Protein 4ZI8 (pdb70)

CATH classification: 2.60.40.60 (+2 more: 2.60.40.60, 2.60.40.60)

Organism: Mus musculus (NCBI:txid10090)

Structure (mmCIF, N/CA/C/O backbone):
data_4ZI8
#
_entry.id   4ZI8
#
_cell.length_a   44.123
_cell.length_b   82.286
_cell.length_c   237.690
_cell.angle_alpha   90.00
_cell.angle_beta   90.00
_cell.angle_gamma   90.00
#
_symmetry.space_group_name_H-M   'P 21 21 21'
#
loop_
_entity.id
_entity.type
_entity.pdbx_description
1 polymer 'Protein Pcdhgc3'
2 non-polymer 'CALCIUM ION'
3 non-polymer 'CHLORIDE ION'
4 non-polymer (4S)-2-METHYL-2,4-PENTANEDIOL
5 non-polymer 'SODIUM ION'
6 non-polymer '4-(2-HYDROXYETHYL)-1-PIPERAZINE ETHANESULFONIC ACID'
7 water water
#
loop_
_atom_site.group_PDB
_atom_site.id
_atom_site.type_symbol
_atom_site.label_atom_id
_atom_site.label_alt_id
_atom_site.label_comp_id
_atom_site.label_asym_id
_atom_site.label_entity_id
_atom_site.label_seq_id
_atom_site.pdbx_PDB_ins_code
_atom_site.Cartn_x
_atom_site.Cartn_y
_atom_site.Cartn_z
_atom_site.occupancy
_atom_site.B_iso_or_equiv
_atom_site.auth_seq_id
_atom_site.auth_comp_id
_atom_site.auth_asym_id
_atom_site.auth_atom_id
_atom_site.pdbx_PDB_model_num
ATOM 1 N N . ILE A 1 22 ? 5.249 48.817 184.910 1.00 60.80 2 ILE A N 1
ATOM 2 C CA . ILE A 1 22 ? 5.433 48.181 183.606 1.00 63.64 2 ILE A CA 1
ATOM 3 C C . ILE A 1 22 ? 6.894 47.801 183.336 1.00 66.45 2 ILE A C 1
ATOM 4 O O . ILE A 1 22 ? 7.762 48.673 183.214 1.00 69.82 2 ILE A O 1
ATOM 9 N N . ILE A 1 23 ? 7.151 46.496 183.237 1.00 62.52 3 ILE A N 1
ATOM 10 C CA . ILE A 1 23 ? 8.473 45.951 182.889 1.00 53.90 3 ILE A CA 1
ATOM 11 C C . ILE A 1 23 ? 8.609 45.737 181.379 1.00 38.10 3 ILE A C 1
ATOM 12 O O . ILE A 1 23 ? 7.649 45.329 180.727 1.00 39.61 3 ILE A O 1
ATOM 17 N N . HIS A 1 24 ? 9.795 45.977 180.837 1.00 57.35 4 HIS A N 1
ATOM 18 C CA . HIS A 1 24 ? 9.982 45.918 179.395 1.00 47.99 4 HIS A CA 1
ATOM 19 C C . HIS A 1 24 ? 11.066 44.928 178.979 1.00 39.43 4 HIS A C 1
ATOM 20 O O . HIS A 1 24 ? 12.205 45.054 179.397 1.00 42.38 4 HIS A O 1
ATOM 27 N N . TYR A 1 25 ? 10.705 43.942 178.159 1.00 34.95 5 TYR A N 1
ATOM 28 C CA . TYR A 1 25 ? 11.659 42.973 177.624 1.00 33.14 5 TYR A CA 1
ATOM 29 C C . TYR A 1 25 ? 11.653 43.001 176.093 1.00 34.69 5 TYR A C 1
ATOM 30 O O . TYR A 1 25 ? 10.671 43.429 175.494 1.00 35.93 5 TYR A O 1
ATOM 39 N N . GLU A 1 26 ? 12.728 42.538 175.463 1.00 30.79 6 GLU A N 1
ATOM 40 C CA . GLU A 1 26 ? 12.732 42.356 174.012 1.00 36.91 6 GLU A CA 1
ATOM 41 C C . GLU A 1 26 ? 13.396 41.045 173.643 1.00 33.62 6 GLU A C 1
ATOM 42 O O . GLU A 1 26 ? 14.490 40.745 174.130 1.00 31.63 6 GLU A O 1
ATOM 48 N N . ILE A 1 27 ? 12.748 40.285 172.767 1.00 26.14 7 ILE A N 1
ATOM 49 C CA . ILE A 1 27 ? 13.298 39.025 172.288 1.00 25.84 7 ILE A CA 1
ATOM 50 C C . ILE A 1 27 ? 13.089 38.870 170.779 1.00 25.73 7 ILE A C 1
ATOM 51 O O . ILE A 1 27 ? 12.195 39.485 170.202 1.00 22.21 7 ILE A O 1
ATOM 56 N N . LEU A 1 28 ? 13.898 38.036 170.144 1.00 26.72 8 LEU A N 1
ATOM 57 C CA . LEU A 1 28 ? 13.645 37.680 168.746 1.00 22.12 8 LEU A CA 1
ATOM 58 C C . LEU A 1 28 ? 12.391 36.833 168.697 1.00 21.84 8 LEU A C 1
ATOM 59 O O . LEU A 1 28 ? 12.132 36.075 169.626 1.00 21.90 8 LEU A O 1
ATOM 64 N N . GLU A 1 29 ? 11.602 36.958 167.628 1.00 20.69 9 GLU A N 1
ATOM 65 C CA . GLU A 1 29 ? 10.496 36.046 167.402 1.00 19.73 9 GLU A CA 1
ATOM 66 C C . GLU A 1 29 ? 11.032 34.627 167.247 1.00 18.30 9 GLU A C 1
ATOM 67 O O . GLU A 1 29 ? 12.221 34.433 167.002 1.00 20.28 9 GLU A O 1
ATOM 73 N N . GLU A 1 30 ? 10.135 33.652 167.345 1.00 18.42 10 GLU A N 1
ATOM 74 C CA . GLU A 1 30 ? 10.419 32.252 167.013 1.00 19.72 10 GLU A CA 1
ATOM 75 C C . GLU A 1 30 ? 11.455 31.587 167.924 1.00 22.92 10 GLU A C 1
ATOM 76 O O . GLU A 1 30 ? 12.089 30.615 167.531 1.00 25.76 10 GLU A O 1
ATOM 82 N N . ARG A 1 31 ? 11.628 32.086 169.143 1.00 21.15 11 ARG A N 1
ATOM 83 C CA . ARG A 1 31 ? 12.527 31.419 170.095 1.00 21.44 11 ARG A CA 1
ATOM 84 C C . ARG A 1 31 ? 11.913 30.091 170.542 1.00 21.02 11 ARG A C 1
ATOM 85 O O . ARG A 1 31 ? 10.690 29.962 170.616 1.00 24.27 11 ARG A O 1
ATOM 93 N N . GLU A 1 32 ? 12.769 29.121 170.834 1.00 20.68 12 GLU A N 1
ATOM 94 C CA . GLU A 1 32 ? 12.380 27.796 171.325 1.00 25.46 12 GLU A CA 1
ATOM 95 C C . GLU A 1 32 ? 11.547 27.868 172.612 1.00 23.43 12 GLU A C 1
ATOM 96 O O . GLU A 1 32 ? 11.666 28.841 173.373 1.00 21.43 12 GLU A O 1
ATOM 102 N N . ARG A 1 33 ? 10.721 26.855 172.869 1.00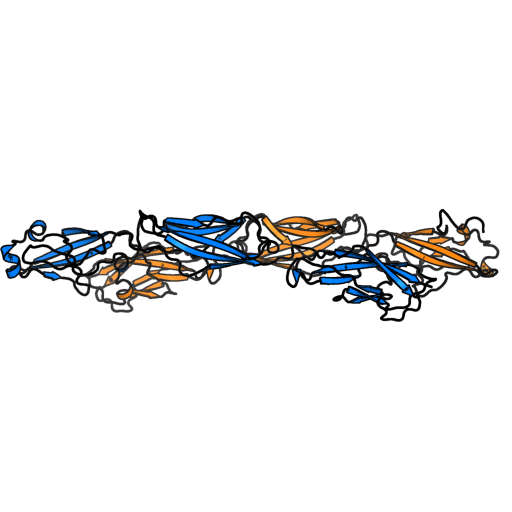 25.09 13 ARG A N 1
ATOM 103 C CA . ARG A 1 33 ? 10.070 26.760 174.183 1.00 26.08 13 ARG A CA 1
ATOM 104 C C . ARG A 1 33 ? 11.164 26.762 175.240 1.00 24.58 13 ARG A C 1
ATOM 105 O O . ARG A 1 33 ? 12.180 26.096 175.074 1.00 26.16 13 ARG A O 1
ATOM 113 N N . GLY A 1 34 ? 10.984 27.536 176.294 1.00 22.03 14 GLY A N 1
ATOM 114 C CA . GLY A 1 34 ? 11.917 27.462 177.406 1.00 22.55 14 GLY A CA 1
ATOM 115 C C . GLY A 1 34 ? 12.849 28.642 177.382 1.00 22.31 14 GLY A C 1
ATOM 116 O O . GLY A 1 34 ? 13.551 28.877 178.361 1.00 25.22 14 GLY A O 1
ATOM 117 N N . PHE A 1 35 ? 12.867 29.382 176.269 1.00 18.59 15 PHE A N 1
ATOM 118 C CA . PHE A 1 35 ? 13.791 30.481 176.115 1.00 19.03 15 PHE A CA 1
ATOM 119 C C . PHE A 1 35 ? 13.543 31.543 177.186 1.00 19.92 15 PHE A C 1
ATOM 120 O O . PHE A 1 35 ? 12.405 31.951 177.379 1.00 19.00 15 PHE A O 1
ATOM 128 N N . PRO A 1 36 ? 14.602 31.986 177.883 1.00 26.55 16 PRO A N 1
ATOM 129 C CA . PRO A 1 36 ? 14.418 32.907 179.024 1.00 25.48 16 PRO A CA 1
ATOM 130 C C . PRO A 1 36 ? 14.055 34.318 178.550 1.00 26.58 16 PRO A C 1
ATOM 131 O O . PRO A 1 36 ? 14.704 34.832 177.637 1.00 29.13 16 PRO A O 1
ATOM 135 N N . VAL A 1 37 ? 13.031 34.923 179.138 1.00 22.94 17 VAL A N 1
ATOM 136 C CA . VAL A 1 37 ? 12.632 36.288 178.792 1.00 23.63 17 VAL A CA 1
ATOM 137 C C . VAL A 1 37 ? 13.105 37.295 179.861 1.00 31.45 17 VAL A C 1
ATOM 138 O O . VAL A 1 37 ? 13.689 38.342 179.537 1.00 31.43 17 VAL A O 1
ATOM 142 N N . GLY A 1 38 ? 12.900 36.964 181.135 1.00 31.33 18 GLY A N 1
ATOM 143 C CA . GLY A 1 38 ? 13.369 37.813 182.218 1.00 29.60 18 GLY A CA 1
ATOM 144 C C . GLY A 1 38 ? 13.145 37.129 183.540 1.00 32.17 18 GLY A C 1
ATOM 145 O O . GLY A 1 38 ? 12.622 36.011 183.577 1.00 32.23 18 GLY A O 1
ATOM 146 N N . ASN A 1 39 ? 13.491 37.811 184.634 1.00 34.37 19 ASN A N 1
ATOM 147 C CA . ASN A 1 39 ? 13.362 37.221 185.960 1.00 32.04 19 ASN A CA 1
ATOM 148 C C . ASN A 1 39 ? 12.608 38.088 186.974 1.00 39.35 19 ASN A C 1
ATOM 149 O O . ASN A 1 39 ? 12.965 39.243 187.194 1.00 40.09 19 ASN A O 1
ATOM 154 N N . VAL A 1 40 ? 11.618 37.515 187.655 1.00 43.03 20 VAL A N 1
ATOM 155 C CA . VAL A 1 40 ? 10.781 38.290 188.566 1.00 37.34 20 VAL A CA 1
ATOM 156 C C . VAL A 1 40 ? 11.500 38.669 189.866 1.00 41.92 20 VAL A C 1
ATOM 157 O O . VAL A 1 40 ? 11.191 39.685 190.481 1.00 44.46 20 VAL A O 1
ATOM 161 N N . VAL A 1 41 ? 12.463 37.868 190.291 1.00 42.02 21 VAL A N 1
ATOM 162 C CA . VAL A 1 41 ? 13.228 38.234 191.470 1.00 50.53 21 VAL A CA 1
ATOM 163 C C . VAL A 1 41 ? 13.986 39.495 191.123 1.00 55.93 21 VAL A C 1
ATOM 164 O O . VAL A 1 41 ? 13.849 40.535 191.764 1.00 61.07 21 VAL A O 1
ATOM 168 N N . THR A 1 42 ? 14.759 39.397 190.063 1.00 50.74 22 THR A N 1
ATOM 169 C CA . THR A 1 42 ? 15.585 40.489 189.662 1.00 55.66 22 THR A CA 1
ATOM 170 C C . THR A 1 42 ? 14.762 41.706 189.247 1.00 56.70 22 THR A C 1
ATOM 171 O O . THR A 1 42 ? 15.156 42.822 189.534 1.00 64.34 22 THR A O 1
ATOM 175 N N . ASP A 1 43 ? 13.621 41.515 188.590 1.00 50.55 23 ASP A N 1
ATOM 176 C CA . ASP A 1 43 ? 12.995 42.654 187.914 1.00 44.83 23 ASP A CA 1
ATOM 177 C C . ASP A 1 43 ? 11.751 43.182 188.610 1.00 46.11 23 ASP A C 1
ATOM 178 O O . ASP A 1 43 ? 11.440 44.363 188.517 1.00 51.62 23 ASP A O 1
ATOM 183 N N . LEU A 1 44 ? 11.040 42.313 189.310 1.00 43.84 24 LEU A N 1
ATOM 184 C CA . LEU A 1 44 ? 9.830 42.726 190.003 1.00 46.76 24 LEU A CA 1
ATOM 185 C C . LEU A 1 44 ? 10.070 42.824 191.497 1.00 49.93 24 LEU A C 1
ATOM 186 O O . LEU A 1 44 ? 9.189 43.246 192.241 1.00 55.97 24 LEU A O 1
ATOM 191 N N . GLY A 1 45 ? 11.261 42.432 191.942 1.00 48.20 25 GLY A N 1
ATOM 192 C CA . GLY A 1 45 ? 11.606 42.528 193.352 1.00 47.05 25 GLY A CA 1
ATOM 193 C C . GLY A 1 45 ? 10.916 41.519 194.256 1.00 46.24 25 GLY A C 1
ATOM 194 O O . GLY A 1 45 ? 10.849 41.696 195.470 1.00 46.04 25 GLY A O 1
ATOM 195 N N . LEU A 1 46 ? 10.394 40.451 193.674 1.00 44.84 26 LEU A N 1
ATOM 196 C CA . LEU A 1 46 ? 9.755 39.417 194.464 1.00 40.78 26 LEU A CA 1
ATOM 197 C C . LEU A 1 46 ? 10.826 38.599 195.170 1.00 42.31 26 LEU A C 1
ATOM 198 O O . LEU A 1 46 ? 11.969 38.584 194.741 1.00 44.84 26 LEU A O 1
ATOM 203 N N . ASP A 1 47 ? 10.461 37.930 196.257 1.00 41.93 27 ASP A N 1
ATOM 204 C CA . ASP A 1 47 ? 11.381 37.057 196.992 1.00 42.64 27 ASP A CA 1
ATOM 205 C C . ASP A 1 47 ? 11.307 35.639 196.434 1.00 39.14 27 ASP A C 1
ATOM 206 O O . ASP A 1 47 ? 10.217 35.067 196.332 1.00 35.71 27 ASP A O 1
ATOM 211 N N . LEU A 1 48 ? 12.450 35.072 196.066 1.00 40.69 28 LEU A N 1
ATOM 212 C CA . LEU A 1 48 ? 12.460 33.754 195.431 1.00 40.54 28 LEU A CA 1
ATOM 213 C C . LEU A 1 48 ? 11.837 32.660 196.302 1.00 45.21 28 LEU A C 1
ATOM 214 O O . LEU A 1 48 ? 11.097 31.810 195.799 1.00 45.83 28 LEU A O 1
ATOM 219 N N . GLY A 1 49 ? 12.124 32.687 197.599 1.00 45.19 29 GLY A N 1
ATOM 220 C CA . GLY A 1 49 ? 11.589 31.691 198.510 1.00 49.89 29 GLY A CA 1
ATOM 221 C C . GLY A 1 49 ? 10.068 31.695 198.633 1.00 52.42 29 GLY A C 1
ATOM 222 O O . GLY A 1 49 ? 9.494 30.757 199.171 1.00 55.92 29 GLY A O 1
ATOM 223 N N . SER A 1 50 ? 9.414 32.730 198.111 1.00 51.02 30 SER A N 1
ATOM 224 C CA . SER A 1 50 ? 7.995 32.964 198.376 1.00 47.92 30 SER A CA 1
ATOM 225 C C . SER A 1 50 ? 7.091 32.664 197.184 1.00 44.29 30 SER A C 1
ATOM 226 O O . SER A 1 50 ? 5.863 32.737 197.298 1.00 40.36 30 SER A O 1
ATOM 229 N N . LEU A 1 51 ? 7.691 32.347 196.040 1.00 38.47 31 LEU A N 1
ATOM 230 C CA . LEU A 1 51 ? 6.932 32.305 194.795 1.00 39.34 31 LEU A CA 1
ATOM 231 C C . LEU A 1 51 ? 5.804 31.290 194.838 1.00 41.16 31 LEU A C 1
ATOM 232 O O . LEU A 1 51 ? 4.696 31.560 194.362 1.00 38.15 31 LEU A O 1
ATOM 237 N N . SER A 1 52 ? 6.084 30.121 195.402 1.00 43.95 32 SER A N 1
ATOM 238 C CA . SER A 1 52 ? 5.071 29.077 195.496 1.00 43.45 32 SER A CA 1
ATOM 239 C C . SER A 1 52 ? 3.949 29.547 196.409 1.00 40.13 32 SER A C 1
ATOM 240 O O . SER A 1 52 ? 2.764 29.436 196.070 1.00 40.57 32 SER A O 1
ATOM 243 N N . ALA A 1 53 ? 4.340 30.104 197.549 1.00 34.20 33 ALA A N 1
ATOM 244 C CA . ALA A 1 53 ? 3.402 30.589 198.537 1.00 36.01 33 ALA A CA 1
ATOM 245 C C . ALA A 1 53 ? 2.583 31.764 198.027 1.00 38.21 33 ALA A C 1
ATOM 246 O O . ALA A 1 53 ? 1.424 31.917 198.407 1.00 37.40 33 ALA A O 1
ATOM 248 N N . ARG A 1 54 ? 3.184 32.616 197.200 1.00 32.50 34 ARG A N 1
ATOM 249 C CA . ARG A 1 54 ? 2.435 33.729 196.621 1.00 33.15 34 ARG A CA 1
ATOM 250 C C . ARG A 1 54 ? 1.730 33.326 195.325 1.00 31.03 34 ARG A C 1
ATOM 251 O O . ARG A 1 54 ? 0.997 34.121 194.748 1.00 29.55 34 ARG A O 1
ATOM 259 N N . ARG A 1 55 ? 1.946 32.079 194.906 1.00 29.61 35 ARG A N 1
ATOM 260 C CA . ARG A 1 55 ? 1.284 31.486 193.747 1.00 30.23 35 ARG A CA 1
ATOM 261 C C . ARG A 1 55 ? 1.477 32.332 192.494 1.00 29.84 35 ARG A C 1
ATOM 262 O O . ARG A 1 55 ? 0.519 32.619 191.767 1.00 30.49 35 ARG A O 1
ATOM 270 N N . LEU A 1 56 ? 2.720 32.715 192.236 1.00 25.34 36 LEU A N 1
ATOM 271 C CA . LEU A 1 56 ? 3.041 33.522 191.074 1.00 28.39 36 LEU A CA 1
ATOM 272 C C . LEU A 1 56 ? 2.527 32.878 189.781 1.00 26.29 36 LEU A C 1
ATOM 273 O O . LEU A 1 56 ? 2.739 31.697 189.548 1.00 28.85 36 LEU A O 1
ATOM 278 N N . ARG A 1 57 ? 1.816 33.643 188.967 1.00 25.38 37 ARG A N 1
ATOM 279 C CA . ARG A 1 57 ? 1.280 33.099 187.726 1.00 25.21 37 ARG A CA 1
ATOM 280 C C . ARG A 1 57 ? 1.239 34.133 186.619 1.00 25.03 37 ARG A C 1
ATOM 281 O O . ARG A 1 57 ? 1.083 35.325 186.870 1.00 24.38 37 ARG A O 1
ATOM 289 N N . VAL A 1 58 ? 1.360 33.652 185.387 1.00 24.04 38 VAL A N 1
ATOM 290 C CA . VAL A 1 58 ? 1.149 34.475 184.204 1.00 22.54 38 VAL A CA 1
ATOM 291 C C . VAL A 1 58 ? -0.337 34.536 183.870 1.00 23.28 38 VAL A C 1
ATOM 292 O O . VAL A 1 58 ? -1.001 33.511 183.805 1.00 25.68 38 VAL A O 1
ATOM 296 N N . VAL A 1 59 ? -0.857 35.734 183.665 1.00 22.87 39 VAL A N 1
ATOM 297 C CA . VAL A 1 59 ? -2.229 35.934 183.222 1.00 23.74 39 VAL A CA 1
ATOM 298 C C . VAL A 1 59 ? -2.216 36.151 181.719 1.00 25.27 39 VAL A C 1
ATOM 299 O O . VAL A 1 59 ? -1.638 37.123 181.241 1.00 28.50 39 VAL A O 1
ATOM 303 N N . SER A 1 60 ? -2.843 35.253 180.967 1.00 28.41 40 SER A N 1
ATOM 304 C CA . SER A 1 60 ? -2.820 35.333 179.503 1.00 31.70 40 SER A CA 1
ATOM 305 C C . SER A 1 60 ? -4.128 35.819 178.880 1.00 32.76 40 SER A C 1
ATOM 306 O O . SER A 1 60 ? -4.128 36.124 177.690 1.00 28.42 40 SER A O 1
ATOM 309 N N . GLY A 1 61 ? -5.224 35.867 179.651 1.00 25.93 41 GLY A N 1
ATOM 310 C CA . GLY A 1 61 ? -6.529 36.235 179.113 1.00 30.35 41 GLY A CA 1
ATOM 311 C C . GLY A 1 61 ? -7.022 35.174 178.154 1.00 30.73 41 GLY A C 1
ATOM 312 O O . GLY A 1 61 ? -6.759 34.004 178.365 1.00 30.72 41 GLY A O 1
ATOM 313 N N . ALA A 1 62 ? -7.707 35.581 177.091 1.00 28.57 42 ALA A N 1
ATOM 314 C CA . ALA A 1 62 ? -8.144 34.658 176.039 1.00 31.70 42 ALA A CA 1
ATOM 315 C C . ALA A 1 62 ? -7.054 34.433 174.971 1.00 31.24 42 ALA A C 1
ATOM 316 O O . ALA A 1 62 ? -7.230 33.671 174.021 1.00 30.77 42 ALA A O 1
ATOM 318 N N . SER A 1 63 ? -5.925 35.107 175.139 1.00 29.33 43 SER A N 1
ATOM 319 C CA . SER A 1 63 ? -4.831 35.002 174.212 1.00 32.01 43 SER A CA 1
ATOM 320 C C . SER A 1 63 ? -4.026 33.745 174.478 1.00 27.73 43 SER A C 1
ATOM 321 O O . SER A 1 63 ? -4.296 33.014 175.417 1.00 28.49 43 SER A O 1
ATOM 324 N N . ARG A 1 64 ? -3.032 33.481 173.648 1.00 21.94 44 ARG A N 1
ATOM 325 C CA . ARG A 1 64 ? -2.255 32.261 173.827 1.00 22.53 44 ARG A CA 1
ATOM 326 C C . ARG A 1 64 ? -1.339 32.340 175.037 1.00 23.41 44 ARG A C 1
ATOM 327 O O . ARG A 1 64 ? -0.961 33.420 175.452 1.00 25.51 44 ARG A O 1
ATOM 335 N N . ARG A 1 65 ? -0.984 31.189 175.593 1.00 24.41 45 ARG A N 1
ATOM 336 C CA . ARG A 1 65 ? -0.072 31.144 176.740 1.00 24.44 45 ARG A CA 1
ATOM 337 C C . ARG A 1 65 ? 1.357 31.314 176.241 1.00 17.94 45 ARG A C 1
ATOM 338 O O . ARG A 1 65 ? 2.131 30.370 176.219 1.00 21.77 45 ARG A O 1
ATOM 346 N N . PHE A 1 66 ? 1.699 32.508 175.806 1.00 16.86 46 PHE A N 1
ATOM 347 C CA . PHE A 1 66 ? 3.009 32.730 175.214 1.00 18.24 46 PHE A CA 1
ATOM 348 C C . PHE A 1 66 ? 4.154 32.582 176.204 1.00 21.28 46 PHE A C 1
ATOM 349 O O . PHE A 1 66 ? 5.280 32.299 175.797 1.00 19.53 46 PHE A O 1
ATOM 357 N N . PHE A 1 67 ? 3.859 32.817 177.481 1.00 20.09 47 PHE A N 1
ATOM 358 C CA . PHE A 1 67 ? 4.883 32.919 178.511 1.00 18.29 47 PHE A CA 1
ATOM 359 C C . PHE A 1 67 ? 4.472 32.101 179.692 1.00 21.74 47 PHE A C 1
ATOM 360 O O . PHE A 1 67 ? 3.292 31.959 179.975 1.00 21.35 47 PHE A O 1
ATOM 368 N N . GLU A 1 68 ? 5.449 31.553 180.391 1.00 22.49 48 GLU A N 1
ATOM 369 C CA . GLU A 1 68 ? 5.165 30.852 181.632 1.00 17.62 48 GLU A CA 1
ATOM 370 C C . GLU A 1 68 ? 6.275 31.282 182.615 1.00 22.61 48 GLU A C 1
ATOM 371 O O . GLU A 1 68 ? 7.256 31.924 182.200 1.00 22.56 48 GLU A O 1
ATOM 377 N N . VAL A 1 69 ? 6.105 30.980 183.904 1.00 20.41 49 VAL A N 1
ATOM 378 C CA . VAL A 1 69 ? 7.093 31.370 184.887 1.00 22.34 49 VAL A CA 1
ATOM 379 C C . VAL A 1 69 ? 7.600 30.125 185.613 1.00 22.63 49 VAL A C 1
ATOM 380 O O . VAL A 1 69 ? 6.839 29.189 185.858 1.00 24.90 49 VAL A O 1
ATOM 384 N N . ASN A 1 70 ? 8.894 30.095 185.930 1.00 24.30 50 ASN A N 1
ATOM 385 C CA . ASN A 1 70 ? 9.509 29.009 186.691 1.00 27.09 50 ASN A CA 1
ATOM 386 C C . ASN A 1 70 ? 9.579 29.380 188.195 1.00 27.77 50 ASN A C 1
ATOM 387 O O . ASN A 1 70 ? 10.323 30.288 188.574 1.00 27.15 50 ASN A O 1
ATOM 392 N N . TRP A 1 71 ? 8.818 28.693 189.040 1.00 27.21 51 TRP A N 1
ATOM 393 C CA . TRP 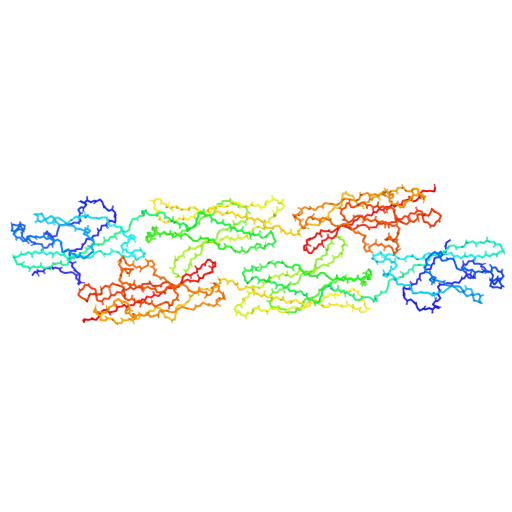A 1 71 ? 8.844 28.984 190.484 1.00 33.86 51 TRP A CA 1
ATOM 394 C C . TRP A 1 71 ? 10.187 28.752 191.161 1.00 35.99 51 TRP A C 1
ATOM 395 O O . TRP A 1 71 ? 10.460 29.340 192.208 1.00 33.65 51 TRP A O 1
ATOM 406 N N . GLU A 1 72 ? 11.010 27.880 190.587 1.00 35.66 52 GLU A N 1
ATOM 407 C CA . GLU A 1 72 ? 12.238 27.483 191.254 1.00 43.34 52 GLU A CA 1
ATOM 408 C C . GLU A 1 72 ? 13.312 28.538 191.046 1.00 42.27 52 GLU A C 1
ATOM 409 O O . GLU A 1 72 ? 14.185 28.710 191.901 1.00 38.73 52 GLU A O 1
ATOM 415 N N . THR A 1 73 ? 13.229 29.250 189.921 1.00 33.09 53 THR A N 1
ATOM 416 C CA . THR A 1 73 ? 14.279 30.192 189.544 1.00 33.93 53 THR A CA 1
ATOM 417 C C . THR A 1 73 ? 13.790 31.625 189.427 1.00 30.14 53 THR A C 1
ATOM 418 O O . THR A 1 73 ? 14.583 32.554 189.378 1.00 33.42 53 THR A O 1
ATOM 422 N N . GLY A 1 74 ? 12.484 31.799 189.339 1.00 29.56 54 GLY A N 1
ATOM 423 C CA . GLY A 1 74 ? 11.927 33.120 189.094 1.00 29.91 54 GLY A CA 1
ATOM 424 C C . GLY A 1 74 ? 11.911 33.542 187.633 1.00 29.50 54 GLY A C 1
ATOM 425 O O . GLY A 1 74 ? 11.456 34.642 187.299 1.00 30.06 54 GLY A O 1
ATOM 426 N N . GLU A 1 75 ? 12.408 32.689 186.747 1.00 29.33 55 GLU A N 1
ATOM 427 C CA . GLU A 1 75 ? 12.520 33.071 185.347 1.00 28.45 55 GLU A CA 1
ATOM 428 C C . GLU A 1 75 ? 11.187 32.969 184.595 1.00 27.35 55 GLU A C 1
ATOM 429 O O . GLU A 1 75 ? 10.441 31.989 184.767 1.00 28.56 55 GLU A O 1
ATOM 435 N N . MET A 1 76 ? 10.885 34.009 183.802 1.00 24.36 56 MET A N 1
ATOM 436 C CA A MET A 1 76 ? 9.781 33.971 182.845 0.50 21.68 56 MET A CA 1
ATOM 437 C CA B MET A 1 76 ? 9.794 33.975 182.855 0.50 21.64 56 MET A CA 1
ATOM 438 C C . MET A 1 76 ? 10.369 33.509 181.518 1.00 24.53 56 MET A C 1
ATOM 439 O O . MET A 1 76 ? 11.488 33.892 181.148 1.00 21.19 56 MET A O 1
ATOM 448 N N . PHE A 1 77 ? 9.626 32.675 180.807 1.00 22.19 57 PHE A N 1
ATOM 449 C CA . PHE A 1 77 ? 10.190 32.055 179.632 1.00 22.24 57 PHE A CA 1
ATOM 450 C C . PHE A 1 77 ? 9.140 31.807 178.562 1.00 21.25 57 PHE A C 1
ATOM 451 O O . PHE A 1 77 ? 7.921 31.845 178.831 1.00 17.51 57 PHE A O 1
ATOM 459 N N . VAL A 1 78 ? 9.627 31.513 177.361 1.00 21.56 58 VAL A N 1
ATOM 460 C CA . VAL A 1 78 ? 8.763 31.341 176.179 1.00 20.00 58 VAL A CA 1
ATOM 461 C C . VAL A 1 78 ? 8.047 30.019 176.278 1.00 18.75 58 VAL A C 1
ATOM 462 O O . VAL A 1 78 ? 8.664 28.972 176.451 1.00 20.66 58 VAL A O 1
ATOM 466 N N . ASN A 1 79 ? 6.726 30.070 176.221 1.00 20.00 59 ASN A N 1
ATOM 467 C CA . ASN A 1 79 ? 5.941 28.866 176.399 1.00 21.66 59 ASN A CA 1
ATOM 468 C C . ASN A 1 79 ? 5.130 28.464 175.142 1.00 19.32 59 ASN A C 1
ATOM 469 O O . ASN A 1 79 ? 4.585 27.379 175.085 1.00 21.13 59 ASN A O 1
ATOM 474 N N . ASP A 1 80 ? 5.064 29.329 174.140 1.00 20.57 60 ASP A N 1
ATOM 475 C CA . ASP A 1 80 ? 4.364 28.994 172.895 1.00 18.55 60 ASP A CA 1
ATOM 476 C C . ASP A 1 80 ? 4.995 29.789 171.758 1.00 21.35 60 ASP A C 1
ATOM 477 O O . ASP A 1 80 ? 5.770 30.700 171.990 1.00 20.17 60 ASP A O 1
ATOM 482 N N . ARG A 1 81 ? 4.652 29.444 170.527 1.00 20.75 61 ARG A N 1
ATOM 483 C CA . ARG A 1 81 ? 5.328 30.032 169.384 1.00 20.60 61 ARG A CA 1
ATOM 484 C C . ARG A 1 81 ? 4.958 31.496 169.248 1.00 20.44 61 ARG A C 1
ATOM 485 O O . ARG A 1 81 ? 3.782 31.858 169.224 1.00 25.20 61 ARG A O 1
ATOM 493 N N . LEU A 1 82 ? 5.973 32.333 169.196 1.00 18.62 62 LEU A N 1
ATOM 494 C CA . LEU A 1 82 ? 5.811 33.759 168.972 1.00 20.64 62 LEU A CA 1
ATOM 495 C C . LEU A 1 82 ? 6.227 34.070 167.531 1.00 21.68 62 LEU A C 1
ATOM 496 O O . LEU A 1 82 ? 7.388 34.278 167.262 1.00 21.80 62 LEU A O 1
ATOM 501 N N . ASP A 1 83 ? 5.268 34.066 166.622 1.00 19.75 63 ASP A N 1
ATOM 502 C CA . ASP A 1 83 ? 5.525 34.331 165.211 1.00 20.13 63 ASP A CA 1
ATOM 503 C C . ASP A 1 83 ? 5.153 35.764 164.964 1.00 21.94 63 ASP A C 1
ATOM 504 O O . ASP A 1 83 ? 3.955 36.071 164.930 1.00 22.76 63 ASP A O 1
ATOM 509 N N . ARG A 1 84 ? 6.149 36.641 164.783 1.00 21.67 64 ARG A N 1
ATOM 510 C CA . ARG A 1 84 ? 5.881 38.074 164.548 1.00 19.68 64 ARG A CA 1
ATOM 511 C C . ARG A 1 84 ? 4.944 38.333 163.358 1.00 18.30 64 ARG A C 1
ATOM 512 O O . ARG A 1 84 ? 4.125 39.252 163.403 1.00 19.48 64 ARG A O 1
ATOM 520 N N . GLU A 1 85 ? 5.046 37.538 162.293 1.00 20.13 65 GLU A N 1
ATOM 521 C CA . GLU A 1 85 ? 4.160 37.731 161.141 1.00 21.13 65 GLU A CA 1
ATOM 522 C C . GLU A 1 85 ? 2.714 37.450 161.514 1.00 20.99 65 GLU A C 1
ATOM 523 O O . GLU A 1 85 ? 1.841 38.211 161.154 1.00 26.80 65 GLU A O 1
ATOM 529 N N . GLU A 1 86 ? 2.446 36.398 162.274 1.00 22.31 66 GLU A N 1
ATOM 530 C CA . GLU A 1 86 ? 1.057 36.129 162.700 1.00 21.35 66 GLU A CA 1
ATOM 531 C C . GLU A 1 86 ? 0.560 37.206 163.651 1.00 19.20 66 GLU A C 1
ATOM 532 O O . GLU A 1 86 ? -0.583 37.636 163.568 1.00 23.21 66 GLU A O 1
ATOM 538 N N . LEU A 1 87 ? 1.423 37.633 164.570 1.00 21.86 67 LEU A N 1
ATOM 539 C CA . LEU A 1 87 ? 1.029 38.574 165.634 1.00 21.27 67 LEU A CA 1
ATOM 540 C C . LEU A 1 87 ? 0.808 40.005 165.144 1.00 22.71 67 LEU A C 1
ATOM 541 O O . LEU A 1 87 ? -0.179 40.674 165.518 1.00 22.54 67 LEU A O 1
ATOM 546 N N . CYS A 1 88 ? 1.711 40.474 164.282 1.00 21.97 68 CYS A N 1
ATOM 547 C CA . CYS A 1 88 ? 1.776 41.903 163.967 1.00 22.48 68 CYS A CA 1
ATOM 548 C C . CYS A 1 88 ? 1.870 42.256 162.483 1.00 23.09 68 CYS A C 1
ATOM 549 O O . CYS A 1 88 ? 1.941 43.436 162.141 1.00 25.76 68 CYS A O 1
ATOM 552 N N . GLY A 1 89 ? 1.831 41.263 161.598 1.00 25.01 69 GLY A N 1
ATOM 553 C CA . GLY A 1 89 ? 1.735 41.558 160.170 1.00 23.76 69 GLY A CA 1
ATOM 554 C C . GLY A 1 89 ? 2.909 42.426 159.743 1.00 24.80 69 GLY A C 1
ATOM 555 O O . GLY A 1 89 ? 4.050 42.077 160.053 1.00 26.84 69 GLY A O 1
ATOM 556 N N . THR A 1 90 ? 2.638 43.557 159.085 1.00 28.57 70 THR A N 1
ATOM 557 C CA . THR A 1 90 ? 3.706 44.455 158.637 1.00 26.20 70 THR A CA 1
ATOM 558 C C . THR A 1 90 ? 3.889 45.673 159.540 1.00 28.81 70 THR A C 1
ATOM 559 O O . THR A 1 90 ? 4.518 46.640 159.143 1.00 31.65 70 THR A O 1
ATOM 563 N N . LEU A 1 91 ? 3.341 45.635 160.749 1.00 28.33 71 LEU A N 1
ATOM 564 C CA . LEU A 1 91 ? 3.591 46.703 161.725 1.00 34.87 71 LEU A CA 1
ATOM 565 C C . LEU A 1 91 ? 5.096 46.803 161.983 1.00 33.63 71 LEU A C 1
ATOM 566 O O . LEU A 1 91 ? 5.774 45.793 162.041 1.00 27.03 71 LEU A O 1
ATOM 571 N N . PRO A 1 92 ? 5.623 48.028 162.107 1.00 36.47 72 PRO A N 1
ATOM 572 C CA . PRO A 1 92 ? 7.074 48.184 162.279 1.00 35.21 72 PRO A CA 1
ATOM 573 C C . PRO A 1 92 ? 7.565 47.678 163.628 1.00 36.27 72 PRO A C 1
ATOM 574 O O . PRO A 1 92 ? 8.746 47.353 163.753 1.00 35.14 72 PRO A O 1
ATOM 578 N N . SER A 1 93 ? 6.657 47.580 164.600 1.00 35.09 73 SER A N 1
ATOM 579 C CA . SER A 1 93 ? 6.995 47.189 165.954 1.00 32.23 73 SER A CA 1
ATOM 580 C C . SER A 1 93 ? 5.954 46.183 166.408 1.00 31.63 73 SER A C 1
ATOM 581 O O . SER A 1 93 ? 4.802 46.265 165.983 1.00 36.88 73 SER A O 1
ATOM 584 N N . CYS A 1 94 ? 6.339 45.226 167.247 1.00 25.15 74 CYS A N 1
ATOM 585 C CA . CYS A 1 94 ? 5.432 44.169 167.654 1.00 23.24 74 CYS A CA 1
ATOM 586 C C . CYS A 1 94 ? 5.553 43.906 169.137 1.00 28.38 74 CYS A C 1
ATOM 587 O O . CYS A 1 94 ? 6.600 43.469 169.583 1.00 31.00 74 CYS A O 1
ATOM 590 N N . THR A 1 95 ? 4.487 44.132 169.888 1.00 28.74 75 THR A N 1
ATOM 591 C CA . THR A 1 95 ? 4.559 43.989 171.345 1.00 30.33 75 THR A CA 1
ATOM 592 C C . THR A 1 95 ? 3.486 43.040 171.832 1.00 29.88 75 THR A C 1
ATOM 593 O O . THR A 1 95 ? 2.333 43.146 171.418 1.00 32.15 75 THR A O 1
ATOM 597 N N . VAL A 1 96 ? 3.873 42.105 172.686 1.00 26.09 76 VAL A N 1
ATOM 598 C CA . VAL A 1 96 ? 2.951 41.194 173.319 1.00 25.65 76 VAL A CA 1
ATOM 599 C C . VAL A 1 96 ? 2.865 41.582 174.802 1.00 32.58 76 VAL A C 1
ATOM 600 O O . VAL A 1 96 ? 3.876 41.824 175.457 1.00 31.34 76 VAL A O 1
ATOM 604 N N . THR A 1 97 ? 1.656 41.712 175.315 1.00 36.36 77 THR A N 1
ATOM 605 C CA . THR A 1 97 ? 1.502 42.102 176.708 1.00 44.00 77 THR A CA 1
ATOM 606 C C . THR A 1 97 ? 1.024 40.914 177.496 1.00 50.73 77 THR A C 1
ATOM 607 O O . THR A 1 97 ? 0.533 39.924 176.941 1.00 51.04 77 THR A O 1
ATOM 611 N N . LEU A 1 98 ? 1.149 41.038 178.803 1.00 51.89 78 LEU A N 1
ATOM 612 C CA . LEU A 1 98 ? 0.733 40.014 179.696 1.00 53.22 78 LEU A CA 1
ATOM 613 C C . LEU A 1 98 ? 0.630 40.626 181.059 1.00 55.08 78 LEU A C 1
ATOM 614 O O . LEU A 1 98 ? 0.779 41.811 181.234 1.00 57.09 78 LEU A O 1
ATOM 619 N N . GLU A 1 99 ? 0.251 39.806 182.025 1.00 47.91 79 GLU A N 1
ATOM 620 C CA . GLU A 1 99 ? 0.265 40.234 183.395 1.00 43.51 79 GLU A CA 1
ATOM 621 C C . GLU A 1 99 ? 0.867 39.109 184.212 1.00 32.99 79 GLU A C 1
ATOM 622 O O . GLU A 1 99 ? 0.968 37.978 183.751 1.00 28.88 79 GLU A O 1
ATOM 628 N N . LEU A 1 100 ? 1.320 39.452 185.408 1.00 30.24 80 LEU A N 1
ATOM 629 C CA . LEU A 1 100 ? 1.709 38.472 186.399 1.00 27.51 80 LEU A CA 1
ATOM 630 C C . LEU A 1 100 ? 0.907 38.807 187.619 1.00 28.15 80 LEU A C 1
ATOM 631 O O . LEU A 1 100 ? 0.753 39.981 187.953 1.00 29.84 80 LEU A O 1
ATOM 636 N N . VAL A 1 101 ? 0.383 37.782 188.272 1.00 28.99 81 VAL A N 1
ATOM 637 C CA . VAL A 1 101 ? -0.357 37.965 189.513 1.00 29.00 81 VAL A CA 1
ATOM 638 C C . VAL A 1 101 ? 0.326 37.194 190.626 1.00 24.93 81 VAL A C 1
ATOM 639 O O . VAL A 1 101 ? 0.821 36.092 190.386 1.00 23.91 81 VAL A O 1
ATOM 643 N N . VAL A 1 102 ? 0.389 37.781 191.828 1.00 27.68 82 VAL A N 1
ATOM 644 C CA . VAL A 1 102 ? 0.800 37.063 193.014 1.00 25.23 82 VAL A CA 1
ATOM 645 C C . VAL A 1 102 ? -0.234 37.302 194.112 1.00 26.36 82 VAL A C 1
ATOM 646 O O . VAL A 1 102 ? -0.990 38.271 194.070 1.00 25.97 82 VAL A O 1
ATOM 650 N N . GLU A 1 103 ? -0.249 36.433 195.106 1.00 26.92 83 GLU A N 1
ATOM 651 C CA . GLU A 1 103 ? -1.164 36.618 196.212 1.00 27.77 83 GLU A CA 1
ATOM 652 C C . GLU A 1 103 ? -0.396 36.825 197.510 1.00 33.48 83 GLU A C 1
ATOM 653 O O . GLU A 1 103 ? 0.841 36.707 197.543 1.00 30.20 83 GLU A O 1
ATOM 659 N N . ASN A 1 104 ? -1.135 37.126 198.576 1.00 33.56 84 ASN A N 1
ATOM 660 C CA . ASN A 1 104 ? -0.543 37.300 199.896 1.00 36.61 84 ASN A CA 1
ATOM 661 C C . ASN A 1 104 ? 0.590 38.308 199.967 1.00 34.97 84 ASN A C 1
ATOM 662 O O . ASN A 1 104 ? 1.718 37.951 200.283 1.00 36.54 84 ASN A O 1
ATOM 667 N N . PRO A 1 105 ? 0.308 39.574 199.680 1.00 36.60 85 PRO A N 1
ATOM 668 C CA . PRO A 1 105 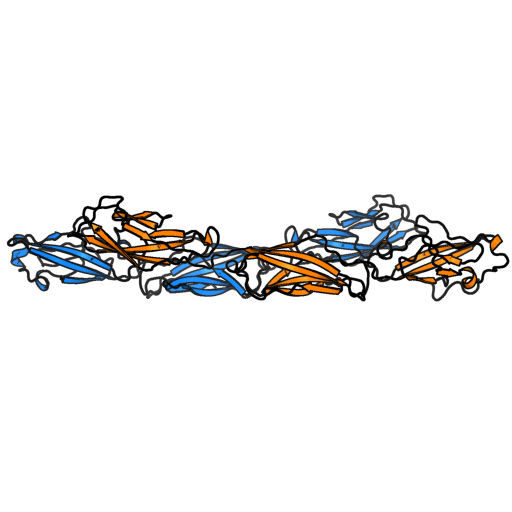? -0.971 40.137 199.255 1.00 37.23 85 PRO A CA 1
ATOM 669 C C . PRO A 1 105 ? -1.156 40.063 197.743 1.00 38.47 85 PRO A C 1
ATOM 670 O O . PRO A 1 105 ? -0.204 39.773 196.993 1.00 31.57 85 PRO A O 1
ATOM 674 N N . LEU A 1 106 ? -2.380 40.322 197.298 1.00 36.05 86 LEU A N 1
ATOM 675 C CA . LEU A 1 106 ? -2.684 40.265 195.887 1.00 36.93 86 LEU A CA 1
ATOM 676 C C . LEU A 1 106 ? -2.055 41.441 195.157 1.00 39.50 86 LEU A C 1
ATOM 677 O O . LEU A 1 106 ? -2.293 42.603 195.495 1.00 40.76 86 LEU A O 1
ATOM 682 N N . GLU A 1 107 ? -1.238 41.144 194.158 1.00 36.26 87 GLU A N 1
ATOM 683 C CA . GLU A 1 107 ? -0.680 42.194 193.320 1.00 36.98 87 GLU A CA 1
ATOM 684 C C . GLU A 1 107 ? -0.689 41.760 191.872 1.00 33.89 87 GLU A C 1
ATOM 685 O O . GLU A 1 107 ? -0.536 40.574 191.565 1.00 29.58 87 GLU A O 1
ATOM 691 N N . LEU A 1 108 ? -0.866 42.732 190.991 1.00 37.67 88 LEU A N 1
ATOM 692 C CA . LEU A 1 108 ? -0.791 42.509 189.557 1.00 34.06 88 LEU A CA 1
ATOM 693 C C . LEU A 1 108 ? 0.341 43.32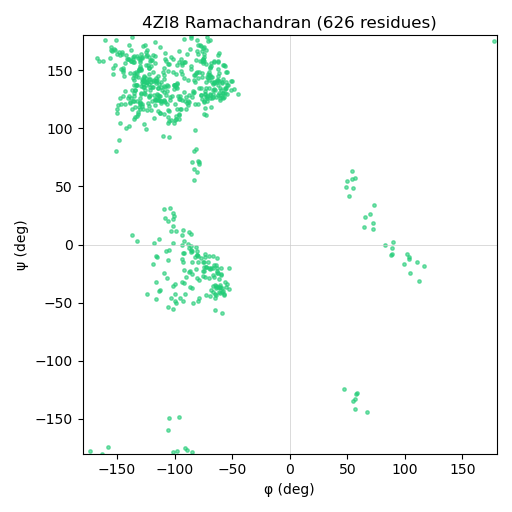3 188.960 1.00 34.96 88 LEU A C 1
ATOM 694 O O . LEU A 1 108 ? 0.429 44.518 189.197 1.00 39.87 88 LEU A O 1
ATOM 699 N N . PHE A 1 109 ? 1.208 42.677 188.197 1.00 31.71 89 PHE A N 1
ATOM 700 C CA . PHE A 1 109 ? 2.302 43.358 187.511 1.00 32.97 89 PHE A CA 1
ATOM 701 C C . PHE A 1 109 ? 2.093 43.264 186.010 1.00 34.35 89 PHE A C 1
ATOM 702 O O . PHE A 1 109 ? 1.761 42.188 185.524 1.00 33.21 89 PHE A O 1
ATOM 710 N N . SER A 1 110 ? 2.277 44.372 185.286 1.00 40.69 90 SER A N 1
ATOM 711 C CA . SER A 1 110 ? 2.190 44.389 183.818 1.00 40.42 90 SER A CA 1
ATOM 712 C C . SER A 1 110 ? 3.566 44.376 183.189 1.00 37.35 90 SER A C 1
ATOM 713 O O . SER A 1 110 ? 4.469 45.081 183.628 1.00 38.72 90 SER A O 1
ATOM 716 N N . ALA A 1 111 ? 3.723 43.582 182.147 1.00 34.29 91 ALA A N 1
ATOM 717 C CA . ALA A 1 111 ? 4.964 43.577 181.407 1.00 34.73 91 ALA A CA 1
ATOM 718 C C . ALA A 1 111 ? 4.688 43.574 179.915 1.00 34.83 91 ALA A C 1
ATOM 719 O O . ALA A 1 111 ? 3.617 43.160 179.457 1.00 35.31 91 ALA A O 1
ATOM 721 N N . GLU A 1 112 ? 5.655 44.033 179.147 1.00 32.86 92 GLU A N 1
ATOM 722 C CA . GLU A 1 112 ? 5.501 43.948 177.709 1.00 38.31 92 GLU A CA 1
ATOM 723 C C . GLU A 1 112 ? 6.783 43.412 177.094 1.00 33.35 92 GLU A C 1
ATOM 724 O O . GLU A 1 112 ? 7.891 43.790 177.476 1.00 37.63 92 GLU A O 1
ATOM 730 N N . VAL A 1 113 ? 6.610 42.507 176.151 1.00 25.86 93 VAL A N 1
ATOM 731 C CA . VAL A 1 113 ? 7.711 41.885 175.463 1.00 25.76 93 VAL A CA 1
ATOM 732 C C . VAL A 1 113 ? 7.690 42.338 174.002 1.00 27.57 93 VAL A C 1
ATOM 733 O O . VAL A 1 113 ? 6.732 42.046 173.282 1.00 26.73 93 VAL A O 1
ATOM 737 N N . VAL A 1 114 ? 8.692 43.100 173.582 1.00 28.21 94 VAL A N 1
ATOM 738 C CA . VAL A 1 114 ? 8.841 43.409 172.161 1.00 27.03 94 VAL A CA 1
ATOM 739 C C . VAL A 1 114 ? 9.357 42.160 171.439 1.00 30.39 94 VAL A C 1
ATOM 740 O O . VAL A 1 114 ? 10.327 41.517 171.893 1.00 26.02 94 VAL A O 1
ATOM 744 N N . VAL A 1 115 ? 8.677 41.792 170.348 1.00 22.94 95 VAL A N 1
ATOM 745 C CA . VAL A 1 115 ? 9.004 40.597 169.569 1.00 20.45 95 VAL A CA 1
ATOM 746 C C . VAL A 1 115 ? 9.668 41.070 168.276 1.00 25.94 95 VAL A C 1
ATOM 747 O O . VAL A 1 115 ? 8.997 41.598 167.385 1.00 27.64 95 VAL A O 1
ATOM 751 N N . GLN A 1 116 ? 10.983 40.915 168.184 1.00 24.73 96 GLN A N 1
ATOM 752 C CA . GLN A 1 116 ? 11.765 41.450 167.064 1.00 27.01 96 GLN A CA 1
ATOM 753 C C . GLN A 1 116 ? 11.742 40.560 165.826 1.00 23.96 96 GLN A C 1
ATOM 754 O O . GLN A 1 116 ? 11.843 39.342 165.926 1.00 22.49 96 GLN A O 1
ATOM 760 N N . ASP A 1 117 ? 11.639 41.172 164.656 1.00 22.68 97 ASP A N 1
ATOM 761 C CA . ASP A 1 117 ? 11.598 40.399 163.413 1.00 21.55 97 ASP A CA 1
ATOM 762 C C . ASP A 1 117 ? 12.905 39.659 163.139 1.00 21.62 97 ASP A C 1
ATOM 763 O O . ASP A 1 117 ? 13.986 40.177 163.383 1.00 26.79 97 ASP A O 1
ATOM 768 N N . ILE A 1 118 ? 12.797 38.430 162.644 1.00 23.33 98 ILE A N 1
ATOM 769 C CA . ILE A 1 118 ? 13.918 37.785 161.967 1.00 22.08 98 ILE A CA 1
ATOM 770 C C . ILE A 1 118 ? 13.495 37.481 160.523 1.00 21.20 98 ILE A C 1
ATOM 771 O O . ILE A 1 118 ? 12.291 37.468 160.180 1.00 19.48 98 ILE A O 1
ATOM 776 N N . ASN A 1 119 ? 14.486 37.223 159.674 1.00 20.61 99 ASN A N 1
ATOM 777 C CA . ASN A 1 119 ? 14.226 36.979 158.269 1.00 17.30 99 ASN A CA 1
ATOM 778 C C . ASN A 1 119 ? 13.874 35.540 158.028 1.00 19.53 99 ASN A C 1
ATOM 779 O O . ASN A 1 119 ? 14.649 34.811 157.399 1.00 23.34 99 ASN A O 1
ATOM 784 N N . ASP A 1 120 ? 12.694 35.133 158.467 1.00 17.07 100 ASP A N 1
ATOM 785 C CA . ASP A 1 120 ? 12.298 33.753 158.328 1.00 17.49 100 ASP A CA 1
ATOM 786 C C . ASP A 1 120 ? 11.319 33.551 157.188 1.00 17.90 100 ASP A C 1
ATOM 787 O O . ASP A 1 120 ? 10.773 32.475 157.050 1.00 23.16 100 ASP A O 1
ATOM 792 N N . ASN A 1 121 ? 11.133 34.554 156.350 1.00 20.13 101 ASN A N 1
ATOM 793 C CA . ASN A 1 121 ? 10.307 34.359 155.148 1.00 20.49 101 ASN A CA 1
ATOM 794 C C . ASN A 1 121 ? 10.994 34.808 153.870 1.00 20.52 101 ASN A C 1
ATOM 795 O O . ASN A 1 121 ? 11.659 35.865 153.844 1.00 19.44 101 ASN A O 1
ATOM 800 N N . ASN A 1 122 ? 10.812 34.012 152.810 1.00 24.81 102 ASN A N 1
ATOM 801 C CA . ASN A 1 122 ? 11.154 34.428 151.451 1.00 27.13 102 ASN A CA 1
ATOM 802 C C . ASN A 1 122 ? 10.113 35.387 150.910 1.00 26.89 102 ASN A C 1
ATOM 803 O O . ASN A 1 122 ? 8.966 35.356 151.343 1.00 22.99 102 ASN A O 1
ATOM 808 N N . PRO A 1 123 ? 10.493 36.195 149.905 1.00 27.28 103 PRO A N 1
ATOM 809 C CA . PRO A 1 123 ? 9.472 36.863 149.109 1.00 27.83 103 PRO A CA 1
ATOM 810 C C . PRO A 1 123 ? 8.658 35.780 148.416 1.00 25.43 103 PRO A C 1
ATOM 811 O O . PRO A 1 123 ? 9.153 34.660 148.266 1.00 27.21 103 PRO A O 1
ATOM 815 N N . SER A 1 124 ? 7.436 36.072 148.014 1.00 25.05 104 SER A N 1
ATOM 816 C CA . SER A 1 124 ? 6.748 35.129 147.139 1.00 33.96 104 SER A CA 1
ATOM 817 C C . SER A 1 124 ? 5.869 35.838 146.117 1.00 31.89 104 SER A C 1
ATOM 818 O O . SER A 1 124 ? 5.328 36.922 146.375 1.00 32.15 104 SER A O 1
ATOM 821 N N . PHE A 1 125 ? 5.746 35.225 144.948 1.00 34.32 105 PHE A N 1
ATOM 822 C CA . PHE A 1 125 ? 4.839 35.734 143.935 1.00 36.61 105 PHE A CA 1
ATOM 823 C C . PHE A 1 125 ? 3.515 35.004 144.071 1.00 39.66 105 PHE A C 1
ATOM 824 O O . PHE A 1 125 ? 3.490 33.846 144.451 1.00 38.07 105 PHE A O 1
ATOM 832 N N . PRO A 1 126 ? 2.404 35.675 143.733 1.00 45.83 106 PRO A N 1
ATOM 833 C CA . PRO A 1 126 ? 1.090 35.051 143.903 1.00 44.53 106 PRO A CA 1
ATOM 834 C C . PRO A 1 126 ? 0.785 33.942 142.885 1.00 48.22 106 PRO A C 1
ATOM 835 O O . PRO A 1 126 ? -0.104 33.133 143.120 1.00 50.72 106 PRO A O 1
ATOM 839 N N . THR A 1 127 ? 1.500 33.912 141.765 1.00 44.22 107 THR A N 1
ATOM 840 C CA . THR A 1 127 ? 1.298 32.872 140.766 1.00 44.86 107 THR A CA 1
ATOM 841 C C . THR A 1 127 ? 2.606 32.177 140.498 1.00 40.56 107 THR A C 1
ATOM 842 O O . THR A 1 127 ? 3.659 32.684 140.852 1.00 40.06 107 THR A O 1
ATOM 846 N N . GLY A 1 128 ? 2.538 31.044 139.818 1.00 47.23 108 GLY A N 1
ATOM 847 C CA . GLY A 1 128 ? 3.727 30.298 139.465 1.00 50.89 108 GLY A CA 1
ATOM 848 C C . GLY A 1 128 ? 4.379 30.790 138.188 1.00 53.72 108 GLY A C 1
ATOM 849 O O . GLY A 1 128 ? 5.524 30.445 137.909 1.00 59.09 108 GLY A O 1
ATOM 850 N N . GLU A 1 129 ? 3.662 31.594 137.412 1.00 47.02 109 GLU A N 1
ATOM 851 C CA . GLU A 1 129 ? 4.241 32.149 136.204 1.00 48.93 109 GLU A CA 1
ATOM 852 C C . GLU A 1 129 ? 3.399 33.284 135.663 1.00 48.15 109 GLU A C 1
ATOM 853 O O . GLU A 1 129 ? 2.201 33.388 135.938 1.00 50.76 109 GLU A O 1
ATOM 859 N N . MET A 1 130 ? 4.038 34.124 134.867 1.00 40.11 110 MET A N 1
ATOM 860 C CA . MET A 1 130 ? 3.349 35.210 134.230 1.00 37.62 110 MET A CA 1
ATOM 861 C C . MET A 1 130 ? 3.387 35.029 132.716 1.00 41.49 110 MET A C 1
ATOM 862 O O . MET A 1 130 ? 4.448 34.876 132.122 1.00 42.14 110 MET A O 1
ATOM 867 N N . LYS A 1 131 ? 2.234 35.021 132.079 1.00 45.44 111 LYS A N 1
ATOM 868 C CA . LYS A 1 131 ? 2.255 34.961 130.631 1.00 48.18 111 LYS A CA 1
ATOM 869 C C . LYS A 1 131 ? 1.876 36.326 130.078 1.00 53.47 111 LYS A C 1
ATOM 870 O O . LYS A 1 131 ? 0.983 36.990 130.599 1.00 54.85 111 LYS A O 1
ATOM 876 N N . LEU A 1 132 ? 2.591 36.761 129.048 1.00 54.87 112 LEU A N 1
ATOM 877 C CA . LEU A 1 132 ? 2.286 38.014 128.367 1.00 49.99 112 LEU A CA 1
ATOM 878 C C . LEU A 1 132 ? 2.176 37.787 126.869 1.00 48.61 112 LEU A C 1
ATOM 879 O O . LEU A 1 132 ? 2.924 36.994 126.290 1.00 50.62 112 LEU A O 1
ATOM 884 N N . GLU A 1 133 ? 1.231 38.489 126.252 1.00 47.33 113 GLU A N 1
ATOM 885 C CA . GLU A 1 133 ? 1.123 38.558 124.797 1.00 44.11 113 GLU A CA 1
ATOM 886 C C . GLU A 1 133 ? 1.517 39.959 124.340 1.00 44.44 113 GLU A C 1
ATOM 887 O O . GLU A 1 133 ? 0.933 40.949 124.789 1.00 43.95 113 GLU A O 1
ATOM 893 N N . ILE A 1 134 ? 2.511 40.062 123.458 1.00 40.33 114 ILE A N 1
ATOM 894 C CA . ILE A 1 134 ? 3.005 41.372 123.066 1.00 37.70 114 ILE A CA 1
ATOM 895 C C . ILE A 1 134 ? 3.211 41.448 121.556 1.00 41.37 114 ILE A C 1
ATOM 896 O O . ILE A 1 134 ? 3.933 40.633 120.978 1.00 41.62 114 ILE A O 1
ATOM 901 N N . SER A 1 135 ? 2.569 42.420 120.911 1.00 39.33 115 SER A N 1
ATOM 902 C CA . SER A 1 135 ? 2.738 42.596 119.478 1.00 39.47 115 SER A CA 1
ATOM 903 C C . SER A 1 135 ? 4.162 43.008 119.130 1.00 38.23 115 SER A C 1
ATOM 904 O O . SER A 1 135 ? 4.788 43.840 119.806 1.00 35.52 115 SER A O 1
ATOM 907 N N . GLU A 1 136 ? 4.682 42.424 118.062 1.00 37.06 116 GLU A N 1
ATOM 908 C CA . GLU A 1 136 ? 5.970 42.834 117.580 1.00 35.87 116 GLU A CA 1
ATOM 909 C C . GLU A 1 136 ? 5.879 44.247 117.057 1.00 44.01 116 GLU A C 1
ATOM 910 O O . GLU A 1 136 ? 6.891 44.847 116.735 1.00 45.36 116 GLU A O 1
ATOM 916 N N . ALA A 1 137 ? 4.671 44.780 116.937 1.00 35.62 117 ALA A N 1
ATOM 917 C CA . ALA A 1 137 ? 4.520 46.139 116.439 1.00 35.55 117 ALA A CA 1
ATOM 918 C C . ALA A 1 137 ? 4.641 47.210 117.544 1.00 38.71 117 ALA A C 1
ATOM 919 O O . ALA A 1 137 ? 4.592 48.401 117.229 1.00 43.82 117 ALA A O 1
ATOM 921 N N . LEU A 1 138 ? 4.771 46.809 118.806 1.00 36.79 118 LEU A N 1
ATOM 922 C CA . LEU A 1 138 ? 4.931 47.784 119.891 1.00 38.69 118 LEU A CA 1
ATOM 923 C C . LEU A 1 138 ? 6.279 48.466 119.805 1.00 40.02 118 LEU A C 1
ATOM 924 O O . LEU A 1 138 ? 7.303 47.803 119.667 1.00 38.68 118 LEU A O 1
ATOM 929 N N . ALA A 1 139 ? 6.278 49.794 119.861 1.00 40.58 119 ALA A N 1
ATOM 930 C CA . ALA A 1 139 ? 7.525 50.548 119.784 1.00 38.98 119 ALA A CA 1
ATOM 931 C C . ALA A 1 139 ? 8.344 50.342 121.043 1.00 38.28 119 ALA A C 1
ATOM 932 O O . ALA A 1 139 ? 7.785 50.084 122.113 1.00 37.77 119 ALA A O 1
ATOM 934 N N . PRO A 1 140 ? 9.678 50.445 120.916 1.00 36.57 120 PRO A N 1
ATOM 935 C CA . PRO A 1 140 ? 10.548 50.530 122.086 1.00 34.88 120 PRO A CA 1
ATOM 936 C C . PRO A 1 140 ? 10.078 51.674 122.962 1.00 33.38 120 PRO A C 1
ATOM 937 O O . PRO A 1 140 ? 9.535 52.659 122.448 1.00 39.07 120 PRO A O 1
ATOM 941 N N . GLY A 1 141 ? 10.263 51.537 124.257 1.00 32.29 121 GLY A N 1
ATOM 942 C CA . GLY A 1 141 ? 9.776 52.535 125.178 1.00 34.86 121 GLY A CA 1
ATOM 943 C C . GLY A 1 141 ? 8.537 52.049 125.877 1.00 33.45 121 GLY A C 1
ATOM 944 O O . GLY A 1 141 ? 8.230 52.514 126.975 1.00 34.75 121 GLY A O 1
ATOM 945 N N . THR A 1 142 ? 7.811 51.114 125.271 1.00 31.71 122 THR A N 1
ATOM 946 C CA . THR A 1 142 ? 6.648 50.550 125.958 1.00 31.46 122 THR A CA 1
ATOM 947 C C . THR A 1 142 ? 6.998 49.850 127.283 1.00 30.33 122 THR A C 1
ATOM 948 O O . THR A 1 142 ? 7.953 49.070 127.360 1.00 27.64 122 THR A O 1
ATOM 952 N N . ARG A 1 143 ? 6.214 50.124 128.325 1.00 27.26 123 ARG A N 1
ATOM 953 C CA . ARG A 1 143 ? 6.472 49.546 129.642 1.00 29.50 123 ARG A CA 1
ATOM 954 C C . ARG A 1 143 ? 5.367 48.587 130.078 1.00 32.73 123 ARG A C 1
ATOM 955 O O . ARG A 1 143 ? 4.212 48.784 129.745 1.00 36.70 123 ARG A O 1
ATOM 963 N N . PHE A 1 144 ? 5.743 47.533 130.795 1.00 33.67 124 PHE A N 1
ATOM 964 C CA . PHE A 1 144 ? 4.831 46.471 131.218 1.00 33.80 124 PHE A CA 1
ATOM 965 C C . PHE A 1 144 ? 5.093 46.154 132.685 1.00 31.80 124 PHE A C 1
ATOM 966 O O . PHE A 1 144 ? 6.130 45.589 132.997 1.00 27.32 124 PHE A O 1
ATOM 974 N N . PRO A 1 145 ? 4.160 46.514 133.576 1.00 34.11 125 PRO A N 1
ATOM 975 C CA . PRO A 1 145 ? 4.330 46.156 134.989 1.00 31.15 125 PRO A CA 1
ATOM 976 C C . PRO A 1 145 ? 4.220 44.658 135.178 1.00 25.88 125 PRO A C 1
ATOM 977 O O . PRO A 1 145 ? 3.385 44.045 134.527 1.00 30.49 125 PRO A O 1
ATOM 981 N N . LEU A 1 146 ? 5.065 44.088 136.029 1.00 25.42 126 LEU A N 1
ATOM 982 C CA . LEU A 1 146 ? 5.054 42.665 136.313 1.00 27.29 126 LEU A CA 1
ATOM 983 C C . LEU A 1 146 ? 4.371 42.370 137.645 1.00 30.53 126 LEU A C 1
ATOM 984 O O . LEU A 1 146 ? 4.261 43.263 138.498 1.00 27.96 126 LEU A O 1
ATOM 989 N N . GLU A 1 147 ? 3.928 41.121 137.806 1.00 28.05 127 GLU A N 1
ATOM 990 C CA . GLU A 1 147 ? 3.424 40.602 139.072 1.00 29.54 127 GLU A CA 1
ATOM 991 C C . GLU A 1 147 ? 4.342 41.005 140.221 1.00 28.80 127 GLU A C 1
ATOM 992 O O . GLU A 1 147 ? 5.542 40.840 140.114 1.00 28.53 127 GLU A O 1
ATOM 998 N N . SER A 1 148 ? 3.784 41.566 141.294 1.00 27.68 128 SER A N 1
ATOM 999 C CA . SER A 1 148 ? 4.556 41.941 142.490 1.00 31.64 128 SER A CA 1
ATOM 1000 C C . SER A 1 148 ? 4.853 40.733 143.381 1.00 27.32 128 SER A C 1
ATOM 1001 O O . SER A 1 148 ? 4.057 39.795 143.435 1.00 30.38 128 SER A O 1
ATOM 1004 N N . ALA A 1 149 ? 5.986 40.759 144.067 1.00 26.46 129 ALA A N 1
ATOM 1005 C CA . ALA A 1 149 ? 6.267 39.776 145.119 1.00 28.75 129 ALA A CA 1
ATOM 1006 C C . ALA A 1 149 ? 5.927 40.387 146.459 1.00 31.61 129 ALA A C 1
ATOM 1007 O O . ALA A 1 149 ? 5.941 41.613 146.612 1.00 32.53 129 ALA A O 1
ATOM 1009 N N . HIS A 1 150 ? 5.613 39.539 147.427 1.00 31.46 130 HIS A N 1
ATOM 1010 C CA . HIS A 1 150 ? 5.356 40.008 148.776 1.00 30.94 130 HIS A CA 1
ATOM 1011 C C . HIS A 1 150 ? 6.229 39.225 149.752 1.00 25.81 130 HIS A C 1
ATOM 1012 O O . HIS A 1 150 ? 6.451 38.028 149.598 1.00 27.17 130 HIS A O 1
ATOM 1019 N N . ASP A 1 151 ? 6.742 39.933 150.740 1.00 23.16 131 ASP A N 1
ATOM 1020 C CA . ASP A 1 151 ? 7.562 39.348 151.797 1.00 23.36 131 ASP A CA 1
ATOM 1021 C C . ASP A 1 151 ? 6.932 39.828 153.108 1.00 26.50 131 ASP A C 1
ATOM 1022 O O . ASP A 1 151 ? 6.785 41.042 153.324 1.00 26.68 131 ASP A O 1
ATOM 1027 N N . PRO A 1 152 ? 6.509 38.888 153.963 1.00 23.15 132 PRO A N 1
ATOM 1028 C CA . PRO A 1 152 ? 5.761 39.219 155.192 1.00 22.84 132 PRO A CA 1
ATOM 1029 C C . PRO A 1 152 ? 6.610 39.712 156.378 1.00 22.78 132 PRO A C 1
ATOM 1030 O O . PRO A 1 152 ? 6.036 40.184 157.357 1.00 23.43 132 PRO A O 1
ATOM 1034 N N . ASP A 1 153 ? 7.928 39.610 156.283 1.00 18.20 133 ASP A N 1
ATOM 1035 C CA . ASP A 1 153 ? 8.852 40.192 157.247 1.00 22.44 133 ASP A CA 1
ATOM 1036 C C . ASP A 1 153 ? 8.840 41.726 157.153 1.00 26.85 133 ASP A C 1
ATOM 1037 O O . ASP A 1 153 ? 8.194 42.311 156.260 1.00 26.01 133 ASP A O 1
ATOM 1042 N N . VAL A 1 154 ? 9.576 42.381 158.040 1.00 23.27 134 VAL A N 1
ATOM 1043 C CA . VAL A 1 154 ? 9.591 43.838 158.052 1.00 23.67 134 VAL A CA 1
ATOM 1044 C C . VAL A 1 154 ? 10.995 44.424 157.962 1.00 25.18 134 VAL A C 1
ATOM 1045 O O . VAL A 1 154 ? 12.002 43.698 158.040 1.00 25.97 134 VAL A O 1
ATOM 1049 N N . GLY A 1 155 ? 11.047 45.749 157.802 1.00 24.71 135 GLY A N 1
ATOM 1050 C CA . GLY A 1 155 ? 12.301 46.458 157.702 1.00 25.78 135 GLY A CA 1
ATOM 1051 C C . GLY A 1 155 ? 13.129 45.860 156.591 1.00 28.03 135 GLY A C 1
ATOM 1052 O O . GLY A 1 155 ? 12.612 45.537 155.509 1.00 28.70 135 GLY A O 1
ATOM 1053 N N . SER A 1 156 ? 14.403 45.649 156.880 1.00 27.19 136 SER A N 1
ATOM 1054 C CA . SER A 1 156 ? 15.336 45.142 155.898 1.00 26.73 136 SER A CA 1
ATOM 1055 C C . SER A 1 156 ? 14.989 43.763 155.415 1.00 29.33 136 SER A C 1
ATOM 1056 O O . SER A 1 156 ? 15.418 43.387 154.325 1.00 28.71 136 SER A O 1
ATOM 1059 N N . ASN A 1 157 ? 14.192 43.025 156.175 1.00 20.55 137 ASN A N 1
ATOM 1060 C CA . ASN A 1 157 ? 13.862 41.627 155.835 1.00 19.62 137 ASN A CA 1
ATOM 1061 C C . ASN A 1 157 ? 12.688 41.460 154.885 1.00 17.14 137 ASN A C 1
ATOM 1062 O O . ASN A 1 157 ? 12.342 40.319 154.456 1.00 16.25 137 ASN A O 1
ATOM 1067 N N . SER A 1 158 ? 12.046 42.585 154.601 1.00 18.78 138 SER A N 1
ATOM 1068 C CA . SER A 1 158 ? 10.981 42.646 153.619 1.00 20.40 138 SER A CA 1
ATOM 1069 C C . SER A 1 158 ? 11.579 42.834 152.222 1.00 19.37 138 SER A C 1
ATOM 1070 O O . SER A 1 158 ? 12.792 42.881 152.049 1.00 17.16 138 SER A O 1
ATOM 1073 N N . LEU A 1 159 ? 10.709 42.928 151.227 1.00 22.01 139 LEU A N 1
ATOM 1074 C CA . LEU A 1 159 ? 11.145 43.018 149.839 1.00 22.42 139 LEU A CA 1
ATOM 1075 C C . LEU A 1 159 ? 12.050 44.209 149.615 1.00 19.27 139 LEU A C 1
ATOM 1076 O O . LEU A 1 159 ? 11.753 45.329 150.033 1.00 23.50 139 LEU A O 1
ATOM 1081 N N . GLN A 1 160 ? 13.181 43.967 148.987 1.00 20.01 140 GLN A N 1
ATOM 1082 C CA . GLN A 1 160 ? 14.095 45.045 148.673 1.00 19.98 140 GLN A CA 1
ATOM 1083 C C . GLN A 1 160 ? 14.086 45.435 147.183 1.00 25.25 140 GLN A C 1
ATOM 1084 O O . GLN A 1 160 ? 13.932 46.596 146.856 1.00 25.41 140 GLN A O 1
ATOM 1090 N N . THR A 1 161 ? 14.286 44.478 146.283 1.00 22.80 141 THR A N 1
ATOM 1091 C CA . THR A 1 161 ? 14.327 44.844 144.883 1.00 25.29 141 THR A CA 1
ATOM 1092 C C . THR A 1 161 ? 14.020 43.622 144.015 1.00 28.07 141 THR A C 1
ATOM 1093 O O . THR A 1 161 ? 13.660 42.547 144.531 1.00 23.65 141 THR A O 1
ATOM 1097 N N . TYR A 1 162 ? 14.139 43.809 142.707 1.00 23.64 142 TYR A N 1
ATOM 1098 C CA . TYR A 1 162 ? 13.982 42.725 141.770 1.00 22.33 142 TYR A CA 1
ATOM 1099 C C . TYR A 1 162 ? 15.151 42.715 140.827 1.00 25.72 142 TYR A C 1
ATOM 1100 O O . TYR A 1 162 ? 15.795 43.748 140.617 1.00 23.98 142 TYR A O 1
ATOM 1109 N N . GLU A 1 163 ? 15.412 41.555 140.225 1.00 25.81 143 GLU A N 1
ATOM 1110 C CA . GLU A 1 163 ? 16.403 41.456 139.177 1.00 28.69 143 GLU A CA 1
ATOM 1111 C C . GLU A 1 163 ? 15.772 40.716 138.000 1.00 30.69 143 GLU A C 1
ATOM 1112 O O . GLU A 1 163 ? 14.871 39.894 138.194 1.00 28.73 143 GLU A O 1
ATOM 1118 N N . LEU A 1 164 ? 16.239 41.011 136.791 1.00 30.31 144 LEU A N 1
ATOM 1119 C CA . LEU A 1 164 ? 15.716 40.363 135.600 1.00 26.79 144 LEU A CA 1
ATOM 1120 C C . LEU A 1 164 ? 16.824 39.590 134.936 1.00 32.30 144 LEU A C 1
ATOM 1121 O O . LEU A 1 164 ? 17.962 40.039 134.917 1.00 38.91 144 LEU A O 1
ATOM 1126 N N . SER A 1 165 ? 16.517 38.418 134.399 1.00 31.72 145 SER A N 1
ATOM 1127 C CA . SER A 1 165 ? 17.515 37.663 133.667 1.00 36.47 145 SER A CA 1
ATOM 1128 C C . SER A 1 165 ? 17.993 38.425 132.424 1.00 35.11 145 SER A C 1
ATOM 1129 O O . SER A 1 165 ? 17.259 39.218 131.834 1.00 32.21 145 SER A O 1
ATOM 1132 N N . HIS A 1 166 ? 19.231 38.173 132.032 1.00 39.60 146 HIS A N 1
ATOM 1133 C CA . HIS A 1 166 ? 19.811 38.826 130.868 1.00 40.23 146 HIS A CA 1
ATOM 1134 C C . HIS A 1 166 ? 18.996 38.507 129.607 1.00 40.74 146 HIS A C 1
ATOM 1135 O O . HIS A 1 166 ? 18.631 37.364 129.374 1.00 39.43 146 HIS A O 1
ATOM 1142 N N . ASN A 1 167 ? 18.680 39.516 128.812 1.00 40.74 147 ASN A N 1
ATOM 1143 C CA . ASN A 1 167 ? 17.884 39.266 127.613 1.00 43.06 147 ASN A CA 1
ATOM 1144 C C . ASN A 1 167 ? 18.103 40.317 126.552 1.00 39.81 147 ASN A C 1
ATOM 1145 O O . ASN A 1 167 ? 18.697 41.353 126.818 1.00 44.84 147 ASN A O 1
ATOM 1150 N N . GLU A 1 168 ? 17.595 40.071 125.356 1.00 41.94 148 GLU A N 1
ATOM 1151 C CA . GLU A 1 168 ? 17.906 40.940 124.243 1.00 44.36 148 GLU A CA 1
ATOM 1152 C C . GLU A 1 168 ? 16.884 42.048 124.014 1.00 43.30 148 GLU A C 1
ATOM 1153 O O . GLU A 1 168 ? 17.065 42.848 123.097 1.00 45.12 148 GLU A O 1
ATOM 1159 N N . TYR A 1 169 ? 15.820 42.113 124.819 1.00 37.41 149 TYR A N 1
ATOM 1160 C CA . TYR A 1 169 ? 14.724 43.035 124.503 1.00 35.49 149 TYR A CA 1
ATOM 1161 C C . TYR A 1 169 ? 14.360 44.036 125.576 1.00 36.49 149 TYR A C 1
ATOM 1162 O O . TYR A 1 169 ? 14.071 45.198 125.262 1.00 36.52 149 TYR A O 1
ATOM 1171 N N . PHE A 1 170 ? 14.320 43.572 126.822 1.00 32.40 150 PHE A N 1
ATOM 1172 C CA . PHE A 1 170 ? 13.759 44.348 127.927 1.00 33.05 150 PHE A CA 1
ATOM 1173 C C . PHE A 1 170 ? 14.789 44.744 128.986 1.00 29.68 150 PHE A C 1
ATOM 1174 O O . PHE A 1 170 ? 15.596 43.922 129.412 1.00 30.08 150 PHE A O 1
ATOM 1182 N N . ALA A 1 171 ? 14.733 46.007 129.406 1.00 31.56 151 ALA A N 1
ATOM 1183 C CA . ALA A 1 171 ? 15.394 46.455 130.631 1.00 29.11 151 ALA A CA 1
ATOM 1184 C C . ALA A 1 171 ? 14.379 46.413 131.765 1.00 27.42 151 ALA A C 1
ATOM 1185 O O . ALA A 1 171 ? 13.168 46.399 131.539 1.00 26.34 151 ALA A O 1
ATOM 1187 N N . LEU A 1 172 ? 14.887 46.385 132.984 1.00 27.80 152 LEU A N 1
ATOM 1188 C CA . LEU A 1 172 ? 14.057 46.372 134.190 1.00 27.62 152 LEU A CA 1
ATOM 1189 C C . LEU A 1 172 ? 14.126 47.704 134.909 1.00 25.97 152 LEU A C 1
ATOM 1190 O O . LEU A 1 172 ? 15.206 48.266 135.084 1.00 27.08 152 LEU A O 1
ATOM 1195 N N . ARG A 1 173 ? 12.979 48.213 135.339 1.00 26.25 153 ARG A N 1
ATOM 1196 C CA . ARG A 1 173 ? 12.969 49.313 136.282 1.00 22.96 153 ARG A CA 1
ATOM 1197 C C . ARG A 1 173 ? 12.213 48.840 137.486 1.00 24.07 153 ARG A C 1
ATOM 1198 O O . ARG A 1 173 ? 11.139 48.255 137.363 1.00 25.94 153 ARG A O 1
ATOM 1206 N N . VAL A 1 174 ? 12.761 49.129 138.653 1.00 25.25 154 VAL A N 1
ATOM 1207 C CA . VAL A 1 174 ? 12.063 48.835 139.895 1.00 20.90 154 VAL A CA 1
ATOM 1208 C C . VAL A 1 174 ? 11.514 50.140 140.430 1.00 23.83 154 VAL A C 1
ATOM 1209 O O . VAL A 1 174 ? 12.254 51.105 140.605 1.00 27.65 154 VAL A O 1
ATOM 1213 N N . GLN A 1 175 ? 10.210 50.185 140.672 1.00 22.66 155 GLN A N 1
ATOM 1214 C CA . GLN A 1 175 ? 9.564 51.396 141.098 1.00 21.22 155 GLN A CA 1
ATOM 1215 C C . GLN A 1 175 ? 9.170 51.239 142.543 1.00 23.51 155 GLN A C 1
ATOM 1216 O O . GLN A 1 175 ? 8.768 50.163 142.933 1.00 25.47 155 GLN A O 1
ATOM 1222 N N . THR A 1 176 ? 9.289 52.306 143.324 1.00 24.63 156 THR A N 1
ATOM 1223 C CA . THR A 1 176 ? 8.854 52.295 144.716 1.00 24.18 156 THR A CA 1
ATOM 1224 C C . THR A 1 176 ? 7.601 53.149 144.839 1.00 25.92 156 THR A C 1
ATOM 1225 O O . THR A 1 176 ? 7.614 54.326 144.500 1.00 28.41 156 THR A O 1
ATOM 1229 N N . ARG A 1 177 ? 6.510 52.572 145.326 1.00 27.01 157 ARG A N 1
ATOM 1230 C CA . ARG A 1 177 ? 5.284 53.356 145.447 1.00 30.62 157 ARG A CA 1
ATOM 1231 C C . ARG A 1 177 ? 5.356 54.236 146.703 1.00 36.01 157 ARG A C 1
ATOM 1232 O O . ARG A 1 177 ? 6.268 54.085 147.536 1.00 35.13 157 ARG A O 1
ATOM 1240 N N . GLU A 1 178 ? 4.394 55.134 146.860 1.00 37.45 158 GLU A N 1
ATOM 1241 C CA . GLU A 1 178 ? 4.419 56.063 147.979 1.00 39.92 158 GLU A CA 1
ATOM 1242 C C . GLU A 1 178 ? 4.369 55.349 149.346 1.00 40.60 158 GLU A C 1
ATOM 1243 O O . GLU A 1 178 ? 4.942 55.827 150.317 1.00 41.41 158 GLU A O 1
ATOM 1249 N N . ASP A 1 179 ? 3.730 54.182 149.412 1.00 39.55 159 ASP A N 1
ATOM 1250 C CA . ASP A 1 179 ? 3.655 53.435 150.670 1.00 38.06 159 ASP A CA 1
ATOM 1251 C C . ASP A 1 179 ? 4.871 52.551 150.867 1.00 35.89 159 ASP A C 1
ATOM 1252 O O . ASP A 1 179 ? 4.881 51.705 151.735 1.00 32.22 159 ASP A O 1
ATOM 1257 N N . GLY A 1 180 ? 5.882 52.716 150.016 1.00 35.68 160 GLY A N 1
ATOM 1258 C CA . GLY A 1 180 ? 7.125 51.992 150.160 1.00 30.30 160 GLY A CA 1
ATOM 1259 C C . GLY A 1 180 ? 7.193 50.639 149.474 1.00 30.73 160 GLY A C 1
ATOM 1260 O O . GLY A 1 180 ? 8.257 50.018 149.445 1.00 26.31 160 GLY A O 1
ATOM 1261 N N . THR A 1 181 ? 6.074 50.158 148.941 1.00 29.13 161 THR A N 1
ATOM 1262 C CA . THR A 1 181 ? 6.089 48.863 148.262 1.00 24.51 161 THR A CA 1
ATOM 1263 C C . THR A 1 181 ? 6.698 49.024 146.873 1.00 25.25 161 THR A C 1
ATOM 1264 O O . THR A 1 181 ? 6.748 50.120 146.320 1.00 23.92 161 THR A O 1
ATOM 1268 N N . LYS A 1 182 ? 7.183 47.914 146.344 1.00 23.76 162 LYS A N 1
ATOM 1269 C CA . LYS A 1 182 ? 7.937 47.925 145.116 1.00 28.74 162 LYS A CA 1
ATOM 1270 C C . LYS A 1 182 ? 7.365 46.954 144.100 1.00 29.40 162 LYS A C 1
ATOM 1271 O O . LYS A 1 182 ? 6.893 45.865 144.442 1.00 27.95 162 LYS A O 1
ATOM 1277 N N . TYR A 1 183 ? 7.452 47.350 142.839 1.00 32.02 163 TYR A N 1
ATOM 1278 C CA . TYR A 1 183 ? 7.138 46.440 141.744 1.00 29.31 163 TYR A CA 1
ATOM 1279 C C . TYR A 1 183 ? 8.123 46.635 140.610 1.00 30.55 163 TYR A C 1
ATOM 1280 O O . TYR A 1 183 ? 8.746 47.699 140.497 1.00 26.88 163 TYR A O 1
ATOM 1289 N N . ALA A 1 184 ? 8.220 45.624 139.748 1.00 28.33 164 ALA A N 1
ATOM 1290 C CA . ALA A 1 184 ? 9.105 45.695 138.606 1.00 25.32 164 ALA A CA 1
ATOM 1291 C C . ALA A 1 184 ? 8.324 46.019 137.331 1.00 26.97 164 ALA A C 1
ATOM 1292 O O . ALA A 1 184 ? 7.147 45.673 137.184 1.00 22.93 164 ALA A O 1
ATOM 1294 N N . GLU A 1 185 ? 9.001 46.722 136.438 1.00 22.50 165 GLU A N 1
ATOM 1295 C CA . GLU A 1 185 ? 8.455 47.115 135.150 1.00 33.42 165 GLU A CA 1
ATOM 1296 C C . GLU A 1 185 ? 9.409 46.634 134.092 1.00 28.24 165 GLU A C 1
ATOM 1297 O O . GLU A 1 185 ? 10.600 46.906 134.218 1.00 29.47 165 GLU A O 1
ATOM 1303 N N . LEU A 1 186 ? 8.926 45.936 133.066 1.00 30.47 166 LEU A N 1
ATOM 1304 C CA . LEU A 1 186 ? 9.755 45.747 131.864 1.00 27.67 166 LEU A CA 1
ATOM 1305 C C . LEU A 1 186 ? 9.697 47.000 131.023 1.00 26.98 166 LEU A C 1
ATOM 1306 O O . LEU A 1 186 ? 8.649 47.623 130.914 1.00 30.92 166 LEU A O 1
ATOM 1311 N N . VAL A 1 187 ? 10.816 47.352 130.409 1.00 26.12 167 VAL A N 1
ATOM 1312 C CA . VAL A 1 187 ? 10.868 48.451 129.467 1.00 27.95 167 VAL A CA 1
ATOM 1313 C C . VAL A 1 187 ? 11.411 47.910 128.157 1.00 29.25 167 VAL A C 1
ATOM 1314 O O . VAL A 1 187 ? 12.539 47.428 128.109 1.00 29.49 167 VAL A O 1
ATOM 1318 N N . LEU A 1 188 ? 10.593 47.933 127.120 1.00 28.39 168 LEU A N 1
ATOM 1319 C CA . LEU A 1 188 ? 11.027 47.403 125.826 1.00 29.94 168 LEU A CA 1
ATOM 1320 C C . LEU A 1 188 ? 12.107 48.320 125.271 1.00 30.22 168 LEU A C 1
ATOM 1321 O O . LEU A 1 188 ? 11.863 49.500 125.073 1.00 33.12 168 LEU A O 1
ATOM 1326 N N . GLU A 1 189 ? 13.305 47.781 125.073 1.00 30.63 169 GLU A N 1
ATOM 1327 C CA . GLU A 1 189 ? 14.439 48.539 124.536 1.00 33.85 169 GLU A CA 1
ATOM 1328 C C . GLU A 1 189 ? 14.690 48.268 123.045 1.00 35.10 169 GLU A C 1
ATOM 1329 O O . GLU A 1 189 ? 15.084 49.173 122.293 1.00 38.67 169 GLU A O 1
ATOM 1335 N N . ARG A 1 190 ? 14.474 47.024 122.629 1.00 34.60 170 ARG A N 1
ATOM 1336 C CA . ARG A 1 190 ? 14.611 46.638 121.225 1.00 45.51 170 ARG A CA 1
ATOM 1337 C C . ARG A 1 190 ? 13.332 45.956 120.772 1.00 42.47 170 ARG A C 1
ATOM 1338 O O . ARG A 1 190 ? 12.753 45.180 121.536 1.00 37.52 170 ARG A O 1
ATOM 1346 N N . ALA A 1 191 ? 12.899 46.219 119.543 1.00 39.66 171 ALA A N 1
ATOM 1347 C CA . ALA A 1 191 ? 11.611 45.693 119.086 1.00 40.45 171 ALA A CA 1
ATOM 1348 C C . ALA A 1 191 ? 11.615 44.168 119.086 1.00 38.52 171 ALA A C 1
ATOM 1349 O O . ALA A 1 191 ? 12.647 43.555 118.849 1.00 41.33 171 ALA A O 1
ATOM 1351 N N . LEU A 1 192 ? 10.476 43.564 119.407 1.00 37.78 172 LEU A N 1
ATOM 1352 C CA . LEU A 1 192 ? 10.293 42.132 119.228 1.00 40.37 172 LEU A CA 1
ATOM 1353 C C . LEU A 1 192 ? 10.092 41.845 117.729 1.00 44.60 172 LEU A C 1
ATOM 1354 O O . LEU A 1 192 ? 9.716 42.734 116.957 1.00 44.63 172 LEU A O 1
ATOM 1359 N N . ASP A 1 193 ? 10.362 40.609 117.318 1.00 44.56 173 ASP A N 1
ATOM 1360 C CA . ASP A 1 193 ? 10.306 40.213 115.918 1.00 48.81 173 ASP A CA 1
ATOM 1361 C C . ASP A 1 193 ? 9.734 38.816 115.868 1.00 47.18 173 ASP A C 1
ATOM 1362 O O . ASP A 1 193 ? 10.438 37.856 116.153 1.00 48.47 173 ASP A O 1
ATOM 1367 N N . TRP A 1 194 ? 8.453 38.703 115.549 1.00 44.57 174 TRP A N 1
ATOM 1368 C CA . TRP A 1 194 ? 7.802 37.410 115.546 1.00 46.26 174 TRP A CA 1
ATOM 1369 C C . TRP A 1 194 ? 8.469 36.472 114.540 1.00 52.01 174 TRP A C 1
ATOM 1370 O O . TRP A 1 194 ? 8.605 35.273 114.807 1.00 52.79 174 TRP A O 1
ATOM 1381 N N . GLU A 1 195 ? 8.892 37.009 113.396 1.00 50.61 175 GLU A N 1
ATOM 1382 C CA . GLU A 1 195 ? 9.518 36.178 112.370 1.00 55.81 175 GLU A CA 1
ATOM 1383 C C . GLU A 1 195 ? 10.817 35.563 112.895 1.00 59.90 175 GLU A C 1
ATOM 1384 O O . GLU A 1 195 ? 11.141 34.423 112.575 1.00 65.38 175 GLU A O 1
ATOM 1390 N N . ARG A 1 196 ? 11.558 36.308 113.708 1.00 56.33 176 ARG A N 1
ATOM 1391 C CA . ARG A 1 196 ? 12.844 35.809 114.198 1.00 61.12 176 ARG A CA 1
ATOM 1392 C C . ARG A 1 196 ? 12.734 35.049 115.531 1.00 57.03 176 ARG A C 1
ATOM 1393 O O . ARG A 1 196 ? 13.350 34.003 115.704 1.00 55.61 176 ARG A O 1
ATOM 1401 N N . GLU A 1 197 ? 11.947 35.561 116.468 1.00 53.74 177 GLU A N 1
ATOM 1402 C CA . GLU A 1 197 ? 11.841 34.920 117.767 1.00 51.11 177 GLU A CA 1
ATOM 1403 C C . GLU A 1 197 ? 10.451 35.109 118.356 1.00 50.17 177 GLU A C 1
ATOM 1404 O O . GLU A 1 197 ? 10.200 36.075 119.064 1.00 52.15 177 GLU A O 1
ATOM 1410 N N . PRO A 1 198 ? 9.532 34.186 118.060 1.00 51.72 178 PRO A N 1
ATOM 1411 C CA . PRO A 1 198 ? 8.131 34.301 118.483 1.00 51.76 178 PRO A CA 1
ATOM 1412 C C . PRO A 1 198 ? 7.887 34.054 119.969 1.00 51.88 178 PRO A C 1
ATOM 1413 O O . PRO A 1 198 ? 6.768 34.280 120.433 1.00 49.53 178 PRO A O 1
ATOM 1417 N N . SER A 1 199 ? 8.902 33.596 120.695 1.00 50.74 179 SER A N 1
ATOM 1418 C CA . SER A 1 199 ? 8.751 33.323 122.112 1.00 50.81 179 SER A CA 1
ATOM 1419 C C . SER A 1 199 ? 9.988 33.751 122.879 1.00 49.12 179 SER A C 1
ATOM 1420 O O . SER A 1 199 ? 11.105 33.354 122.545 1.00 53.63 179 SER A O 1
ATOM 1423 N N . VAL A 1 200 ? 9.782 34.569 123.903 1.00 44.08 180 VAL A N 1
ATOM 1424 C CA . VAL A 1 200 ? 10.869 35.029 124.752 1.00 41.33 180 VAL A CA 1
ATOM 1425 C C . VAL A 1 200 ? 10.632 34.627 126.210 1.00 43.73 180 VAL A C 1
ATOM 1426 O O . VAL A 1 200 ? 9.567 34.869 126.767 1.00 42.74 180 VAL A O 1
ATOM 1430 N N . GLN A 1 201 ? 11.631 33.996 126.816 1.00 46.25 181 GLN A N 1
ATOM 1431 C CA . GLN A 1 201 ? 11.542 33.574 128.205 1.00 47.47 181 GLN A CA 1
ATOM 1432 C C . GLN A 1 201 ? 12.422 34.448 129.066 1.00 41.15 181 GLN A C 1
ATOM 1433 O O . GLN A 1 201 ? 13.595 34.651 128.761 1.00 42.96 181 GLN A O 1
ATOM 1439 N N . LEU A 1 202 ? 11.840 34.981 130.126 1.00 35.31 182 LEU A N 1
ATOM 1440 C CA . LEU A 1 202 ? 12.596 35.729 131.117 1.00 33.00 182 LEU A CA 1
ATOM 1441 C C . LEU A 1 202 ? 12.374 35.152 132.502 1.00 34.15 182 LEU A C 1
ATOM 1442 O O . LEU A 1 202 ? 11.428 34.390 132.722 1.00 36.02 182 LEU A O 1
ATOM 1447 N N . VAL A 1 203 ? 13.227 35.542 133.445 1.00 34.52 183 VAL A N 1
ATOM 1448 C CA . VAL A 1 203 ? 13.038 35.203 134.860 1.00 32.91 183 VAL A CA 1
ATOM 1449 C C . VAL A 1 203 ? 13.165 36.466 135.694 1.00 30.31 183 VAL A C 1
ATOM 1450 O O . VAL A 1 203 ? 14.173 37.192 135.622 1.00 28.55 183 VAL A O 1
ATOM 1454 N N . LEU A 1 204 ? 12.108 36.743 136.450 1.00 26.51 184 LEU A N 1
ATOM 1455 C CA . LEU A 1 204 ? 12.122 37.801 137.436 1.00 24.63 184 LEU A CA 1
ATOM 1456 C C . LEU A 1 204 ? 12.435 37.224 138.809 1.00 29.29 184 LEU A C 1
ATOM 1457 O O . LEU A 1 204 ? 11.742 36.313 139.284 1.00 29.50 184 LEU A O 1
ATOM 1462 N N . THR A 1 205 ? 13.463 37.759 139.455 1.00 29.20 185 THR A N 1
ATOM 1463 C CA . THR A 1 205 ? 13.802 37.358 140.821 1.00 29.68 185 THR A CA 1
ATOM 1464 C C . THR A 1 205 ? 13.412 38.482 141.767 1.00 27.37 185 THR A C 1
ATOM 1465 O O . THR A 1 205 ? 13.722 39.641 141.518 1.00 26.24 185 THR A O 1
ATOM 1469 N N . ALA A 1 206 ? 12.719 38.145 142.841 1.00 28.90 186 ALA A N 1
ATOM 1470 C CA . ALA A 1 206 ? 12.451 39.110 143.889 1.00 22.79 186 ALA A CA 1
ATOM 1471 C C . ALA A 1 206 ? 13.438 38.848 145.021 1.00 22.42 186 ALA A C 1
ATOM 1472 O O . ALA A 1 206 ? 13.683 37.707 145.355 1.00 24.71 186 ALA A O 1
ATOM 1474 N N . LEU A 1 207 ? 14.019 39.893 145.598 1.00 20.18 187 LEU A N 1
ATOM 1475 C CA . LEU A 1 207 ? 14.986 39.715 146.671 1.00 22.78 187 LEU A CA 1
ATOM 1476 C C . LEU A 1 207 ? 14.558 40.487 147.896 1.00 23.62 187 LEU A C 1
ATOM 1477 O O . LEU A 1 207 ? 14.103 41.623 147.776 1.00 19.98 187 LEU A O 1
ATOM 1482 N N . ASP A 1 208 ? 14.736 39.911 149.081 1.00 22.27 188 ASP A N 1
ATOM 1483 C CA . ASP A 1 208 ? 14.505 40.730 150.278 1.00 21.36 188 ASP A CA 1
ATOM 1484 C C . ASP A 1 208 ? 15.846 41.340 150.638 1.00 21.77 188 ASP A C 1
ATOM 1485 O O . ASP A 1 208 ? 16.847 41.060 149.975 1.00 21.52 188 ASP A O 1
ATOM 1490 N N . GLY A 1 209 ? 15.886 42.185 151.662 1.00 24.36 189 GLY A N 1
ATOM 1491 C CA . GLY A 1 209 ? 17.136 42.828 152.007 1.00 22.21 189 GLY A CA 1
ATOM 1492 C C . GLY A 1 209 ? 17.826 42.184 153.193 1.00 27.71 189 GLY A C 1
ATOM 1493 O O . GLY A 1 209 ? 18.599 42.837 153.927 1.00 24.95 189 GLY A O 1
ATOM 1494 N N . GLY A 1 210 ? 17.564 40.897 153.393 1.00 26.66 190 GLY A N 1
ATOM 1495 C CA . GLY A 1 210 ? 18.209 40.177 154.470 1.00 26.30 190 GLY A CA 1
ATOM 1496 C C . GLY A 1 210 ? 19.678 39.899 154.201 1.00 32.43 190 GLY A C 1
ATOM 1497 O O . GLY A 1 210 ? 20.183 40.065 153.089 1.00 31.68 190 GLY A O 1
ATOM 1498 N N . THR A 1 211 ? 20.376 39.490 155.249 1.00 33.62 191 THR A N 1
ATOM 1499 C CA . THR A 1 211 ? 21.749 39.062 155.130 1.00 36.53 191 THR A CA 1
ATOM 1500 C C . THR A 1 211 ? 21.855 37.685 155.750 1.00 40.39 191 THR A C 1
ATOM 1501 O O . THR A 1 211 ? 21.830 37.548 156.958 1.00 39.18 191 THR A O 1
ATOM 1505 N N . PRO A 1 212 ? 21.939 36.645 154.914 1.00 44.13 192 PRO A N 1
ATOM 1506 C CA . PRO A 1 212 ? 21.918 36.721 153.453 1.00 37.15 192 PRO A CA 1
ATOM 1507 C C . PRO A 1 212 ? 20.518 37.001 152.892 1.00 35.19 192 PRO A C 1
ATOM 1508 O O . PRO A 1 212 ? 19.507 36.866 153.599 1.00 29.99 192 PRO A O 1
ATOM 1512 N N . ALA A 1 213 ? 20.469 37.413 151.634 1.00 30.95 193 ALA A N 1
ATOM 1513 C CA . ALA A 1 213 ? 19.199 37.728 151.010 1.00 29.80 193 ALA A CA 1
ATOM 1514 C C . ALA A 1 213 ? 18.362 36.478 150.757 1.00 30.94 193 ALA A C 1
ATOM 1515 O O . ALA A 1 213 ? 18.894 35.429 150.451 1.00 36.89 193 ALA A O 1
ATOM 1517 N N . ARG A 1 214 ? 17.047 36.599 150.875 1.00 27.59 194 ARG A N 1
ATOM 1518 C CA . ARG A 1 214 ? 16.164 35.522 150.463 1.00 27.49 194 ARG A CA 1
ATOM 1519 C C . ARG A 1 214 ? 15.519 35.957 149.148 1.00 25.66 194 ARG A C 1
ATOM 1520 O O . ARG A 1 214 ? 15.412 37.150 148.882 1.00 24.69 194 ARG A O 1
ATOM 1528 N N . SER A 1 215 ? 15.093 34.996 148.344 1.00 24.08 195 SER A N 1
ATOM 1529 C CA . SER A 1 215 ? 14.572 35.301 147.035 1.00 25.77 195 SER A CA 1
ATOM 1530 C C . SER A 1 215 ? 13.460 34.373 146.621 1.00 28.06 195 SER A C 1
ATOM 1531 O O . SER A 1 215 ? 13.236 33.329 147.230 1.00 27.73 195 SER A O 1
ATOM 1534 N N . ALA A 1 216 ? 12.755 34.791 145.576 1.00 28.80 196 ALA A N 1
ATOM 1535 C CA . ALA A 1 216 ? 11.827 33.939 144.844 1.00 29.87 196 ALA A CA 1
ATOM 1536 C C . ALA A 1 216 ? 11.952 34.274 143.364 1.00 30.94 196 ALA A C 1
ATOM 1537 O O . ALA A 1 216 ? 12.404 35.364 143.017 1.00 28.29 196 ALA A O 1
ATOM 1539 N N . THR A 1 217 ? 11.523 33.356 142.506 1.00 33.60 197 THR A N 1
ATOM 1540 C CA . THR A 1 217 ? 11.553 33.608 141.078 1.00 34.71 197 THR A CA 1
ATOM 1541 C C . THR A 1 217 ? 10.182 33.480 140.448 1.00 37.84 197 THR A C 1
ATOM 1542 O O . THR A 1 217 ? 9.327 32.716 140.918 1.00 35.97 197 THR A O 1
ATOM 1546 N N . LEU A 1 218 ? 10.007 34.221 139.353 1.00 33.56 198 LEU A N 1
ATOM 1547 C CA . LEU A 1 218 ? 8.798 34.183 138.555 1.00 35.00 198 LEU A CA 1
ATOM 1548 C C . LEU A 1 218 ? 9.175 34.131 137.076 1.00 34.80 198 LEU A C 1
ATOM 1549 O O . LEU A 1 218 ? 9.673 35.117 136.519 1.00 30.74 198 LEU A O 1
ATOM 1554 N N . PRO A 1 219 ? 8.975 32.966 136.449 1.00 37.62 199 PRO A N 1
ATOM 1555 C CA . PRO A 1 219 ? 9.140 32.841 134.999 1.00 37.99 199 PRO A CA 1
ATOM 1556 C C . PRO A 1 219 ? 8.154 33.729 134.283 1.00 39.46 199 PRO A C 1
ATOM 1557 O O . PRO A 1 219 ? 6.981 33.820 134.669 1.00 39.43 199 PRO A O 1
ATOM 1561 N N . ILE A 1 220 ? 8.637 34.397 133.249 1.00 36.33 200 ILE A N 1
ATOM 1562 C CA . ILE A 1 220 ? 7.786 35.238 132.426 1.00 38.20 200 ILE A CA 1
ATOM 1563 C C . ILE A 1 220 ? 7.825 34.735 130.998 1.00 38.95 200 ILE A C 1
ATOM 1564 O O . ILE A 1 220 ? 8.882 34.725 130.369 1.00 37.71 200 ILE A O 1
ATOM 1569 N N . ARG A 1 221 ? 6.675 34.281 130.512 1.00 40.51 201 ARG A N 1
ATOM 1570 C CA . ARG A 1 221 ? 6.591 33.702 129.185 1.00 45.72 201 ARG A CA 1
ATOM 1571 C C . ARG A 1 221 ? 5.935 34.717 128.266 1.00 43.54 201 ARG A C 1
ATOM 1572 O O . ARG A 1 221 ? 4.735 34.985 128.347 1.00 39.42 201 ARG A O 1
ATOM 1580 N N . ILE A 1 222 ? 6.760 35.306 127.417 1.00 42.87 202 ILE A N 1
ATOM 1581 C CA . ILE A 1 222 ? 6.287 36.277 126.442 1.00 43.39 202 ILE A CA 1
ATOM 1582 C C . ILE A 1 222 ? 6.011 35.620 125.119 1.00 43.79 202 ILE A C 1
ATOM 1583 O O . ILE A 1 222 ? 6.902 35.060 124.484 1.00 46.07 202 ILE A O 1
ATOM 1588 N N . THR A 1 223 ? 4.745 35.657 124.727 1.00 42.91 203 THR A N 1
ATOM 1589 C CA . THR A 1 223 ? 4.362 35.261 123.385 1.00 41.89 203 THR A CA 1
ATOM 1590 C C . THR A 1 223 ? 4.296 36.498 122.499 1.00 41.38 203 THR A C 1
ATOM 1591 O O . THR A 1 223 ? 3.522 37.430 122.751 1.00 40.49 203 THR A O 1
ATOM 1595 N N . VAL A 1 224 ? 5.163 36.528 121.500 1.00 40.14 204 VAL A N 1
ATOM 1596 C CA . VAL A 1 224 ? 5.170 37.608 120.533 1.00 41.19 204 VAL A CA 1
ATOM 1597 C C . VAL A 1 224 ? 4.019 37.420 119.541 1.00 46.71 204 VAL A C 1
ATOM 1598 O O . VAL A 1 224 ? 3.842 36.338 118.969 1.00 48.39 204 VAL A O 1
ATOM 1602 N N . LEU A 1 225 ? 3.220 38.469 119.356 1.00 43.36 205 LEU A N 1
ATOM 1603 C CA . LEU A 1 225 ? 2.128 38.432 118.388 1.00 43.17 205 LEU A CA 1
ATOM 1604 C C . LEU A 1 225 ? 2.565 38.997 117.051 1.00 51.12 205 LEU A C 1
ATOM 1605 O O . LEU A 1 2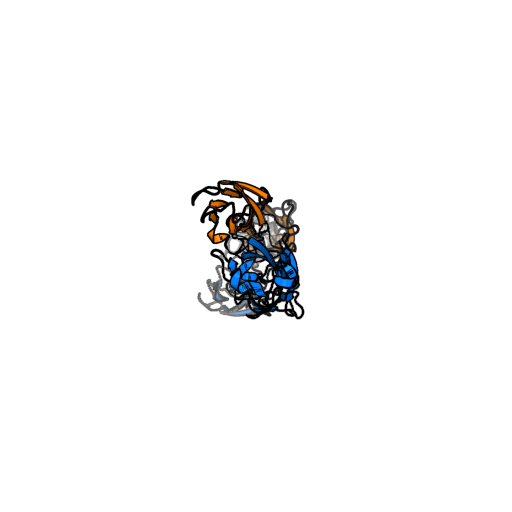25 ? 3.045 40.133 116.984 1.00 44.70 205 LEU A O 1
ATOM 1610 N N . ASP A 1 226 ? 2.397 38.202 115.992 1.00 56.46 206 ASP A N 1
ATOM 1611 C CA . ASP A 1 226 ? 2.695 38.629 114.637 1.00 47.57 206 ASP A CA 1
ATOM 1612 C C . ASP A 1 226 ? 1.944 39.894 114.280 1.00 53.92 206 ASP A C 1
ATOM 1613 O O . ASP A 1 226 ? 0.756 40.012 114.561 1.00 54.08 206 ASP A O 1
ATOM 1618 N N . ALA A 1 227 ? 2.647 40.837 113.660 1.00 50.66 207 ALA A N 1
ATOM 1619 C CA . ALA A 1 227 ? 2.002 41.966 112.993 1.00 42.24 207 ALA A CA 1
ATOM 1620 C C . ALA A 1 227 ? 2.310 41.924 111.504 1.00 40.20 207 ALA A C 1
ATOM 1621 O O . ALA A 1 227 ? 3.246 41.248 111.074 1.00 39.69 207 ALA A O 1
ATOM 1623 N N . ASN A 1 228 ? 1.516 42.641 110.720 1.00 39.21 208 ASN A N 1
ATOM 1624 C CA . ASN A 1 228 ? 1.653 42.631 109.259 1.00 37.49 208 ASN A CA 1
ATOM 1625 C C . ASN A 1 228 ? 2.810 43.529 108.830 1.00 38.00 208 ASN A C 1
ATOM 1626 O O . ASN A 1 228 ? 2.596 44.577 108.226 1.00 39.21 208 ASN A O 1
ATOM 1631 N N . ASP A 1 229 ? 4.036 43.119 109.137 1.00 38.11 209 ASP A N 1
ATOM 1632 C CA . ASP A 1 229 ? 5.199 43.925 108.781 1.00 40.89 209 ASP A CA 1
ATOM 1633 C C . ASP A 1 229 ? 5.993 43.339 107.597 1.00 38.45 209 ASP A C 1
ATOM 1634 O O . ASP A 1 229 ? 7.160 43.659 107.409 1.00 39.11 209 ASP A O 1
ATOM 1639 N N . ASN A 1 230 ? 5.356 42.483 106.810 1.00 34.04 210 ASN A N 1
ATOM 1640 C CA . ASN A 1 230 ? 5.979 41.924 105.623 1.00 37.76 210 ASN A CA 1
ATOM 1641 C C . ASN A 1 230 ? 5.022 41.981 104.456 1.00 35.13 210 ASN A C 1
ATOM 1642 O O . ASN A 1 230 ? 3.847 41.593 104.583 1.00 31.66 210 ASN A O 1
ATOM 1647 N N . ALA A 1 231 ? 5.522 42.452 103.317 1.00 33.82 211 ALA A N 1
ATOM 1648 C CA . ALA A 1 231 ? 4.713 42.503 102.096 1.00 32.16 211 ALA A CA 1
ATOM 1649 C C . ALA A 1 231 ? 4.793 41.174 101.387 1.00 31.39 211 ALA A C 1
ATOM 1650 O O . ALA A 1 231 ? 5.786 40.469 101.526 1.00 33.22 211 ALA A O 1
ATOM 1652 N N . PRO A 1 232 ? 3.758 40.829 100.609 1.00 34.84 212 PRO A N 1
ATOM 1653 C CA . PRO A 1 232 ? 3.880 39.680 99.713 1.00 33.70 212 PRO A CA 1
ATOM 1654 C C . PRO A 1 232 ? 5.041 39.888 98.760 1.00 32.72 212 PRO A C 1
ATOM 1655 O O . PRO A 1 232 ? 5.435 41.021 98.492 1.00 33.20 212 PRO A O 1
ATOM 1659 N N . ALA A 1 233 ? 5.609 38.803 98.269 1.00 32.31 213 ALA A N 1
ATOM 1660 C CA . ALA A 1 233 ? 6.620 38.931 97.242 1.00 35.44 213 ALA A CA 1
ATOM 1661 C C . ALA A 1 233 ? 6.408 37.843 96.208 1.00 32.77 213 ALA A C 1
ATOM 1662 O O . ALA A 1 233 ? 6.337 36.665 96.566 1.00 37.43 213 ALA A O 1
ATOM 1664 N N . PHE A 1 234 ? 6.325 38.219 94.939 1.00 35.05 214 PHE A N 1
ATOM 1665 C CA . PHE A 1 234 ? 6.140 37.232 93.881 1.00 32.57 214 PHE A CA 1
ATOM 1666 C C . PHE A 1 234 ? 7.396 36.406 93.670 1.00 38.55 214 PHE A C 1
ATOM 1667 O O . PHE A 1 234 ? 8.504 36.906 93.820 1.00 40.02 214 PHE A O 1
ATOM 1675 N N . ASN A 1 235 ? 7.220 35.137 93.314 1.00 45.11 215 ASN A N 1
ATOM 1676 C CA . ASN A 1 235 ? 8.351 34.266 93.017 1.00 48.21 215 ASN A CA 1
ATOM 1677 C C . ASN A 1 235 ? 9.177 34.781 91.852 1.00 48.57 215 ASN A C 1
ATOM 1678 O O . ASN A 1 235 ? 10.397 34.626 91.834 1.00 54.08 215 ASN A O 1
ATOM 1683 N N . GLN A 1 236 ? 8.511 35.394 90.885 1.00 45.55 216 GLN A N 1
ATOM 1684 C CA . GLN A 1 236 ? 9.197 36.120 89.825 1.00 43.00 216 GLN A CA 1
ATOM 1685 C C . GLN A 1 236 ? 8.411 37.361 89.442 1.00 37.70 216 GLN A C 1
ATOM 1686 O O . GLN A 1 236 ? 7.197 37.446 89.665 1.00 34.07 216 GLN A O 1
ATOM 1692 N N . SER A 1 237 ? 9.119 38.332 88.875 1.00 37.21 217 SER A N 1
ATOM 1693 C CA . SER A 1 237 ? 8.525 39.601 88.486 1.00 35.37 217 SER A CA 1
ATOM 1694 C C . SER A 1 237 ? 7.768 39.475 87.180 1.00 33.93 217 SER A C 1
ATOM 1695 O O . SER A 1 237 ? 6.802 40.196 86.936 1.00 33.10 217 SER A O 1
ATOM 1698 N N . LEU A 1 238 ? 8.239 38.564 86.336 1.00 36.61 218 LEU A N 1
ATOM 1699 C CA . LEU A 1 238 ? 7.717 38.436 84.995 1.00 35.60 218 LEU A CA 1
ATOM 1700 C C . LEU A 1 238 ? 7.344 36.991 84.719 1.00 32.82 218 LEU A C 1
ATOM 1701 O O . LEU A 1 238 ? 8.127 36.093 84.985 1.00 34.53 218 LEU A O 1
ATOM 1706 N N . TYR A 1 239 ? 6.136 36.774 84.217 1.00 29.44 219 TYR A N 1
ATOM 1707 C CA . TYR A 1 239 ? 5.724 35.469 83.751 1.00 30.32 219 TYR A CA 1
ATOM 1708 C C . TYR A 1 239 ? 5.451 35.571 82.244 1.00 32.64 219 TYR A C 1
ATOM 1709 O O . TYR A 1 239 ? 4.889 36.560 81.773 1.00 33.30 219 TYR A O 1
ATOM 1718 N N . ARG A 1 240 ? 5.859 34.566 81.488 1.00 36.21 220 ARG A N 1
ATOM 1719 C CA . ARG A 1 240 ? 5.581 34.553 80.053 1.00 40.80 220 ARG A CA 1
ATOM 1720 C C . ARG A 1 240 ? 4.731 33.365 79.669 1.00 43.28 220 ARG A C 1
ATOM 1721 O O . ARG A 1 240 ? 4.994 32.241 80.096 1.00 45.32 220 ARG A O 1
ATOM 1729 N N . ALA A 1 241 ? 3.727 33.618 78.841 1.00 40.48 221 ALA A N 1
ATOM 1730 C CA . ALA A 1 241 ? 2.839 32.564 78.385 1.00 41.59 221 ALA A CA 1
ATOM 1731 C C . ALA A 1 241 ? 2.677 32.631 76.871 1.00 37.16 221 ALA A C 1
ATOM 1732 O O . ALA A 1 241 ? 2.780 33.701 76.282 1.00 33.31 221 ALA A O 1
ATOM 1734 N N . ARG A 1 242 ? 2.440 31.480 76.254 1.00 37.46 222 ARG A N 1
ATOM 1735 C CA . ARG A 1 242 ? 2.066 31.411 74.849 1.00 39.90 222 ARG A CA 1
ATOM 1736 C C . ARG A 1 242 ? 0.736 30.692 74.728 1.00 41.99 222 ARG A C 1
ATOM 1737 O O . ARG A 1 242 ? 0.564 29.584 75.255 1.00 43.55 222 ARG A O 1
ATOM 1745 N N . VAL A 1 243 ? -0.199 31.322 74.027 1.00 38.18 223 VAL A N 1
ATOM 1746 C CA . VAL A 1 243 ? -1.554 30.808 73.909 1.00 37.82 223 VAL A CA 1
ATOM 1747 C C . VAL A 1 243 ? -2.045 30.890 72.449 1.00 35.57 223 VAL A C 1
ATOM 1748 O O . VAL A 1 243 ? -1.967 31.952 71.832 1.00 31.45 223 VAL A O 1
ATOM 1752 N N . ARG A 1 244 ? -2.539 29.774 71.918 1.00 35.54 224 ARG A N 1
ATOM 1753 C CA . ARG A 1 244 ? -3.129 29.750 70.575 1.00 36.81 224 ARG A CA 1
ATOM 1754 C C . ARG A 1 244 ? -4.285 30.718 70.533 1.00 37.14 224 ARG A C 1
ATOM 1755 O O . ARG A 1 244 ? -5.072 30.775 71.486 1.00 33.36 224 ARG A O 1
ATOM 1763 N N . GLU A 1 245 ? -4.421 31.465 69.437 1.00 34.26 225 GLU A N 1
ATOM 1764 C CA . GLU A 1 245 ? -5.488 32.451 69.380 1.00 34.93 225 GLU A CA 1
ATOM 1765 C C . GLU A 1 245 ? -6.868 31.790 69.460 1.00 34.03 225 GLU A C 1
ATOM 1766 O O . GLU A 1 245 ? -7.823 32.440 69.893 1.00 32.88 225 GLU A O 1
ATOM 1772 N N . ASP A 1 246 ? -6.974 30.518 69.075 1.00 33.37 226 ASP A N 1
ATOM 1773 C CA . ASP A 1 246 ? -8.261 29.834 69.162 1.00 38.07 226 ASP A CA 1
ATOM 1774 C C . ASP A 1 246 ? -8.527 29.181 70.527 1.00 39.41 226 ASP A C 1
ATOM 1775 O O . ASP A 1 246 ? -9.472 28.415 70.663 1.00 38.64 226 ASP A O 1
ATOM 1780 N N . ALA A 1 247 ? -7.711 29.478 71.537 1.00 39.04 227 ALA A N 1
ATOM 1781 C CA . ALA A 1 247 ? -7.917 28.880 72.855 1.00 37.97 227 ALA A CA 1
ATOM 1782 C C . ALA A 1 247 ? -9.311 29.202 73.395 1.00 35.74 227 ALA A C 1
ATOM 1783 O O . ALA A 1 247 ? -9.746 30.352 73.369 1.00 37.23 227 ALA A O 1
ATOM 1785 N N . PRO A 1 248 ? -10.028 28.179 73.850 1.00 37.90 228 PRO A N 1
ATOM 1786 C CA . PRO A 1 248 ? -11.379 28.363 74.392 1.00 42.27 228 PRO A CA 1
ATOM 1787 C C . PRO A 1 248 ? -11.404 28.966 75.797 1.00 45.01 228 PRO A C 1
ATOM 1788 O O . PRO A 1 248 ? -10.408 28.904 76.530 1.00 43.14 228 PRO A O 1
ATOM 1792 N N . PRO A 1 249 ? -12.550 29.548 76.180 1.00 44.34 229 PRO A N 1
ATOM 1793 C CA . PRO A 1 249 ? -12.691 30.086 77.534 1.00 41.13 229 PRO A CA 1
ATOM 1794 C C . PRO A 1 249 ? -12.409 29.012 78.572 1.00 39.37 229 PRO A C 1
ATOM 1795 O O . PRO A 1 249 ? -12.887 27.875 78.431 1.00 41.06 229 PRO A O 1
ATOM 1799 N N . GLY A 1 250 ? -11.616 29.358 79.575 1.00 34.03 230 GLY A N 1
ATOM 1800 C CA . GLY A 1 250 ? -11.215 28.408 80.591 1.00 40.20 230 GLY A CA 1
ATOM 1801 C C . GLY A 1 250 ? -9.782 27.930 80.408 1.00 43.35 230 GLY A C 1
ATOM 1802 O O . GLY A 1 250 ? -9.219 27.272 81.290 1.00 42.28 230 GLY A O 1
ATOM 1803 N N . THR A 1 251 ? -9.186 28.258 79.264 1.00 39.78 231 THR A N 1
ATOM 1804 C CA . THR A 1 251 ? -7.828 27.819 78.977 1.00 40.60 231 THR A CA 1
ATOM 1805 C C . THR A 1 251 ? -6.838 28.428 79.958 1.00 38.45 231 THR A C 1
ATOM 1806 O O . THR A 1 251 ? -6.807 29.639 80.135 1.00 38.14 231 THR A O 1
ATOM 1810 N N . ARG A 1 252 ? -6.035 27.589 80.602 1.00 41.90 232 ARG A N 1
ATOM 1811 C CA . ARG A 1 252 ? -5.055 28.089 81.561 1.00 42.40 232 ARG A CA 1
ATOM 1812 C C . ARG A 1 252 ? -3.907 28.798 80.838 1.00 41.68 232 ARG A C 1
ATOM 1813 O O . ARG A 1 252 ? -3.318 28.264 79.904 1.00 40.78 232 ARG A O 1
ATOM 1821 N N . VAL A 1 253 ? -3.623 30.021 81.270 1.00 40.13 233 VAL A N 1
ATOM 1822 C CA . VAL A 1 253 ? -2.579 30.857 80.685 1.00 36.21 233 VAL A CA 1
ATOM 1823 C C . VAL A 1 253 ? -1.325 30.817 81.566 1.00 38.88 233 VAL A C 1
ATOM 1824 O O . VAL A 1 253 ? -0.237 30.474 81.108 1.00 37.02 233 VAL A O 1
ATOM 1828 N N . ALA A 1 254 ? -1.500 31.165 82.839 1.00 36.95 234 ALA A N 1
ATOM 1829 C CA . ALA A 1 254 ? -0.413 31.154 83.807 1.00 35.37 234 ALA A CA 1
ATOM 1830 C C . ALA A 1 254 ? -0.949 30.972 85.228 1.00 41.23 234 ALA A C 1
ATOM 1831 O O . ALA A 1 254 ? -2.149 31.110 85.483 1.00 41.60 234 ALA A O 1
ATOM 1833 N N . GLN A 1 255 ? -0.052 30.676 86.155 1.00 39.76 235 GLN A N 1
ATOM 1834 C CA . GLN A 1 255 ? -0.389 30.745 87.562 1.00 38.37 235 GLN A CA 1
ATOM 1835 C C . GLN A 1 255 ? 0.680 31.547 88.265 1.00 35.58 235 GLN A C 1
ATOM 1836 O O . GLN A 1 255 ? 1.840 31.168 88.267 1.00 36.18 235 GLN A O 1
ATOM 1842 N N . VAL A 1 256 ? 0.297 32.679 88.832 1.00 34.00 236 VAL A N 1
ATOM 1843 C CA . VAL A 1 256 ? 1.271 33.480 89.546 1.00 36.78 236 VAL A CA 1
ATOM 1844 C C . VAL A 1 256 ? 1.271 33.093 91.013 1.00 36.93 236 VAL A C 1
ATOM 1845 O O . VAL A 1 256 ? 0.302 32.521 91.520 1.00 36.11 236 VAL A O 1
ATOM 1849 N N . LEU A 1 257 ? 2.374 33.375 91.685 1.00 33.64 237 LEU A N 1
ATOM 1850 C CA . LEU A 1 257 ? 2.522 32.951 93.060 1.00 33.02 237 LEU A CA 1
ATOM 1851 C C . LEU A 1 257 ? 3.359 33.951 93.831 1.00 34.74 237 LEU A C 1
ATOM 1852 O O . LEU A 1 257 ? 4.480 34.294 93.446 1.00 34.65 237 LEU A O 1
ATOM 1857 N N . ALA A 1 258 ? 2.790 34.419 94.935 1.00 36.51 238 ALA A N 1
ATOM 1858 C CA . ALA A 1 258 ? 3.495 35.281 95.876 1.00 33.37 238 ALA A CA 1
ATOM 1859 C C . ALA A 1 258 ? 3.515 34.605 97.247 1.00 38.08 238 ALA A C 1
ATOM 1860 O O . ALA A 1 258 ? 2.653 33.772 97.553 1.00 35.98 238 ALA A O 1
ATOM 1862 N N . THR A 1 259 ? 4.516 34.923 98.062 1.00 36.46 239 THR A N 1
ATOM 1863 C CA . THR A 1 259 ? 4.557 34.390 99.408 1.00 43.05 239 THR A CA 1
ATOM 1864 C C . THR A 1 259 ? 4.656 35.546 100.389 1.00 42.43 239 THR A C 1
ATOM 1865 O O . THR A 1 259 ? 5.138 36.621 100.036 1.00 41.96 239 THR A O 1
ATOM 1869 N N . ASP A 1 260 ? 4.198 35.328 101.615 1.00 40.48 240 ASP A N 1
ATOM 1870 C CA . ASP A 1 260 ? 4.195 36.388 102.609 1.00 36.21 240 ASP A CA 1
ATOM 1871 C C . ASP A 1 260 ? 4.714 35.813 103.929 1.00 38.06 240 ASP A C 1
ATOM 1872 O O . ASP A 1 260 ? 4.263 34.767 104.352 1.00 41.99 240 ASP A O 1
ATOM 1877 N N . LEU A 1 261 ? 5.673 36.475 104.560 1.00 41.73 241 LEU A N 1
ATOM 1878 C CA . LEU A 1 261 ? 6.311 35.913 105.751 1.00 45.86 241 LEU A CA 1
ATOM 1879 C C . LEU A 1 261 ? 5.453 35.983 107.010 1.00 44.82 241 LEU A C 1
ATOM 1880 O O . LEU A 1 261 ? 5.752 35.317 107.996 1.00 48.13 241 LEU A O 1
ATOM 1885 N N . ASP A 1 262 ? 4.399 36.786 106.994 1.00 39.59 242 ASP A N 1
ATOM 1886 C CA . ASP A 1 262 ? 3.568 36.928 108.188 1.00 42.99 242 ASP A CA 1
ATOM 1887 C C . ASP A 1 262 ? 2.681 35.711 108.371 1.00 45.92 242 ASP A C 1
ATOM 1888 O O . ASP A 1 262 ? 2.609 34.874 107.486 1.00 51.29 242 ASP A O 1
ATOM 1893 N N . GLU A 1 263 ? 2.032 35.595 109.526 1.00 47.76 243 GLU A N 1
ATOM 1894 C CA . GLU A 1 263 ? 1.158 34.456 109.792 1.00 46.63 243 GLU A CA 1
ATOM 1895 C C . GLU A 1 263 ? -0.300 34.876 109.642 1.00 46.34 243 GLU A C 1
ATOM 1896 O O . GLU A 1 263 ? -0.628 36.069 109.650 1.00 44.46 243 GLU A O 1
ATOM 1902 N N . GLY A 1 264 ? -1.169 33.891 109.471 1.00 47.11 244 GLY A N 1
ATOM 1903 C CA . GLY A 1 264 ? -2.594 34.141 109.351 1.00 47.54 244 GLY A CA 1
ATOM 1904 C C . GLY A 1 264 ? -3.022 35.091 108.245 1.00 46.71 244 GLY A C 1
ATOM 1905 O O . GLY A 1 264 ? -2.478 35.083 107.116 1.00 43.59 244 GLY A O 1
ATOM 1906 N N . LEU A 1 265 ? -4.022 35.906 108.574 1.00 44.33 245 LEU A N 1
ATOM 1907 C CA . LEU A 1 265 ? -4.542 36.913 107.659 1.00 43.85 245 LEU A CA 1
ATOM 1908 C C . LEU A 1 265 ? -3.440 37.797 107.115 1.00 42.04 245 LEU A C 1
ATOM 1909 O O . LEU A 1 265 ? -3.478 38.174 105.946 1.00 42.41 245 LEU A O 1
ATOM 1914 N N . ASN A 1 266 ? -2.478 38.131 107.971 1.00 41.36 246 ASN A N 1
ATOM 1915 C CA . ASN A 1 266 ? -1.319 38.935 107.592 1.00 40.28 246 ASN A CA 1
ATOM 1916 C C . ASN A 1 266 ? -0.482 38.294 106.481 1.00 40.94 246 ASN A C 1
ATOM 1917 O O . ASN A 1 266 ? 0.258 38.977 105.767 1.00 35.97 246 ASN A O 1
ATOM 1922 N N . GLY A 1 267 ? -0.551 36.971 106.371 1.00 44.57 247 GLY A N 1
ATOM 1923 C CA . GLY A 1 267 ? 0.234 36.271 105.377 1.00 42.48 247 GLY A CA 1
ATOM 1924 C C . GLY A 1 267 ? -0.619 35.624 104.300 1.00 43.32 247 GLY A C 1
ATOM 1925 O O . GLY A 1 267 ? -0.098 34.922 103.411 1.00 43.86 247 GLY A O 1
ATOM 1926 N N . GLU A 1 268 ? -1.926 35.865 104.358 1.00 38.17 248 GLU A N 1
ATOM 1927 C CA . GLU A 1 268 ? -2.845 35.244 103.416 1.00 37.15 248 GLU A CA 1
ATOM 1928 C C . GLU A 1 268 ? -3.017 36.090 102.164 1.00 32.48 248 GLU A C 1
ATOM 1929 O O . GLU A 1 268 ? -3.441 37.233 102.238 1.00 35.33 248 GLU A O 1
ATOM 1935 N N . ILE A 1 269 ? -2.709 35.523 101.011 1.00 32.52 249 ILE A N 1
ATOM 1936 C CA . ILE A 1 269 ? -2.594 36.348 99.804 1.00 32.11 249 ILE A CA 1
ATOM 1937 C C . ILE A 1 269 ? -3.817 36.325 98.898 1.00 32.15 249 ILE A C 1
ATOM 1938 O O . ILE A 1 269 ? -4.451 35.289 98.699 1.00 35.89 249 ILE A O 1
ATOM 1943 N N . VAL A 1 270 ? -4.168 37.514 98.413 1.00 33.33 250 VAL A N 1
ATOM 1944 C CA . VAL A 1 270 ? -5.201 37.701 97.401 1.00 35.62 250 VAL A CA 1
ATOM 1945 C C . VAL A 1 270 ? -4.595 38.267 96.111 1.00 34.20 250 VAL A C 1
ATOM 1946 O O . VAL A 1 270 ? -3.883 39.281 96.139 1.00 33.96 250 VAL A O 1
ATOM 1950 N N . TYR A 1 271 ? -4.908 37.634 94.988 1.00 29.92 251 TYR A N 1
ATOM 1951 C CA . TYR A 1 271 ? -4.446 38.118 93.689 1.00 25.23 251 TYR A CA 1
ATOM 1952 C C . TYR A 1 271 ? -5.521 38.919 93.006 1.00 28.88 251 TYR A C 1
ATOM 1953 O O . TYR A 1 271 ? -6.685 38.545 93.047 1.00 34.07 251 TYR A O 1
ATOM 1962 N N . SER A 1 272 ? -5.146 40.023 92.373 1.00 29.13 252 SER A N 1
ATOM 1963 C CA . SER A 1 272 ? -6.095 40.787 91.570 1.00 25.09 252 SER A CA 1
ATOM 1964 C C . SER A 1 272 ? -5.395 41.430 90.399 1.00 27.45 252 SER A C 1
ATOM 1965 O O . SER A 1 272 ? -4.158 41.524 90.384 1.00 29.54 252 SER A O 1
ATOM 1968 N N . PHE A 1 273 ? -6.182 41.854 89.411 1.00 25.35 253 PHE A N 1
ATOM 1969 C CA . PHE A 1 273 ? -5.654 42.677 88.337 1.00 28.48 253 PHE A CA 1
ATOM 1970 C C . PHE A 1 273 ? -5.212 44.040 88.890 1.00 27.56 253 PHE A C 1
ATOM 1971 O O . PHE A 1 273 ? -5.952 44.679 89.659 1.00 24.52 253 PHE A O 1
ATOM 1979 N N . GLY A 1 274 ? -4.017 44.483 88.501 1.00 23.94 254 GLY A N 1
ATOM 1980 C CA . GLY A 1 274 ? -3.476 45.748 88.987 1.00 25.00 254 GLY A CA 1
ATOM 1981 C C . GLY A 1 274 ? -4.120 46.922 88.295 1.00 27.38 254 GLY A C 1
ATOM 1982 O O . GLY A 1 274 ? -4.855 46.739 87.328 1.00 29.92 254 GLY A O 1
ATOM 1983 N N . SER A 1 275 ? -3.861 48.133 88.777 1.00 25.28 255 SER A N 1
ATOM 1984 C CA . SER A 1 275 ? -4.403 49.314 88.145 1.00 24.69 255 SER A CA 1
ATOM 1985 C C . SER A 1 275 ? -3.681 49.635 86.840 1.00 24.77 255 SER A C 1
ATOM 1986 O O . SER A 1 275 ? -4.150 50.452 86.037 1.00 24.99 255 SER A O 1
ATOM 1989 N N . HIS A 1 276 ? -2.526 49.012 86.653 1.00 25.77 256 HIS A N 1
ATOM 1990 C CA . HIS A 1 276 ? -1.709 49.190 85.481 1.00 28.05 256 HIS A CA 1
ATOM 1991 C C . HIS A 1 276 ? -2.197 48.292 84.352 1.00 33.76 256 HIS A C 1
ATOM 1992 O O . HIS A 1 276 ? -1.481 47.515 83.840 1.00 40.53 256 HIS A O 1
ATOM 1999 N N . ASN A 1 277 ? -3.461 48.411 83.988 1.00 32.31 257 ASN A N 1
ATOM 2000 C CA . ASN A 1 277 ? -3.998 47.564 82.942 1.00 29.86 257 ASN A CA 1
ATOM 2001 C C . ASN A 1 277 ? -4.869 48.398 82.052 1.00 26.49 257 ASN A C 1
ATOM 2002 O O . ASN A 1 277 ? -5.352 49.450 82.471 1.00 26.58 257 ASN A O 1
ATOM 2007 N N . ARG A 1 278 ? -5.073 47.931 80.830 1.00 26.71 258 ARG A N 1
ATOM 2008 C CA . ARG A 1 278 ? -5.944 48.630 79.899 1.00 28.01 258 ARG A CA 1
ATOM 2009 C C . ARG A 1 278 ? -7.356 48.103 80.017 1.00 24.05 258 ARG A C 1
ATOM 2010 O O . ARG A 1 278 ? -7.580 46.973 80.458 1.00 26.84 258 ARG A O 1
ATOM 2018 N N . ALA A 1 279 ? -8.303 48.919 79.610 1.00 25.96 259 ALA A N 1
ATOM 2019 C CA . ALA A 1 279 ? -9.661 48.457 79.491 1.00 26.87 259 ALA A CA 1
ATOM 2020 C C . ALA A 1 279 ? -9.658 47.227 78.592 1.00 31.51 259 ALA A C 1
ATOM 2021 O O . ALA A 1 279 ? -8.926 47.186 77.604 1.00 30.51 259 ALA A O 1
ATOM 2023 N N . GLY A 1 280 ? -10.419 46.202 78.962 1.00 35.69 260 GLY A N 1
ATOM 2024 C CA . GLY A 1 280 ? -10.452 44.975 78.181 1.00 34.64 260 GLY A CA 1
ATOM 2025 C C . GLY A 1 280 ? -9.847 43.764 78.863 1.00 33.41 260 GLY A C 1
ATOM 2026 O O . GLY A 1 280 ? -10.273 42.632 78.625 1.00 32.77 260 GLY A O 1
ATOM 2027 N N . VAL A 1 281 ? -8.843 43.992 79.714 1.00 33.68 261 VAL A N 1
ATOM 2028 C CA . VAL A 1 281 ? -8.121 42.900 80.352 1.00 29.72 261 VAL A CA 1
ATOM 2029 C C . VAL A 1 281 ? -9.099 42.014 81.113 1.00 29.89 261 VAL A C 1
ATOM 2030 O O . VAL A 1 281 ? -9.040 40.788 81.024 1.00 30.11 261 VAL A O 1
ATOM 2034 N N . ARG A 1 282 ? -10.042 42.643 81.807 1.00 30.11 262 ARG A N 1
ATOM 2035 C CA . ARG A 1 282 ? -10.984 41.916 82.641 1.00 36.21 262 ARG A CA 1
ATOM 2036 C C . ARG A 1 282 ? -12.087 41.238 81.837 1.00 38.81 262 ARG A C 1
ATOM 2037 O O . ARG A 1 282 ? -12.836 40.425 82.387 1.00 40.65 262 ARG A O 1
ATOM 2045 N N . GLU A 1 283 ? -12.216 41.571 80.546 1.00 32.58 263 GLU A N 1
ATOM 2046 C CA A GLU A 1 283 ? -13.169 40.832 79.731 0.50 32.39 263 GLU A CA 1
ATOM 2047 C CA B GLU A 1 283 ? -13.152 40.895 79.658 0.50 32.47 263 GLU A CA 1
ATOM 2048 C C . GLU A 1 283 ? -12.444 39.766 78.911 1.00 28.76 263 GLU A C 1
ATOM 2049 O O . GLU A 1 283 ? -13.045 38.779 78.506 1.00 32.95 263 GLU A O 1
ATOM 2060 N N . LEU A 1 284 ? -11.145 39.922 78.718 1.00 28.38 264 LEU A N 1
ATOM 2061 C CA . LEU A 1 284 ? -10.407 38.929 77.950 1.00 27.77 264 LEU A CA 1
ATOM 2062 C C . LEU A 1 284 ? -9.823 37.832 78.852 1.00 28.65 264 LEU A C 1
ATOM 2063 O O . LEU A 1 284 ? -9.733 36.656 78.438 1.00 26.97 264 LEU A O 1
ATOM 2068 N N . PHE A 1 285 ? -9.451 38.218 80.078 1.00 25.95 265 PHE A N 1
ATOM 2069 C CA . PHE A 1 285 ? -8.843 37.288 81.034 1.00 23.14 265 PHE A CA 1
ATOM 2070 C C . PHE A 1 285 ? -9.627 37.212 82.337 1.00 28.25 265 PHE A C 1
ATOM 2071 O O . PHE A 1 285 ? -10.305 38.163 82.721 1.00 29.00 265 PHE A O 1
ATOM 2079 N N . ALA A 1 286 ? -9.495 36.076 83.011 1.00 27.77 266 ALA A N 1
ATOM 2080 C CA . ALA A 1 286 ? -10.039 35.879 84.334 1.00 32.25 266 ALA A CA 1
ATOM 2081 C C . ALA A 1 286 ? -8.895 35.510 85.281 1.00 32.14 266 ALA A C 1
ATOM 2082 O O . ALA A 1 286 ? -7.937 34.831 84.878 1.00 33.99 266 ALA A O 1
ATOM 2084 N N . LEU A 1 287 ? -8.994 35.926 86.538 1.00 29.80 267 LEU A N 1
ATOM 2085 C CA . LEU A 1 287 ? -7.955 35.633 87.502 1.00 28.57 267 LEU A CA 1
ATOM 2086 C C . LEU A 1 287 ? -8.609 35.104 88.774 1.00 31.50 267 LEU A C 1
ATOM 2087 O O . LEU A 1 287 ? -9.487 35.756 89.329 1.00 37.60 267 LEU A O 1
ATOM 2092 N N . ASP A 1 288 ? -8.213 33.915 89.211 1.00 29.11 268 ASP A N 1
ATOM 2093 C CA . ASP A 1 288 ? -8.692 33.395 90.481 1.00 32.18 268 ASP A CA 1
ATOM 2094 C C . ASP A 1 288 ? -7.992 34.162 91.609 1.00 32.64 268 ASP A C 1
ATOM 2095 O O . ASP A 1 288 ? -6.763 34.121 91.731 1.00 32.98 268 ASP A O 1
ATOM 2100 N N . LEU A 1 289 ? -8.770 34.877 92.418 1.00 37.60 269 LEU A N 1
ATOM 2101 C CA . LEU A 1 289 ? -8.208 35.687 93.508 1.00 36.81 269 LEU A CA 1
ATOM 2102 C C . LEU A 1 289 ? -7.486 34.858 94.573 1.00 34.55 269 LEU A C 1
ATOM 2103 O O . LEU A 1 289 ? -6.625 35.369 95.286 1.00 34.78 269 LEU A O 1
ATOM 2108 N N . VAL A 1 290 ? -7.821 33.580 94.670 1.00 34.46 270 VAL A N 1
ATOM 2109 C CA . VAL A 1 290 ? -7.165 32.706 95.629 1.00 35.02 270 VAL A CA 1
ATOM 2110 C C . VAL A 1 290 ? -5.971 31.981 95.016 1.00 37.91 270 VAL A C 1
ATOM 2111 O O . VAL A 1 290 ? -4.889 31.989 95.593 1.00 34.31 270 VAL A O 1
ATOM 2115 N N . THR A 1 291 ? -6.148 31.374 93.839 1.00 36.83 271 THR A N 1
ATOM 2116 C CA . THR A 1 291 ? -5.113 30.479 93.319 1.00 37.27 271 THR A CA 1
ATOM 2117 C C . THR A 1 291 ? -4.086 31.143 92.414 1.00 32.89 271 THR A C 1
ATOM 2118 O O . THR A 1 291 ? -3.112 30.502 92.055 1.00 39.30 271 THR A O 1
ATOM 2122 N N . GLY A 1 292 ? -4.290 32.403 92.051 1.00 33.10 272 GLY A N 1
ATOM 2123 C CA . GLY A 1 292 ? -3.426 33.088 91.092 1.00 33.05 272 GLY A CA 1
ATOM 2124 C C . GLY A 1 292 ? -3.424 32.539 89.664 1.00 32.82 272 GLY A C 1
ATOM 2125 O O . GLY A 1 292 ? -2.537 32.853 88.863 1.00 31.57 272 GLY A O 1
ATOM 2126 N N . VAL A 1 293 ? -4.412 31.714 89.337 1.00 35.56 273 VAL A N 1
ATOM 2127 C CA . VAL A 1 293 ? -4.509 31.157 87.985 1.00 35.32 273 VAL A CA 1
ATOM 2128 C C . VAL A 1 293 ? -5.179 32.143 87.054 1.00 31.59 273 VAL A C 1
ATOM 2129 O O . VAL A 1 293 ? -6.319 32.578 87.269 1.00 28.37 273 VAL A O 1
ATOM 2133 N N . LEU A 1 294 ? -4.431 32.503 86.016 1.00 30.76 274 LEU A N 1
ATOM 2134 C CA . LEU A 1 294 ? -4.913 33.329 84.933 1.00 29.17 274 LEU A CA 1
ATOM 2135 C C . LEU A 1 294 ? -5.493 32.465 83.800 1.00 32.06 274 LEU A C 1
ATOM 2136 O O . LEU A 1 294 ? -4.822 31.571 83.277 1.00 33.25 274 LEU A O 1
ATOM 2141 N N . THR A 1 295 ? -6.750 32.707 83.439 1.00 35.32 275 THR A N 1
ATOM 2142 C CA . THR A 1 295 ? -7.380 31.972 82.339 1.00 33.41 275 THR A CA 1
ATOM 2143 C C . THR A 1 295 ? -7.922 32.890 81.254 1.00 32.56 275 THR A C 1
ATOM 2144 O O . THR A 1 295 ? -8.107 34.082 81.460 1.00 29.50 275 THR A O 1
ATOM 2148 N N . ILE A 1 296 ? -8.178 32.296 80.093 1.00 33.28 276 ILE A N 1
ATOM 2149 C CA . ILE A 1 296 ? -8.819 32.969 78.979 1.00 31.66 276 ILE A CA 1
ATOM 2150 C C . ILE A 1 296 ? -10.283 33.138 79.320 1.00 30.11 276 ILE A C 1
ATOM 2151 O O . ILE A 1 296 ? -10.931 32.177 79.713 1.00 33.66 276 ILE A O 1
ATOM 2156 N N . LYS A 1 297 ? -10.815 34.339 79.177 1.00 28.61 277 LYS A N 1
ATOM 2157 C CA . LYS A 1 297 ? -12.230 34.522 79.415 1.00 30.87 277 LYS A CA 1
ATOM 2158 C C . LYS A 1 297 ? -12.936 34.875 78.123 1.00 31.89 277 LYS A C 1
ATOM 2159 O O . LYS A 1 297 ? -14.027 34.388 77.866 1.00 36.22 277 LYS A O 1
ATOM 2165 N N . GLY A 1 298 ? -12.307 35.707 77.304 1.00 33.14 278 GLY A N 1
ATOM 2166 C CA . GLY A 1 298 ? -12.885 36.132 76.033 1.00 32.39 278 GLY A CA 1
ATOM 2167 C C . GLY A 1 298 ? -12.240 35.439 74.846 1.00 32.88 278 GLY A C 1
ATOM 2168 O O . GLY A 1 298 ? -11.821 34.294 74.951 1.00 35.65 278 GLY A O 1
ATOM 2169 N N . ARG A 1 299 ? -12.182 36.111 73.705 1.00 31.63 279 ARG A N 1
ATOM 2170 C CA . ARG A 1 299 ? -11.579 35.503 72.520 1.00 33.39 279 ARG A CA 1
ATOM 2171 C C . ARG A 1 299 ? -10.304 36.247 72.143 1.00 31.57 279 ARG A C 1
ATOM 2172 O O . ARG A 1 299 ? -10.305 37.463 71.958 1.00 35.44 279 ARG A O 1
ATOM 2180 N N . LEU A 1 300 ? -9.199 35.526 72.059 1.00 31.49 280 LEU A N 1
ATOM 2181 C CA . LEU A 1 300 ? -7.971 36.133 71.562 1.00 30.70 280 LEU A CA 1
ATOM 2182 C C . LEU A 1 300 ? -8.067 36.285 70.057 1.00 29.17 280 LEU A C 1
ATOM 2183 O O . LEU A 1 300 ? -8.868 35.620 69.404 1.00 30.94 280 LEU A O 1
ATOM 2188 N N . ASP A 1 301 ? -7.254 37.172 69.513 1.00 30.26 281 ASP A N 1
ATOM 2189 C CA . ASP A 1 301 ? -7.193 37.347 68.064 1.00 29.98 281 ASP A CA 1
ATOM 2190 C C . ASP A 1 301 ? -5.804 37.796 67.692 1.00 27.25 281 ASP A C 1
ATOM 2191 O O . ASP A 1 301 ? -5.377 38.895 68.057 1.00 29.21 281 ASP A O 1
ATOM 2196 N N . PHE A 1 302 ? -5.096 36.934 66.978 1.00 29.14 282 PHE A N 1
ATOM 2197 C CA . PHE A 1 302 ? -3.691 37.147 66.651 1.00 28.52 282 PHE A CA 1
ATOM 2198 C C . PHE A 1 302 ? -3.459 38.402 65.807 1.00 32.50 282 PHE A C 1
ATOM 2199 O O . PHE A 1 302 ? -2.483 39.126 66.023 1.00 32.71 282 PHE A O 1
ATOM 2207 N N . GLU A 1 303 ? -4.338 38.647 64.842 1.00 29.11 283 GLU A N 1
ATOM 2208 C CA . GLU A 1 303 ? -4.191 39.808 63.987 1.00 30.10 283 GLU A CA 1
ATOM 2209 C C . GLU A 1 303 ? -4.560 41.120 64.699 1.00 33.04 283 GLU A C 1
ATOM 2210 O O . GLU A 1 303 ? -4.118 42.184 64.290 1.00 36.53 283 GLU A O 1
ATOM 2216 N N . ASP A 1 304 ? -5.364 41.063 65.752 1.00 31.82 284 ASP A N 1
ATOM 2217 C CA . ASP A 1 304 ? -5.718 42.290 66.466 1.00 30.82 284 ASP A CA 1
ATOM 2218 C C . ASP A 1 304 ? -4.630 42.645 67.481 1.00 31.80 284 ASP A C 1
ATOM 2219 O O . ASP A 1 304 ? -4.129 43.772 67.518 1.00 34.32 284 ASP A O 1
ATOM 2224 N N . THR A 1 305 ? -4.247 41.672 68.295 1.00 30.76 285 THR A N 1
ATOM 2225 C CA . THR A 1 305 ? -3.230 41.896 69.317 1.00 27.66 285 THR A CA 1
ATOM 2226 C C . THR A 1 305 ? -2.428 40.633 69.488 1.00 27.95 285 THR A C 1
ATOM 2227 O O . THR A 1 305 ? -2.997 39.601 69.832 1.00 31.27 285 THR A O 1
ATOM 2231 N N . LYS A 1 306 ? -1.120 40.711 69.263 1.00 27.32 286 LYS A N 1
ATOM 2232 C CA . LYS A 1 306 ? -0.222 39.559 69.387 1.00 30.35 286 LYS A CA 1
ATOM 2233 C C . LYS A 1 306 ? 0.339 39.336 70.789 1.00 25.61 286 LYS A C 1
ATOM 2234 O O . LYS A 1 306 ? 0.770 38.235 71.117 1.00 28.39 286 LYS A O 1
ATOM 2240 N N . LEU A 1 307 ? 0.372 40.399 71.582 1.00 28.33 287 LEU A N 1
ATOM 2241 C CA . LEU A 1 307 ? 0.928 40.375 72.923 1.00 29.02 287 LEU A CA 1
ATOM 2242 C C . LEU A 1 307 ? 0.054 41.159 73.887 1.00 29.73 287 LEU A C 1
ATOM 2243 O O . LEU A 1 307 ? -0.254 42.314 73.646 1.00 30.65 287 LEU A O 1
ATOM 2248 N N . HIS A 1 308 ? -0.348 40.522 74.977 1.00 25.99 288 HIS A N 1
ATOM 2249 C CA . HIS A 1 308 ? -1.082 41.198 76.050 1.00 24.92 288 HIS A CA 1
ATOM 2250 C C . HIS A 1 308 ? -0.179 41.329 77.264 1.00 23.93 288 HIS A C 1
ATOM 2251 O O . HIS A 1 308 ? 0.535 40.385 77.604 1.00 26.56 288 HIS A O 1
ATOM 2258 N N . GLU A 1 309 ? -0.207 42.501 77.891 1.00 26.36 289 GLU A N 1
ATOM 2259 C CA . GLU A 1 309 ? 0.553 42.780 79.108 1.00 30.42 289 GLU A CA 1
ATOM 2260 C C . GLU A 1 309 ? -0.399 42.882 80.282 1.00 29.45 289 GLU A C 1
ATOM 2261 O O . GLU A 1 309 ? -1.173 43.826 80.361 1.00 32.61 289 GLU A O 1
ATOM 2267 N N . ILE A 1 310 ? -0.323 41.939 81.202 1.00 23.10 290 ILE A N 1
ATOM 2268 C CA . ILE A 1 310 ? -1.275 41.866 82.280 1.00 23.39 290 ILE A CA 1
ATOM 2269 C C . ILE A 1 310 ? -0.583 42.048 83.620 1.00 24.40 290 ILE A C 1
ATOM 2270 O O . ILE A 1 310 ? 0.131 41.161 84.045 1.00 29.59 290 ILE A O 1
ATOM 2275 N N . TYR A 1 311 ? -0.803 43.178 84.272 1.00 21.71 291 TYR A N 1
ATOM 2276 C CA . TYR A 1 311 ? -0.254 43.417 85.620 1.00 23.88 291 TYR A CA 1
ATOM 2277 C C . TYR A 1 311 ? -1.123 42.799 86.693 1.00 23.79 291 TYR A C 1
ATOM 2278 O O . TYR A 1 311 ? -2.335 42.966 86.689 1.00 25.95 291 TYR A O 1
ATOM 2287 N N . ILE A 1 312 ? -0.507 42.062 87.601 1.00 26.82 292 ILE A N 1
ATOM 2288 C CA . ILE A 1 312 ? -1.254 41.379 88.638 1.00 22.40 292 ILE A CA 1
ATOM 2289 C C . ILE A 1 312 ? -0.666 41.813 89.960 1.00 28.03 292 ILE A C 1
ATOM 2290 O O . ILE A 1 312 ? 0.553 41.958 90.089 1.00 24.34 292 ILE A O 1
ATOM 2295 N N . GLN A 1 313 ? -1.552 42.031 90.924 1.00 25.28 293 GLN A N 1
ATOM 2296 C CA . GLN A 1 313 ? -1.197 42.491 92.238 1.00 25.87 293 GLN A CA 1
ATOM 2297 C C . GLN A 1 313 ? -1.444 41.378 93.259 1.00 26.86 293 GLN A C 1
ATOM 2298 O O . GLN A 1 313 ? -2.422 40.634 93.144 1.00 30.27 293 GLN A O 1
ATOM 2304 N N . ALA A 1 314 ? -0.540 41.235 94.216 1.00 25.38 294 ALA A N 1
ATOM 2305 C CA . ALA A 1 314 ? -0.786 40.373 95.368 1.00 29.69 294 ALA A CA 1
ATOM 2306 C C . ALA A 1 314 ? -0.849 41.224 96.626 1.00 27.38 294 ALA A C 1
ATOM 2307 O O . ALA A 1 314 ? 0.039 42.024 96.845 1.00 28.21 294 ALA A O 1
ATOM 2309 N N . LYS A 1 315 ? -1.904 41.073 97.419 1.00 26.87 295 LYS A N 1
ATOM 2310 C CA . LYS A 1 315 ? -1.999 41.738 98.714 1.00 31.67 295 LYS A CA 1
ATOM 2311 C C . LYS A 1 315 ? -2.348 40.731 99.804 1.00 28.63 295 LYS A C 1
ATOM 2312 O O . LYS A 1 315 ? -3.044 39.751 99.542 1.00 30.48 295 LYS A O 1
ATOM 2318 N N . ASP A 1 316 ? -1.893 40.978 101.021 1.00 27.21 296 ASP A N 1
ATOM 2319 C CA . ASP A 1 316 ? -2.274 40.107 102.134 1.00 32.19 296 ASP A CA 1
ATOM 2320 C C . ASP A 1 316 ? -3.616 40.589 102.699 1.00 31.74 296 ASP A C 1
ATOM 2321 O O . ASP A 1 316 ? -4.180 41.572 102.198 1.00 32.59 296 ASP A O 1
ATOM 2326 N N . LYS A 1 317 ? -4.146 39.875 103.690 1.00 32.52 297 LYS A N 1
ATOM 2327 C CA . LYS A 1 317 ? -5.417 40.242 104.320 1.00 36.08 297 LYS A CA 1
ATOM 2328 C C . LYS A 1 317 ? -5.173 40.869 105.686 1.00 39.19 297 LYS A C 1
ATOM 2329 O O . LYS A 1 317 ? -5.984 40.740 106.620 1.00 38.97 297 LYS A O 1
ATOM 2335 N N . GLY A 1 318 ? -4.041 41.553 105.802 1.00 37.22 298 GLY A N 1
ATOM 2336 C CA . GLY A 1 318 ? -3.662 42.158 107.060 1.00 40.04 298 GLY A CA 1
ATOM 2337 C C . GLY A 1 318 ? -3.954 43.641 107.037 1.00 41.71 298 GLY A C 1
ATOM 2338 O O . GLY A 1 318 ? -4.473 44.163 106.036 1.00 42.48 298 GLY A O 1
ATOM 2339 N N . ALA A 1 319 ? -3.618 44.315 108.133 1.00 38.16 299 ALA A N 1
ATOM 2340 C CA . ALA A 1 319 ? -3.773 45.750 108.233 1.00 40.22 299 ALA A CA 1
ATOM 2341 C C . ALA A 1 319 ? -2.711 46.427 107.383 1.00 47.26 299 ALA A C 1
ATOM 2342 O O . ALA A 1 319 ? -1.556 45.979 107.343 1.00 44.85 299 ALA A O 1
ATOM 2344 N N . ASN A 1 320 ? -3.119 47.494 106.693 1.00 49.71 300 ASN A N 1
ATOM 2345 C CA . ASN A 1 320 ? -2.216 48.286 105.870 1.00 49.47 300 ASN A CA 1
ATOM 2346 C C . ASN A 1 320 ? -1.463 47.425 104.867 1.00 42.40 300 ASN A C 1
ATOM 2347 O O . ASN A 1 320 ? -0.229 47.412 104.860 1.00 44.09 300 ASN A O 1
ATOM 2352 N N . PRO A 1 321 ? -2.196 46.686 104.028 1.00 40.93 301 PRO A N 1
ATOM 2353 C CA . PRO A 1 321 ? -1.485 45.747 103.155 1.00 36.09 301 PRO A CA 1
ATOM 2354 C C . PRO A 1 321 ? -0.615 46.462 102.131 1.00 39.23 301 PRO A C 1
ATOM 2355 O O . PRO A 1 321 ? -1.093 47.427 101.531 1.00 38.91 301 PRO A O 1
ATOM 2359 N N . GLU A 1 322 ? 0.640 46.033 101.971 1.00 39.90 302 GLU A N 1
ATOM 2360 C CA . GLU A 1 322 ? 1.475 46.529 100.867 1.00 43.05 302 GLU A CA 1
ATOM 2361 C C . GLU A 1 322 ? 1.336 45.614 99.657 1.00 38.09 302 GLU A C 1
ATOM 2362 O O . GLU A 1 322 ? 1.411 44.399 99.780 1.00 39.58 302 GLU A O 1
ATOM 2368 N N . GLY A 1 323 ? 1.105 46.189 98.485 1.00 35.89 303 GLY A N 1
ATOM 2369 C CA . GLY A 1 323 ? 0.969 45.367 97.309 1.00 35.17 303 GLY A CA 1
ATOM 2370 C C . GLY A 1 323 ? 2.307 44.863 96.811 1.00 35.50 303 GLY A C 1
ATOM 2371 O O . GLY A 1 323 ? 3.331 45.538 96.945 1.00 42.17 303 GLY A O 1
ATOM 2372 N N . ALA A 1 324 ? 2.292 43.663 96.244 1.00 29.95 304 ALA A N 1
ATOM 2373 C CA . ALA A 1 324 ? 3.383 43.173 95.419 1.00 28.79 304 ALA A CA 1
ATOM 2374 C C . ALA A 1 324 ? 2.836 43.151 93.998 1.00 26.30 304 ALA A C 1
ATOM 2375 O O . ALA A 1 324 ? 1.626 43.001 93.826 1.00 27.51 304 ALA A O 1
ATOM 2377 N N . HIS A 1 325 ? 3.689 43.296 92.994 1.00 25.20 305 HIS A N 1
ATOM 2378 C CA . HIS A 1 325 ? 3.199 43.315 91.606 1.00 25.62 305 HIS A CA 1
ATOM 2379 C C . HIS A 1 325 ? 4.014 42.432 90.708 1.00 26.72 305 HIS A C 1
ATOM 2380 O O . HIS A 1 325 ? 5.222 42.325 90.879 1.00 29.52 305 HIS A O 1
ATOM 2387 N N . CYS A 1 326 ? 3.365 41.803 89.738 1.00 24.07 306 CYS A N 1
ATOM 2388 C CA . CYS A 1 326 ? 4.106 41.172 88.672 1.00 25.50 306 CYS A CA 1
ATOM 2389 C C . CYS A 1 326 ? 3.439 41.455 87.330 1.00 26.79 306 CYS A C 1
ATOM 2390 O O . CYS A 1 326 ? 2.401 42.111 87.238 1.00 27.84 306 CYS A O 1
ATOM 2393 N N . LYS A 1 327 ? 4.037 40.952 86.279 1.00 27.56 307 LYS A N 1
ATOM 2394 C CA . LYS A 1 327 ? 3.512 41.204 84.955 1.00 27.88 307 LYS A CA 1
ATOM 2395 C C . LYS A 1 327 ? 3.481 39.853 84.255 1.00 28.70 307 LYS A C 1
ATOM 2396 O O . LYS A 1 327 ? 4.407 39.070 84.423 1.00 28.24 307 LYS A O 1
ATOM 2402 N N . VAL A 1 328 ? 2.402 39.556 83.526 1.00 27.42 308 VAL A N 1
ATOM 2403 C CA . VAL A 1 328 ? 2.343 38.346 82.720 1.00 27.04 308 VAL A CA 1
ATOM 2404 C C . VAL A 1 328 ? 2.284 38.768 81.265 1.00 30.14 308 VAL A C 1
ATOM 2405 O O . VAL A 1 328 ? 1.420 39.552 80.908 1.00 28.28 308 VAL A O 1
ATOM 2409 N N . LEU A 1 329 ? 3.214 38.283 80.446 1.00 27.95 309 LEU A N 1
ATOM 2410 C CA . LEU A 1 329 ? 3.226 38.596 79.015 1.00 31.97 309 LEU A CA 1
ATOM 2411 C C . LEU A 1 329 ? 2.606 37.453 78.290 1.00 27.44 309 LEU A C 1
ATOM 2412 O O . LEU A 1 329 ? 3.174 36.363 78.259 1.00 29.51 309 LEU A O 1
ATOM 2417 N N . VAL A 1 330 ? 1.425 37.685 77.733 1.00 28.15 310 VAL A N 1
ATOM 2418 C CA . VAL A 1 330 ? 0.712 36.634 77.038 1.00 26.73 310 VAL A CA 1
ATOM 2419 C C . VAL A 1 330 ? 0.932 36.769 75.537 1.00 26.93 310 VAL A C 1
ATOM 2420 O O . VAL A 1 330 ? 0.412 37.681 74.903 1.00 31.13 310 VAL A O 1
ATOM 2424 N N . GLU A 1 331 ? 1.718 35.867 74.979 1.00 26.31 311 GLU A N 1
ATOM 2425 C CA . GLU A 1 331 ? 1.972 35.892 73.558 1.00 30.51 311 GLU A CA 1
ATOM 2426 C C . GLU A 1 331 ? 0.896 35.088 72.859 1.00 29.93 311 GLU A C 1
ATOM 2427 O O . GLU A 1 331 ? 0.726 33.894 73.124 1.00 30.73 311 GLU A O 1
ATOM 2433 N N . VAL A 1 332 ? 0.159 35.741 71.970 1.00 30.29 312 VAL A N 1
ATOM 2434 C CA . VAL A 1 332 ? -0.845 35.038 71.180 1.00 29.36 312 VAL A CA 1
ATOM 2435 C C . VAL A 1 332 ? -0.218 34.383 69.952 1.00 32.94 312 VAL A C 1
ATOM 2436 O O . VAL A 1 332 ? 0.540 35.018 69.222 1.00 32.46 312 VAL A O 1
ATOM 2440 N N . VAL A 1 333 ? -0.545 33.108 69.732 1.00 32.89 313 VAL A N 1
ATOM 2441 C CA . VAL A 1 333 ? 0.042 32.318 68.672 1.00 34.13 313 VAL A CA 1
ATOM 2442 C C . VAL A 1 333 ? -0.974 32.131 67.524 1.00 36.78 313 VAL A C 1
ATOM 2443 O O . VAL A 1 333 ? -2.159 31.863 67.751 1.00 35.05 313 VAL A O 1
ATOM 2447 N N . ASP A 1 334 ? -0.501 32.280 66.295 1.00 35.14 314 ASP A N 1
ATOM 2448 C CA . ASP A 1 334 ? -1.360 32.134 65.128 1.00 40.98 314 ASP A CA 1
ATOM 2449 C C . ASP A 1 334 ? -1.983 30.730 65.084 1.00 44.15 314 ASP A C 1
ATOM 2450 O O . ASP A 1 334 ? -3.166 30.562 64.807 1.00 39.89 314 ASP A O 1
ATOM 2456 N N . HIS B 1 12 ? 2.282 54.868 48.366 1.00 61.44 -8 HIS B N 1
ATOM 2457 C CA . HIS B 1 12 ? 2.220 56.067 49.202 1.00 62.06 -8 HIS B CA 1
ATOM 2458 C C . HIS B 1 12 ? 3.599 56.487 49.726 1.00 57.44 -8 HIS B C 1
ATOM 2459 O O . HIS B 1 12 ? 4.416 55.646 50.101 1.00 58.29 -8 HIS B O 1
ATOM 2466 N N . GLU B 1 13 ? 3.842 57.794 49.768 1.00 52.01 -7 GLU B N 1
ATOM 2467 C CA . GLU B 1 13 ? 5.199 58.303 49.920 1.00 50.91 -7 GLU B CA 1
ATOM 2468 C C . GLU B 1 13 ? 5.678 58.446 51.367 1.00 41.38 -7 GLU B C 1
ATOM 2469 O O . GLU B 1 13 ? 6.858 58.234 51.645 1.00 39.67 -7 GLU B O 1
ATOM 2475 N N . ASN B 1 14 ? 4.791 58.829 52.272 1.00 55.17 -6 ASN B N 1
ATOM 2476 C CA . ASN B 1 14 ? 5.201 58.961 53.657 1.00 44.50 -6 ASN B CA 1
ATOM 2477 C C . ASN B 1 14 ? 4.054 58.705 54.594 1.00 37.13 -6 ASN B C 1
ATOM 2478 O O . ASN B 1 14 ? 3.434 59.633 55.088 1.00 41.95 -6 ASN B O 1
ATOM 2483 N N . LEU B 1 15 ? 3.762 57.440 54.831 1.00 28.21 -5 LEU B N 1
ATOM 2484 C CA . LEU B 1 15 ? 2.727 57.066 55.759 1.00 26.56 -5 LEU B CA 1
ATOM 2485 C C . LEU B 1 15 ? 3.329 56.810 57.145 1.00 27.53 -5 LEU B C 1
ATOM 2486 O O . LEU B 1 15 ? 2.596 56.692 58.103 1.00 26.61 -5 LEU B O 1
ATOM 2491 N N . TYR B 1 16 ? 4.660 56.714 57.232 1.00 26.73 -4 TYR B N 1
ATOM 2492 C CA . TYR B 1 16 ? 5.289 56.263 58.484 1.00 25.87 -4 TYR B CA 1
ATOM 2493 C C . TYR B 1 16 ? 6.499 57.088 58.869 1.00 27.95 -4 TYR B C 1
ATOM 2494 O O . TYR B 1 16 ? 7.273 57.510 58.021 1.00 27.70 -4 TYR B O 1
ATOM 2503 N N . PHE B 1 17 ? 6.649 57.292 60.175 1.00 27.89 -3 PHE B N 1
ATOM 2504 C CA . PHE B 1 17 ? 7.809 57.952 60.714 1.00 30.50 -3 PHE B CA 1
ATOM 2505 C C . PHE B 1 17 ? 8.404 57.058 61.808 1.00 28.18 -3 PHE B C 1
ATOM 2506 O O . PHE B 1 17 ? 7.720 56.793 62.833 1.00 24.90 -3 PHE B O 1
ATOM 2514 N N . GLN B 1 18 ? 9.636 56.581 61.586 1.00 30.67 -2 GLN B N 1
ATOM 2515 C CA . GLN B 1 18 ? 10.361 55.792 62.600 1.00 32.56 -2 GLN B CA 1
ATOM 2516 C C . GLN B 1 18 ? 9.503 54.625 63.134 1.00 33.41 -2 GLN B C 1
ATOM 2517 O O . GLN B 1 18 ? 9.483 54.347 64.337 1.00 28.56 -2 GLN B O 1
ATOM 2523 N N . GLY B 1 19 ? 8.800 53.954 62.213 1.00 28.28 -1 GLY B N 1
ATOM 2524 C CA . GLY B 1 19 ? 7.961 52.816 62.539 1.00 26.48 -1 GLY B CA 1
ATOM 2525 C C . GLY B 1 19 ? 6.534 53.114 62.943 1.00 26.04 -1 GLY B C 1
ATOM 2526 O O . GLY B 1 19 ? 5.730 52.207 63.073 1.00 27.35 -1 GLY B O 1
ATOM 2527 N N . SER B 1 20 ? 6.183 54.371 63.145 1.00 23.94 0 SER B N 1
ATOM 2528 C CA . SER B 1 20 ? 4.794 54.653 63.512 1.00 27.65 0 SER B CA 1
ATOM 2529 C C . SER B 1 20 ? 4.008 55.365 62.404 1.00 26.76 0 SER B C 1
ATOM 2530 O O . SER B 1 20 ? 4.559 56.155 61.660 1.00 24.61 0 SER B O 1
ATOM 2533 N N . THR B 1 21 ? 2.710 55.109 62.326 1.00 25.51 1 THR B N 1
ATOM 2534 C CA . THR B 1 21 ? 1.845 55.888 61.454 1.00 24.24 1 THR B CA 1
ATOM 2535 C C . THR B 1 21 ? 2.061 57.380 61.691 1.00 27.26 1 THR B C 1
ATOM 2536 O O . THR B 1 21 ? 2.201 57.825 62.851 1.00 24.65 1 THR B O 1
ATOM 2540 N N . ILE B 1 22 ? 2.061 58.167 60.620 1.00 24.17 2 ILE B N 1
ATOM 2541 C CA . ILE B 1 22 ? 2.155 59.602 60.800 1.00 24.48 2 ILE B CA 1
ATOM 2542 C C . ILE B 1 22 ? 0.779 60.154 61.168 1.00 22.84 2 ILE B C 1
ATOM 2543 O O . ILE B 1 22 ? 0.670 61.318 61.512 1.00 26.61 2 ILE B O 1
ATOM 2548 N N . ILE B 1 23 ? -0.267 59.340 61.092 1.00 19.01 3 ILE B N 1
ATOM 2549 C CA . ILE B 1 23 ? -1.572 59.804 61.523 1.00 18.81 3 ILE B CA 1
ATOM 2550 C C . ILE B 1 23 ? -1.615 59.617 63.050 1.00 22.11 3 ILE B C 1
ATOM 2551 O O . ILE B 1 23 ? -2.130 58.629 63.569 1.00 23.28 3 ILE B O 1
ATOM 2556 N N . HIS B 1 24 ? -1.016 60.574 63.735 1.00 24.00 4 HIS B N 1
ATOM 2557 C CA . HIS B 1 24 ? -0.740 60.490 65.181 1.00 26.39 4 HIS B CA 1
ATOM 2558 C C . HIS B 1 24 ? -1.132 61.794 65.790 1.00 24.98 4 HIS B C 1
ATOM 2559 O O . HIS B 1 24 ? -0.582 62.823 65.403 1.00 26.89 4 HIS B O 1
ATOM 2566 N N . TYR B 1 25 ? -2.096 61.771 66.703 1.00 23.40 5 TYR B N 1
ATOM 2567 C CA . TYR B 1 25 ? -2.575 62.994 67.334 1.00 23.47 5 TYR B CA 1
ATOM 2568 C C . TYR B 1 25 ? -2.538 62.818 68.850 1.00 23.61 5 TYR B C 1
ATOM 2569 O O . TYR B 1 25 ? -2.517 61.702 69.332 1.00 20.47 5 TYR B O 1
ATOM 2578 N N . GLU B 1 26 ? -2.544 63.930 69.573 1.00 24.15 6 GLU B N 1
ATOM 2579 C CA . GLU B 1 26 ? -2.472 63.918 71.039 1.00 25.40 6 GLU B CA 1
ATOM 2580 C C . GLU B 1 26 ? -3.491 64.905 71.514 1.00 23.48 6 GLU B C 1
ATOM 2581 O O . GLU B 1 26 ? -3.470 66.060 71.097 1.00 23.67 6 GLU B O 1
ATOM 2587 N N . ILE B 1 27 ? -4.419 64.451 72.348 1.00 24.31 7 ILE B N 1
ATOM 2588 C CA . ILE B 1 27 ? -5.461 65.332 72.852 1.00 21.66 7 ILE B CA 1
ATOM 2589 C C . ILE B 1 27 ? -5.653 65.088 74.342 1.00 21.12 7 ILE B C 1
ATOM 2590 O O . ILE B 1 27 ? -5.284 64.031 74.843 1.00 19.71 7 ILE B O 1
ATOM 2595 N N . LEU B 1 28 ? -6.241 66.058 75.029 1.00 20.47 8 LEU B N 1
ATOM 2596 C CA . LEU B 1 28 ? -6.663 65.857 76.405 1.00 18.09 8 LEU B CA 1
ATOM 2597 C C . LEU B 1 28 ? -7.817 64.881 76.496 1.00 22.80 8 LEU B C 1
ATOM 2598 O O . LEU B 1 28 ? -8.722 64.894 75.634 1.00 20.88 8 LEU B O 1
ATOM 2603 N N . GLU B 1 29 ? -7.843 64.059 77.551 1.00 19.02 9 GLU B N 1
ATOM 2604 C CA . GLU B 1 29 ? -9.032 63.248 77.777 1.00 18.14 9 GLU B CA 1
ATOM 2605 C C . GLU B 1 29 ? -10.254 64.125 78.022 1.00 16.21 9 GLU B C 1
ATOM 2606 O O . GLU B 1 29 ? -10.149 65.308 78.345 1.00 20.70 9 GLU B O 1
ATOM 2612 N N . GLU B 1 30 ? -11.421 63.514 77.897 1.00 18.62 10 GLU B N 1
ATOM 2613 C CA . GLU B 1 30 ? -12.678 64.067 78.341 1.00 18.39 10 GLU B CA 1
ATOM 2614 C C . GLU B 1 30 ? -13.093 65.257 77.473 1.00 20.28 10 GLU B C 1
ATOM 2615 O O . GLU B 1 30 ? -13.840 66.105 77.909 1.00 22.17 10 GLU B O 1
ATOM 2621 N N . ARG B 1 31 ? -12.640 65.306 76.223 1.00 22.90 11 ARG B N 1
ATOM 2622 C CA . ARG B 1 31 ? -13.145 66.353 75.320 1.00 24.34 11 ARG B CA 1
ATOM 2623 C C . ARG B 1 31 ? -14.593 66.109 74.966 1.00 24.61 11 ARG B C 1
ATOM 2624 O O . ARG B 1 31 ? -15.044 64.964 74.943 1.00 26.32 11 ARG B O 1
ATOM 2632 N N . GLU B 1 32 ? -15.307 67.188 74.664 1.00 28.58 12 GLU B N 1
ATOM 2633 C CA . GLU B 1 32 ? -16.691 67.109 74.232 1.00 33.64 12 GLU B CA 1
ATOM 2634 C C . GLU B 1 32 ? -16.826 66.413 72.878 1.00 33.87 12 GLU B C 1
ATOM 2635 O O . GLU B 1 32 ? -15.884 66.379 72.081 1.00 23.86 12 GLU B O 1
ATOM 2641 N N . ARG B 1 33 ? -18.008 65.867 72.620 1.00 34.92 13 ARG B N 1
ATOM 2642 C CA . ARG B 1 33 ? -18.258 65.217 71.350 1.00 34.76 13 ARG B CA 1
ATOM 2643 C C . ARG B 1 33 ? -18.184 66.260 70.246 1.00 34.65 13 ARG B C 1
ATOM 2644 O O . ARG B 1 33 ? -18.726 67.345 70.376 1.00 36.04 13 ARG B O 1
ATOM 2652 N N . GLY B 1 34 ? -17.466 65.955 69.177 1.00 30.84 14 GLY B N 1
ATOM 2653 C CA . GLY B 1 34 ? -17.344 66.918 68.103 1.00 30.16 14 GLY B CA 1
ATOM 2654 C C . GLY B 1 34 ? -16.007 67.619 68.157 1.00 32.85 14 GLY B C 1
ATOM 2655 O O . GLY B 1 34 ? -15.644 68.328 67.231 1.00 34.58 14 GLY B O 1
ATOM 2656 N N . PHE B 1 35 ? -15.253 67.394 69.229 1.00 27.64 15 PHE B N 1
ATOM 2657 C CA . PHE B 1 35 ? -13.936 68.001 69.361 1.00 25.52 15 PHE B CA 1
ATOM 2658 C C . PHE B 1 35 ? -13.024 67.558 68.232 1.00 26.66 15 PHE B C 1
ATOM 2659 O O . PHE B 1 35 ? -12.802 66.354 68.048 1.00 26.55 15 PHE B O 1
ATOM 2667 N N . PRO B 1 36 ? -12.462 68.530 67.490 1.00 33.73 16 PRO B N 1
ATOM 2668 C CA . PRO B 1 36 ? -11.629 68.248 66.316 1.00 33.77 16 PRO B CA 1
ATOM 2669 C C . PRO B 1 36 ? -10.233 67.765 66.704 1.00 33.75 16 PRO B C 1
ATOM 2670 O O . PRO B 1 36 ? -9.501 68.404 67.468 1.00 32.83 16 PRO B O 1
ATOM 2674 N N . VAL B 1 37 ? -9.874 66.604 66.172 1.00 27.36 17 VAL B N 1
ATOM 2675 C CA . VAL B 1 37 ? -8.634 65.935 66.516 1.00 24.14 17 VAL B CA 1
ATOM 2676 C C . VAL B 1 37 ? -7.565 66.199 65.436 1.00 30.20 17 VAL B C 1
ATOM 2677 O O . VAL B 1 37 ? -6.405 66.471 65.728 1.00 32.43 17 VAL B O 1
ATOM 2681 N N . GLY B 1 38 ? -7.953 66.128 64.176 1.00 25.85 18 GLY B N 1
ATOM 2682 C CA . GLY B 1 38 ? -7.009 66.404 63.109 1.00 27.47 18 GLY B CA 1
ATOM 2683 C C . GLY B 1 38 ? -7.724 66.172 61.803 1.00 28.65 18 GLY B C 1
ATOM 2684 O O . GLY B 1 38 ? -8.876 65.756 61.816 1.00 28.28 18 GLY B O 1
ATOM 2685 N N . ASN B 1 39 ? -7.070 66.471 60.685 1.00 26.75 19 ASN B N 1
ATOM 2686 C CA . ASN B 1 39 ? -7.639 66.146 59.392 1.00 23.89 19 ASN B CA 1
ATOM 2687 C C . ASN B 1 39 ? -6.784 65.072 58.768 1.00 25.77 19 ASN B C 1
ATOM 2688 O O . ASN B 1 39 ? -5.631 65.316 58.426 1.00 30.81 19 ASN B O 1
ATOM 2693 N N . VAL B 1 40 ? -7.336 63.876 58.616 1.00 27.00 20 VAL B N 1
ATOM 2694 C CA . VAL B 1 40 ? -6.546 62.755 58.141 1.00 26.69 20 VAL B CA 1
ATOM 2695 C C . VAL B 1 40 ? -6.374 62.812 56.639 1.00 32.19 20 VAL B C 1
ATOM 2696 O O . VAL B 1 40 ? -5.521 62.141 56.100 1.00 31.46 20 VAL B O 1
ATOM 2700 N N . VAL B 1 41 ? -7.160 63.628 55.961 1.00 33.58 21 VAL B N 1
ATOM 2701 C CA . VAL B 1 41 ? -6.976 63.746 54.525 1.00 38.06 21 VAL B CA 1
ATOM 2702 C C . VAL B 1 41 ? -5.788 64.653 54.234 1.00 40.44 21 VAL B C 1
ATOM 2703 O O . VAL B 1 41 ? -4.946 64.328 53.392 1.00 43.69 21 VAL B O 1
ATOM 2707 N N . THR B 1 42 ? -5.725 65.789 54.916 1.00 35.39 22 THR B N 1
ATOM 2708 C CA . THR B 1 42 ? -4.587 66.668 54.769 1.00 43.25 22 THR B CA 1
ATOM 2709 C C . THR B 1 42 ? -3.272 65.966 55.118 1.00 49.31 22 THR B C 1
ATOM 2710 O O . THR B 1 42 ? -2.244 66.164 54.465 1.00 52.22 22 THR B O 1
ATOM 2714 N N . ASP B 1 43 ? -3.311 65.158 56.156 1.00 46.54 23 ASP B N 1
ATOM 2715 C CA . ASP B 1 43 ? -2.127 64.464 56.592 1.00 45.90 23 ASP B CA 1
ATOM 2716 C C . ASP B 1 43 ? -1.818 63.239 55.821 1.00 44.58 23 ASP B C 1
ATOM 2717 O O . ASP B 1 43 ? -0.725 62.800 55.845 1.00 50.61 23 ASP B O 1
ATOM 2722 N N . LEU B 1 44 ? -2.805 62.682 55.150 1.00 42.27 24 LEU B N 1
ATOM 2723 C CA . LEU B 1 44 ? -2.620 61.499 54.338 1.00 47.98 24 LEU B CA 1
ATOM 2724 C C . LEU B 1 44 ? -2.291 61.950 52.921 1.00 51.13 24 LEU B C 1
ATOM 2725 O O . LEU B 1 44 ? -1.727 61.213 52.165 1.00 55.85 24 LEU B O 1
ATOM 2730 N N . GLY B 1 45 ? -2.671 63.168 52.597 1.00 50.49 25 GLY B N 1
ATOM 2731 C CA . GLY B 1 45 ? -2.436 63.742 51.287 1.00 49.12 25 GLY B CA 1
ATOM 2732 C C . GLY B 1 45 ? -3.352 63.141 50.255 1.00 54.71 25 GLY B C 1
ATOM 2733 O O . GLY B 1 45 ? -2.989 62.966 49.101 1.00 58.70 25 GLY B O 1
ATOM 2734 N N . LEU B 1 46 ? -4.546 62.812 50.697 1.00 55.57 26 LEU B N 1
ATOM 2735 C CA . LEU B 1 46 ? -5.552 62.224 49.855 1.00 60.14 26 LEU B CA 1
ATOM 2736 C C . LEU B 1 46 ? -6.112 63.316 48.971 1.00 67.63 26 LEU B C 1
ATOM 2737 O O . LEU B 1 46 ? -6.046 64.476 49.308 1.00 66.13 26 LEU B O 1
ATOM 2742 N N . ASP B 1 47 ? -6.666 62.938 47.836 1.00 75.97 27 ASP B N 1
ATOM 2743 C CA . ASP B 1 47 ? -7.207 63.919 46.930 1.00 84.04 27 ASP B CA 1
ATOM 2744 C C . ASP B 1 47 ? -8.586 64.325 47.334 1.00 88.48 27 ASP B C 1
ATOM 2745 O O . ASP B 1 47 ? -9.536 63.642 47.022 1.00 89.28 27 ASP B O 1
ATOM 2750 N N . LEU B 1 48 ? -8.696 65.453 48.023 1.00 90.65 28 LEU B N 1
ATOM 2751 C CA . LEU B 1 48 ? -9.989 65.964 48.461 1.00 87.83 28 LEU B CA 1
ATOM 2752 C C . LEU B 1 48 ? -10.922 66.044 47.264 1.00 82.26 28 LEU B C 1
ATOM 2753 O O . LEU B 1 48 ? -12.135 66.069 47.386 1.00 82.54 28 LEU B O 1
ATOM 2758 N N . GLY B 1 49 ? -10.332 66.062 46.094 1.00 74.90 29 GLY B N 1
ATOM 2759 C CA . GLY B 1 49 ? -11.102 66.157 44.892 1.00 75.05 29 GLY B CA 1
ATOM 2760 C C . GLY B 1 49 ? -12.067 65.033 44.759 1.00 75.39 29 GLY B C 1
ATOM 2761 O O . GLY B 1 49 ? -13.254 65.254 44.668 1.00 79.95 29 GLY B O 1
ATOM 2762 N N . SER B 1 50 ? -11.547 63.824 44.739 1.00 69.27 30 SER B N 1
ATOM 2763 C CA . SER B 1 50 ? -12.370 62.655 44.608 1.00 65.19 30 SER B CA 1
ATOM 2764 C C . SER B 1 50 ? -12.608 61.957 45.934 1.00 60.49 30 SER B C 1
ATOM 2765 O O . SER B 1 50 ? -12.862 60.786 45.959 1.00 60.06 30 SER B O 1
ATOM 2768 N N . LEU B 1 51 ? -12.517 62.681 47.031 1.00 53.75 31 LEU B N 1
ATOM 2769 C CA . LEU B 1 51 ? -12.669 62.065 48.319 1.00 52.60 31 LEU B CA 1
ATOM 2770 C C . LEU B 1 51 ? -13.958 61.355 48.492 1.00 54.62 31 LEU B C 1
ATOM 2771 O O . LEU B 1 51 ? -13.984 60.266 49.005 1.00 51.39 31 LEU B O 1
ATOM 2776 N N . SER B 1 52 ? -15.028 61.988 48.048 1.00 56.77 32 SER B N 1
ATOM 2777 C CA . SER B 1 52 ? -16.379 61.453 48.209 1.00 58.65 32 SER B CA 1
ATOM 2778 C C . SER B 1 52 ? -16.515 60.046 47.616 1.00 59.89 32 SER B C 1
ATOM 2779 O O . SER B 1 52 ? -17.278 59.215 48.131 1.00 61.25 32 SER B O 1
ATOM 2782 N N . ALA B 1 53 ? -15.763 59.775 46.550 1.00 54.38 33 ALA B N 1
ATOM 2783 C CA . ALA B 1 53 ? -15.773 58.454 45.923 1.00 47.44 33 ALA B CA 1
ATOM 2784 C C . ALA B 1 53 ? -15.111 57.400 46.808 1.00 42.21 33 ALA B C 1
ATOM 2785 O O . ALA B 1 53 ? -15.332 56.205 46.643 1.00 43.07 33 ALA B O 1
ATOM 2787 N N . ARG B 1 54 ? -14.289 57.832 47.747 1.00 36.59 34 ARG B N 1
ATOM 2788 C CA . ARG B 1 54 ? -13.497 56.871 48.489 1.00 35.62 34 ARG B CA 1
ATOM 2789 C C . ARG B 1 54 ? -14.155 56.392 49.788 1.00 33.04 34 ARG B C 1
ATOM 2790 O O . ARG B 1 54 ? -13.650 55.465 50.421 1.00 30.73 34 ARG B O 1
ATOM 2798 N N . ARG B 1 55 ? -15.278 57.015 50.159 1.00 31.63 35 ARG B N 1
ATOM 2799 C CA . ARG B 1 55 ? -16.065 56.613 51.331 1.00 31.20 35 ARG B CA 1
ATOM 2800 C C . ARG B 1 55 ? -15.208 56.430 52.571 1.00 27.13 35 ARG B C 1
ATOM 2801 O O . ARG B 1 55 ? -15.281 55.403 53.254 1.00 28.35 35 ARG B O 1
ATOM 2809 N N . LEU B 1 56 ? -14.371 57.423 52.850 1.00 26.78 36 LEU B N 1
ATOM 2810 C CA . LEU B 1 56 ? -13.470 57.388 53.986 1.00 25.17 36 LEU B CA 1
ATOM 2811 C C . LEU B 1 56 ? -14.251 57.176 55.299 1.00 26.21 36 LEU B C 1
ATOM 2812 O O . LEU B 1 56 ? -15.267 57.831 55.531 1.00 27.62 36 LEU B O 1
ATOM 2817 N N . ARG B 1 57 ? -13.818 56.217 56.105 1.00 22.76 37 ARG B N 1
ATOM 2818 C CA . ARG B 1 57 ? -14.463 55.964 57.394 1.00 26.70 37 ARG B CA 1
ATOM 2819 C C . ARG B 1 57 ? -13.525 55.279 58.381 1.00 25.98 37 ARG B C 1
ATOM 2820 O O . ARG B 1 57 ? -12.508 54.672 58.004 1.00 24.50 37 ARG B O 1
ATOM 2828 N N . VAL B 1 58 ? -13.866 55.375 59.658 1.00 26.18 38 VAL B N 1
ATOM 2829 C CA . VAL B 1 58 ? -13.141 54.655 60.695 1.00 21.56 38 VAL B CA 1
ATOM 2830 C C . VAL B 1 58 ? -13.587 53.211 60.658 1.00 23.87 38 VAL B C 1
ATOM 2831 O O . VAL B 1 58 ? -14.776 52.939 60.501 1.00 30.72 38 VAL B O 1
ATOM 2835 N N . VAL B 1 59 ? -12.640 52.286 60.722 1.00 21.50 39 VAL B N 1
ATOM 2836 C CA . VAL B 1 59 ? -12.949 50.872 60.800 1.00 22.00 39 VAL B CA 1
ATOM 2837 C C . VAL B 1 59 ? -13.628 50.574 62.137 1.00 27.47 39 VAL B C 1
ATOM 2838 O O . VAL B 1 59 ? -13.155 50.987 63.185 1.00 27.41 39 VAL B O 1
ATOM 2842 N N . SER B 1 60 ? -14.764 49.879 62.069 1.00 32.41 40 SER B N 1
ATOM 2843 C CA . SER B 1 60 ? -15.597 49.600 63.234 1.00 34.80 40 SER B CA 1
ATOM 2844 C C . SER B 1 60 ? -15.273 48.204 63.808 1.00 35.79 40 SER B C 1
ATOM 2845 O O . SER B 1 60 ? -15.558 47.181 63.175 1.00 36.59 40 SER B O 1
ATOM 2848 N N . GLY B 1 61 ? -14.621 48.167 64.967 1.00 33.19 41 GLY B N 1
ATOM 2849 C CA . GLY B 1 61 ? -14.279 46.904 65.595 1.00 29.09 41 GLY B CA 1
ATOM 2850 C C . GLY B 1 61 ? -15.187 46.684 66.780 1.00 33.17 41 GLY B C 1
ATOM 2851 O O . GLY B 1 61 ? -16.233 47.298 66.877 1.00 31.94 41 GLY B O 1
ATOM 2852 N N . ALA B 1 62 ? -14.788 45.825 67.702 1.00 35.55 42 ALA B N 1
ATOM 2853 C CA . ALA B 1 62 ? -15.625 45.572 68.861 1.00 35.98 42 ALA B CA 1
ATOM 2854 C C . ALA B 1 62 ? -15.553 46.721 69.862 1.00 32.57 42 ALA B C 1
ATOM 2855 O O . ALA B 1 62 ? -16.460 46.908 70.659 1.00 35.30 42 ALA B O 1
ATOM 2857 N N . SER B 1 63 ? -14.485 47.503 69.817 1.00 30.59 43 SER B N 1
ATOM 2858 C CA . SER B 1 63 ? -14.336 48.566 70.784 1.00 36.72 43 SER B CA 1
ATOM 2859 C C . SER B 1 63 ? -15.179 49.787 70.416 1.00 30.72 43 SER B C 1
ATOM 2860 O O . SER B 1 63 ? -15.656 49.907 69.300 1.00 29.47 43 SER B O 1
ATOM 2863 N N . ARG B 1 64 ? -15.373 50.679 71.380 1.00 26.16 44 ARG B N 1
ATOM 2864 C CA . ARG B 1 64 ? -16.232 51.836 71.198 1.00 25.05 44 ARG B CA 1
ATOM 2865 C C . ARG B 1 64 ? -15.736 52.744 70.089 1.00 26.02 44 ARG B C 1
ATOM 2866 O O . ARG B 1 64 ? -14.524 52.893 69.874 1.00 24.72 44 ARG B O 1
ATOM 2874 N N . ARG B 1 65 ? -16.659 53.395 69.401 1.00 27.40 45 ARG B N 1
ATOM 2875 C CA . ARG B 1 65 ? -16.249 54.330 68.364 1.00 26.26 45 ARG B CA 1
ATOM 2876 C C . ARG B 1 65 ? -15.866 55.676 68.959 1.00 22.41 45 ARG B C 1
ATOM 2877 O O . ARG B 1 65 ? -16.649 56.636 68.971 1.00 23.50 45 ARG B O 1
ATOM 2885 N N . PHE B 1 66 ? -14.639 55.743 69.436 1.00 22.20 46 PHE B N 1
ATOM 2886 C CA . PHE B 1 66 ? -14.156 56.928 70.147 1.00 20.05 46 PHE B CA 1
ATOM 2887 C C . PHE B 1 66 ? -13.981 58.107 69.203 1.00 23.18 46 PHE B C 1
ATOM 2888 O O . PHE B 1 66 ? -14.094 59.267 69.606 1.00 23.66 46 PHE B O 1
ATOM 2896 N N . PHE B 1 67 ? -13.697 57.785 67.944 1.00 21.29 47 PHE B N 1
ATOM 2897 C CA . PHE B 1 67 ? -13.449 58.785 66.912 1.00 22.77 47 PHE B CA 1
ATOM 2898 C C . PHE B 1 67 ? -14.236 58.468 65.674 1.00 24.77 47 PHE B C 1
ATOM 2899 O O . PHE B 1 67 ? -14.477 57.307 65.351 1.00 26.41 47 PHE B O 1
ATOM 2907 N N . GLU B 1 68 ? -14.647 59.507 64.982 1.00 25.36 48 GLU B N 1
ATOM 2908 C CA . GLU B 1 68 ? -15.269 59.332 63.682 1.00 26.75 48 GLU B CA 1
ATOM 2909 C C . GLU B 1 68 ? -14.599 60.319 62.745 1.00 28.43 48 GLU B C 1
ATOM 2910 O O . GLU B 1 68 ? -13.949 61.250 63.216 1.00 26.45 48 GLU B O 1
ATOM 2916 N N . VAL B 1 69 ? -14.738 60.108 61.434 1.00 27.64 49 VAL B N 1
ATOM 2917 C CA A VAL B 1 69 ? -14.186 61.016 60.439 0.50 26.32 49 VAL B CA 1
ATOM 2918 C CA B VAL B 1 69 ? -14.194 61.044 60.454 0.50 26.36 49 VAL B CA 1
ATOM 2919 C C . VAL B 1 69 ? -15.312 61.492 59.539 1.00 27.80 49 VAL B C 1
ATOM 2920 O O . VAL B 1 69 ? -16.163 60.708 59.167 1.00 29.98 49 VAL B O 1
ATOM 2927 N N . ASN B 1 70 ? -15.331 62.782 59.230 1.00 28.64 50 ASN B N 1
ATOM 2928 C CA . ASN B 1 70 ? -16.262 63.363 58.277 1.00 37.10 50 ASN B CA 1
ATOM 2929 C C . ASN B 1 70 ? -15.837 62.945 56.854 1.00 37.42 50 ASN B C 1
ATOM 2930 O O . ASN B 1 70 ? -14.791 63.385 56.371 1.00 37.63 50 ASN B O 1
ATOM 2935 N N . TRP B 1 71 ? -16.628 62.098 56.186 1.00 37.29 51 TRP B N 1
ATOM 2936 C CA . TRP B 1 71 ? -16.179 61.500 54.927 1.00 36.16 51 TRP B CA 1
ATOM 2937 C C . TRP B 1 71 ? -16.016 62.546 53.818 1.00 37.59 51 TRP B C 1
ATOM 2938 O O . TRP B 1 71 ? -15.327 62.296 52.832 1.00 37.33 51 TRP B O 1
ATOM 2949 N N . GLU B 1 72 ? -16.622 63.715 54.015 1.00 39.84 52 GLU B N 1
ATOM 2950 C CA . GLU B 1 72 ? -16.545 64.823 53.063 1.00 49.31 52 GLU B CA 1
ATOM 2951 C C . GLU B 1 72 ? -15.300 65.700 53.228 1.00 48.40 52 GLU B C 1
ATOM 2952 O O . GLU B 1 72 ? -14.740 66.195 52.248 1.00 43.34 52 GLU B O 1
ATOM 2958 N N . THR B 1 73 ? -14.894 65.920 54.476 1.00 46.13 53 THR B N 1
ATOM 2959 C CA . THR B 1 73 ? -13.837 66.885 54.762 1.00 42.02 53 THR B CA 1
ATOM 2960 C C . THR B 1 73 ? -12.546 66.236 55.201 1.00 37.68 53 THR B C 1
ATOM 2961 O O . THR B 1 73 ? -11.477 66.823 55.075 1.00 40.06 53 THR B O 1
ATOM 2965 N N . GLY B 1 74 ? -12.644 65.031 55.736 1.00 30.80 54 GLY B N 1
ATOM 2966 C CA . GLY B 1 74 ? -11.483 64.371 56.292 1.00 28.19 54 GLY B CA 1
ATOM 2967 C C . GLY B 1 74 ? -11.245 64.698 57.757 1.00 26.36 54 GLY B C 1
ATOM 2968 O O . GLY B 1 74 ? -10.337 64.159 58.390 1.00 29.03 54 GLY B O 1
ATOM 2969 N N . GLU B 1 75 ? -12.062 65.573 58.309 1.00 30.05 55 GLU B N 1
ATOM 2970 C CA . GLU B 1 75 ? -11.893 65.941 59.710 1.00 32.14 55 GLU B CA 1
ATOM 2971 C C . GLU B 1 75 ? -12.209 64.757 60.632 1.00 26.81 55 GLU B C 1
ATOM 2972 O O . GLU B 1 75 ? -13.267 64.160 60.530 1.00 28.30 55 GLU B O 1
ATOM 2978 N N . MET B 1 76 ? -11.271 64.414 61.508 1.00 23.24 56 MET B N 1
ATOM 2979 C CA . MET B 1 76 ? -11.507 63.397 62.526 1.00 23.45 56 MET B CA 1
ATOM 2980 C C . MET B 1 76 ? -11.874 64.092 63.826 1.00 27.39 56 MET B C 1
ATOM 2981 O O . MET B 1 76 ? -11.263 65.110 64.176 1.00 25.61 56 MET B O 1
ATOM 2986 N N . PHE B 1 77 ? -12.868 63.564 64.532 1.00 23.73 57 PHE B N 1
ATOM 2987 C CA . PHE B 1 77 ? -13.347 64.229 65.730 1.00 25.45 57 PHE B CA 1
ATOM 2988 C C . PHE B 1 77 ? -13.716 63.229 66.798 1.00 23.38 57 PHE B C 1
ATOM 2989 O O . PHE B 1 77 ? -13.891 62.057 66.511 1.00 20.16 57 PHE B O 1
ATOM 2997 N N . VAL B 1 78 ? -13.834 63.719 68.030 1.00 25.03 58 VAL B N 1
ATOM 2998 C CA . VAL B 1 78 ? -14.163 62.875 69.184 1.00 25.71 58 VAL B CA 1
ATOM 2999 C C . VAL B 1 78 ? -15.618 62.452 69.085 1.00 23.89 58 VAL B C 1
ATOM 3000 O O . VAL B 1 78 ? -16.494 63.289 68.932 1.00 27.70 58 VAL B O 1
ATOM 3004 N N . ASN B 1 79 ? -15.880 61.152 69.139 1.00 23.31 59 ASN B N 1
ATOM 3005 C CA . ASN B 1 79 ? -17.255 60.687 68.945 1.00 26.02 59 ASN B CA 1
ATOM 3006 C C . ASN B 1 79 ? -17.859 60.019 70.195 1.00 23.96 59 ASN B C 1
ATOM 3007 O O . ASN B 1 79 ? -19.045 59.772 70.258 1.00 25.05 59 ASN B O 1
ATOM 3012 N N . ASP B 1 80 ? -17.040 59.738 71.192 1.00 25.85 60 ASP B N 1
ATOM 3013 C CA . ASP B 1 80 ? -17.539 59.150 72.439 1.00 26.59 60 ASP B CA 1
ATOM 3014 C C . ASP B 1 80 ? -16.601 59.586 73.569 1.00 27.34 60 ASP B C 1
ATOM 3015 O O . ASP B 1 80 ? -15.490 60.093 73.309 1.00 21.75 60 ASP B O 1
ATOM 3020 N N . ARG B 1 81 ? -17.027 59.374 74.810 1.00 26.59 61 ARG B N 1
ATOM 3021 C CA . ARG B 1 81 ? -16.224 59.784 75.949 1.00 22.53 61 ARG B CA 1
ATOM 3022 C C . ARG B 1 81 ? -14.892 59.060 75.986 1.00 21.12 61 ARG B C 1
ATOM 3023 O O . ARG B 1 81 ? -14.821 57.830 75.895 1.00 22.85 61 ARG B O 1
ATOM 3031 N N . LEU B 1 82 ? -13.827 59.836 76.114 1.00 23.37 62 LEU B N 1
ATOM 3032 C CA . LEU B 1 82 ? -12.476 59.301 76.251 1.00 21.96 62 LEU B CA 1
ATOM 3033 C C . LEU B 1 82 ? -12.037 59.575 77.675 1.00 25.18 62 LEU B C 1
ATOM 3034 O O . LEU B 1 82 ? -11.561 60.676 77.971 1.00 26.18 62 LEU B O 1
ATOM 3039 N N . ASP B 1 83 ? -12.253 58.600 78.555 1.00 20.30 63 ASP B N 1
ATOM 3040 C CA . ASP B 1 83 ? -11.853 58.710 79.954 1.00 20.21 63 ASP B CA 1
ATOM 3041 C C . ASP B 1 83 ? -10.576 57.939 80.109 1.00 20.76 63 ASP B C 1
ATOM 3042 O O . ASP B 1 83 ? -10.589 56.697 80.088 1.00 20.51 63 ASP B O 1
ATOM 3047 N N . ARG B 1 84 ? -9.466 58.665 80.204 1.00 19.62 64 ARG B N 1
ATOM 3048 C CA . ARG B 1 84 ? -8.162 58.039 80.324 1.00 18.21 64 ARG B CA 1
ATOM 3049 C C . ARG B 1 84 ? -8.152 57.054 81.509 1.00 16.89 64 ARG B C 1
ATOM 3050 O O . ARG B 1 84 ? -7.497 56.024 81.431 1.00 18.36 64 ARG B O 1
ATOM 3058 N N . GLU B 1 85 ? -8.885 57.337 82.591 1.00 20.81 65 GLU B N 1
ATOM 3059 C CA . GLU B 1 85 ? -8.822 56.448 83.743 1.00 21.30 65 GLU B CA 1
ATOM 3060 C C . GLU B 1 85 ? -9.368 55.075 83.387 1.00 23.65 65 GLU B C 1
ATOM 3061 O O . GLU B 1 85 ? -8.783 54.055 83.766 1.00 28.57 65 GLU B O 1
ATOM 3067 N N . GLU B 1 86 ? -10.479 55.045 82.665 1.00 20.64 66 GLU B N 1
ATOM 3068 C CA . GLU B 1 86 ? -11.067 53.794 82.202 1.00 21.91 66 GLU B CA 1
ATOM 3069 C C . GLU B 1 86 ? -10.210 53.109 81.161 1.00 24.27 66 GLU B C 1
ATOM 3070 O O . GLU B 1 86 ? -10.100 51.886 81.137 1.00 25.76 66 GLU B O 1
ATOM 3076 N N . LEU B 1 87 ? -9.626 53.901 80.280 1.00 22.18 67 LEU B N 1
ATOM 3077 C CA . LEU B 1 87 ? -8.907 53.347 79.133 1.00 25.63 67 LEU B CA 1
ATOM 3078 C C . LEU B 1 87 ? -7.640 52.653 79.571 1.00 25.90 67 LEU B C 1
ATOM 3079 O O . LEU B 1 87 ? -7.338 51.534 79.115 1.00 24.02 67 LEU B O 1
ATOM 3084 N N . CYS B 1 88 ? -6.915 53.318 80.472 1.00 21.82 68 CYS B N 1
ATOM 3085 C CA . CYS B 1 88 ? -5.513 52.998 80.680 1.00 23.52 68 CYS B CA 1
ATOM 3086 C C . CYS B 1 88 ? -5.110 52.958 82.155 1.00 22.85 68 CYS B C 1
ATOM 3087 O O . CYS B 1 88 ? -3.929 52.800 82.462 1.00 23.76 68 CYS B O 1
ATOM 3090 N N . GLY B 1 89 ? -6.082 53.054 83.058 1.00 25.15 69 GLY B N 1
ATOM 3091 C CA . GLY B 1 89 ? -5.819 52.969 84.483 1.00 21.14 69 GLY B CA 1
ATOM 3092 C C . GLY B 1 89 ? -4.657 53.829 84.929 1.00 22.85 69 GLY B C 1
ATOM 3093 O O . GLY B 1 89 ? -4.632 55.020 84.653 1.00 25.67 69 GLY B O 1
ATOM 3094 N N . THR B 1 90 ? -3.664 53.230 85.582 1.00 25.77 70 THR B N 1
ATOM 3095 C CA . THR B 1 90 ? -2.490 54.009 85.985 1.00 27.69 70 THR B CA 1
ATOM 3096 C C . THR B 1 90 ? -1.261 53.900 85.054 1.00 27.06 70 THR B C 1
ATOM 3097 O O . THR B 1 90 ? -0.149 54.310 85.433 1.00 28.62 70 THR B O 1
ATOM 3101 N N . LEU B 1 91 ? -1.438 53.320 83.879 1.00 25.95 71 LEU B N 1
ATOM 3102 C CA . LEU B 1 91 ? -0.384 53.347 82.850 1.00 24.17 71 LEU B CA 1
ATOM 3103 C C . LEU B 1 91 ? 0.046 54.776 82.596 1.00 23.04 71 LEU B C 1
ATOM 3104 O O . LEU B 1 91 ? -0.789 55.659 82.528 1.00 22.81 71 LEU B O 1
ATOM 3109 N N . PRO B 1 92 ? 1.352 55.021 82.469 1.00 25.88 72 PRO B N 1
ATOM 3110 C CA . PRO B 1 92 ? 1.815 56.405 82.347 1.00 24.76 72 PRO B CA 1
ATOM 3111 C C . PRO B 1 92 ? 1.498 57.026 80.994 1.00 28.75 72 PRO B C 1
ATOM 3112 O O . PRO B 1 92 ? 1.512 58.253 80.876 1.00 31.54 72 PRO B O 1
ATOM 3116 N N . SER B 1 93 ? 1.223 56.209 79.984 1.00 27.22 73 SER B N 1
ATOM 3117 C CA A SER B 1 93 ? 0.801 56.735 78.689 0.50 28.08 73 SER B CA 1
ATOM 3118 C CA B SER B 1 93 ? 0.787 56.736 78.700 0.50 28.05 73 SER B CA 1
ATOM 3119 C C . SER B 1 93 ? -0.400 55.969 78.151 1.00 25.83 73 SER B C 1
ATOM 3120 O O . SER B 1 93 ? -0.524 54.760 78.368 1.00 25.82 73 SER B O 1
ATOM 3125 N N . CYS B 1 94 ? -1.261 56.685 77.432 1.00 20.86 74 CYS B N 1
ATOM 3126 C CA . CYS B 1 94 ? -2.502 56.140 76.936 1.00 20.91 74 CYS B CA 1
ATOM 3127 C C . CYS B 1 94 ? -2.731 56.451 75.446 1.00 21.36 74 CYS B C 1
ATOM 3128 O O . CYS B 1 94 ? -2.986 57.583 75.087 1.00 24.32 74 CYS B O 1
ATOM 3131 N N . THR B 1 95 ? -2.693 55.438 74.610 1.00 23.06 75 THR B N 1
ATOM 3132 C CA . THR B 1 95 ? -2.856 55.639 73.160 1.00 20.20 75 THR B CA 1
ATOM 3133 C C . THR B 1 95 ? -4.022 54.813 72.692 1.00 22.07 75 THR B C 1
ATOM 3134 O O . THR B 1 95 ? -4.086 53.616 72.988 1.00 24.70 75 THR B O 1
ATOM 3138 N N . VAL B 1 96 ? -4.967 55.438 72.007 1.00 17.52 76 VAL B N 1
ATOM 3139 C CA . VAL B 1 96 ? -6.040 54.690 71.391 1.00 19.33 76 VAL B CA 1
ATOM 3140 C C . VAL B 1 96 ? -5.631 54.433 69.927 1.00 22.69 76 VAL B C 1
ATOM 3141 O O . VAL B 1 96 ? -5.249 55.364 69.240 1.00 23.34 76 VAL B O 1
ATOM 3145 N N . THR B 1 97 ? -5.674 53.197 69.463 1.00 20.74 77 THR B N 1
ATOM 3146 C CA . THR B 1 97 ? -5.357 52.954 68.058 1.00 26.68 77 THR B CA 1
ATOM 3147 C C . THR B 1 97 ? -6.638 52.664 67.301 1.00 28.69 77 THR B C 1
ATOM 3148 O O . THR B 1 97 ? -7.628 52.174 67.863 1.00 28.44 77 THR B O 1
ATOM 3152 N N . LEU B 1 98 ? -6.648 53.034 66.036 1.00 23.91 78 LEU B N 1
ATOM 3153 C CA . LEU B 1 98 ? -7.779 52.739 65.195 1.00 22.10 78 LEU B CA 1
ATOM 3154 C C . LEU B 1 98 ? -7.281 52.584 63.762 1.00 23.89 78 LEU B C 1
ATOM 3155 O O . LEU B 1 98 ? -6.089 52.767 63.472 1.00 24.36 78 LEU B O 1
ATOM 3160 N N . GLU B 1 99 ? -8.190 52.235 62.863 1.00 22.10 79 GLU B N 1
ATOM 3161 C CA . GLU B 1 99 ? -7.858 52.107 61.449 1.00 25.95 79 GLU B CA 1
ATOM 3162 C C . GLU B 1 99 ? -8.851 52.905 60.646 1.00 25.93 79 GLU B C 1
ATOM 3163 O O . GLU B 1 99 ? -9.980 53.125 61.087 1.00 24.62 79 GLU B O 1
ATOM 3169 N N . LEU B 1 100 ? -8.388 53.385 59.495 1.00 25.68 80 LEU B N 1
ATOM 3170 C CA . LEU B 1 100 ? -9.182 54.142 58.547 1.00 21.59 80 LEU B CA 1
ATOM 3171 C C . LEU B 1 100 ? -9.272 53.321 57.272 1.00 23.92 80 LEU B C 1
ATOM 3172 O O . LEU B 1 100 ? -8.290 52.690 56.875 1.00 26.19 80 LEU B O 1
ATOM 3177 N N . VAL B 1 101 ? -10.418 53.326 56.610 1.00 23.49 81 VAL B N 1
ATOM 3178 C CA . VAL B 1 101 ? -10.510 52.619 55.343 1.00 21.50 81 VAL B CA 1
ATOM 3179 C C . VAL B 1 101 ? -11.043 53.548 54.260 1.00 24.31 81 VAL B C 1
ATOM 3180 O O . VAL B 1 101 ? -11.857 54.433 54.515 1.00 23.13 81 VAL B O 1
ATOM 3184 N N . VAL B 1 102 ? -10.537 53.378 53.047 1.00 25.84 82 VAL B N 1
ATOM 3185 C CA . VAL B 1 102 ? -11.105 54.032 51.878 1.00 24.98 82 VAL B CA 1
ATOM 3186 C C . VAL B 1 102 ? -11.307 52.971 50.805 1.00 27.91 82 VAL B C 1
ATOM 3187 O O . VAL B 1 102 ? -10.673 51.902 50.866 1.00 28.36 82 VAL B O 1
ATOM 3191 N N . GLU B 1 103 ? -12.194 53.243 49.850 1.00 27.45 83 GLU B N 1
ATOM 3192 C CA . GLU B 1 103 ? -12.454 52.327 48.747 1.00 30.48 83 GLU B CA 1
ATOM 3193 C C . GLU B 1 103 ? -11.970 52.960 47.452 1.00 29.34 83 GLU B C 1
ATOM 3194 O O . GLU B 1 103 ? -11.636 54.141 47.434 1.00 31.59 83 GLU B O 1
ATOM 3200 N N . ASN B 1 104 ? -11.941 52.178 46.383 1.00 30.90 84 ASN B N 1
ATOM 3201 C CA . ASN B 1 104 ? -11.642 52.705 45.042 1.00 37.99 84 ASN B CA 1
ATOM 3202 C C . ASN B 1 104 ? -10.320 53.428 44.898 1.00 36.57 84 ASN B C 1
ATOM 3203 O O . ASN B 1 104 ? -10.306 54.583 44.476 1.00 37.16 84 ASN B O 1
ATOM 3208 N N . PRO B 1 105 ? -9.208 52.758 45.213 1.00 36.81 85 PRO B N 1
ATOM 3209 C CA . PRO B 1 105 ? -9.106 51.361 45.628 1.00 37.40 85 PRO B CA 1
ATOM 3210 C C . PRO B 1 105 ? -9.221 51.158 47.133 1.00 34.52 85 PRO B C 1
ATOM 3211 O O . PRO B 1 105 ? -9.080 52.089 47.943 1.00 30.13 85 PRO B O 1
ATOM 3215 N N . LEU B 1 106 ? -9.461 49.917 47.521 1.00 32.71 86 LEU B N 1
ATOM 3216 C CA . LEU B 1 106 ? -9.511 49.607 48.935 1.00 32.74 86 LEU B CA 1
ATOM 3217 C C . LEU B 1 106 ? -8.127 49.789 49.572 1.00 34.52 86 LEU B C 1
ATOM 3218 O O . LEU B 1 106 ? -7.115 49.272 49.072 1.00 33.92 86 LEU B O 1
ATOM 3223 N N . GLU B 1 107 ? -8.069 50.579 50.637 1.00 30.71 87 GLU B N 1
ATOM 3224 C CA . GLU B 1 107 ? -6.844 50.748 51.414 1.00 27.98 87 GLU B CA 1
ATOM 3225 C C . GLU B 1 107 ? -7.198 50.902 52.876 1.00 28.01 87 GLU B C 1
ATOM 3226 O O . GLU B 1 107 ? -8.259 51.430 53.190 1.00 29.38 87 GLU B O 1
ATOM 3232 N N . LEU B 1 108 ? -6.285 50.461 53.743 1.00 28.33 88 LEU B N 1
ATOM 3233 C CA . LEU B 1 108 ? -6.365 50.619 55.192 1.00 28.72 88 LEU B CA 1
ATOM 3234 C C . LEU B 1 108 ? -5.185 51.416 55.706 1.00 29.84 88 LEU B C 1
ATOM 3235 O O . LEU B 1 108 ? -4.048 51.176 55.311 1.00 29.53 88 LEU B O 1
ATOM 3240 N N . PHE B 1 109 ? -5.461 52.360 56.594 1.00 25.61 89 PHE B N 1
ATOM 3241 C CA . PHE B 1 109 ? -4.438 53.155 57.240 1.00 24.66 89 PHE B CA 1
ATOM 3242 C C . PHE B 1 109 ? -4.554 53.039 58.748 1.00 26.79 89 PHE B C 1
ATOM 3243 O O . PHE B 1 109 ? -5.673 53.048 59.276 1.00 23.85 89 PHE B O 1
ATOM 3251 N N . SER B 1 110 ? -3.420 52.949 59.439 1.00 24.94 90 SER B N 1
ATOM 3252 C CA . SER B 1 110 ? -3.411 53.005 60.894 1.00 25.70 90 SER B CA 1
ATOM 3253 C C . SER B 1 110 ? -3.443 54.441 61.348 1.00 23.51 90 SER B C 1
ATOM 3254 O O . SER B 1 110 ? -2.851 55.322 60.718 1.00 25.90 90 SER B O 1
ATOM 3257 N N . ALA B 1 111 ? -4.109 54.672 62.462 1.00 22.62 91 ALA B N 1
ATOM 3258 C CA . ALA B 1 111 ? -4.094 55.974 63.093 1.00 22.46 91 ALA B CA 1
ATOM 3259 C C . ALA B 1 111 ? -4.006 55.786 64.611 1.00 24.92 91 ALA B C 1
ATOM 3260 O O . ALA B 1 111 ? -4.334 54.714 65.146 1.00 25.67 91 ALA B O 1
ATOM 3262 N N . GLU B 1 112 ? -3.567 56.812 65.312 1.00 24.20 92 GLU B N 1
ATOM 3263 C CA . GLU B 1 112 ? -3.475 56.687 66.761 1.00 20.81 92 GLU B CA 1
ATOM 3264 C C . GLU B 1 112 ? -3.586 58.035 67.437 1.00 23.30 92 GLU B C 1
ATOM 3265 O O . GLU B 1 112 ? -3.183 59.069 66.890 1.00 20.49 92 GLU B O 1
ATOM 3271 N N . VAL B 1 113 ? -4.199 58.017 68.628 1.00 20.74 93 VAL B N 1
ATOM 3272 C CA . VAL B 1 113 ? -4.511 59.244 69.354 1.00 19.81 93 VAL B CA 1
ATOM 3273 C C . VAL B 1 113 ? -4.016 59.030 70.769 1.00 18.09 93 VAL B C 1
ATOM 3274 O O . VAL B 1 113 ? -4.422 58.062 71.429 1.00 20.00 93 VAL B O 1
ATOM 3278 N N . VAL B 1 114 ? -3.064 59.861 71.188 1.00 20.24 94 VAL B N 1
ATOM 3279 C CA . VAL B 1 114 ? -2.602 59.865 72.576 1.00 21.64 94 VAL B CA 1
ATOM 3280 C C . VAL B 1 114 ? -3.639 60.590 73.430 1.00 20.71 94 VAL B C 1
ATOM 3281 O O . VAL B 1 114 ? -4.073 61.705 73.097 1.00 20.40 94 VAL B O 1
ATOM 3285 N N . VAL B 1 115 ? -4.069 59.944 74.512 1.00 21.49 95 VAL B N 1
ATOM 3286 C CA . VAL B 1 115 ? -5.069 60.534 75.389 1.00 20.13 95 VAL B CA 1
ATOM 3287 C C . VAL B 1 115 ? -4.367 60.994 76.666 1.00 20.99 95 VAL B C 1
ATOM 3288 O O . VAL B 1 115 ? -3.856 60.179 77.452 1.00 17.78 95 VAL B O 1
ATOM 3292 N N . GLN B 1 116 ? -4.271 62.309 76.821 1.00 17.82 96 GLN B N 1
ATOM 3293 C CA . GLN B 1 116 ? -3.504 62.906 77.905 1.00 20.52 96 GLN B CA 1
ATOM 3294 C C . GLN B 1 116 ? -4.344 63.100 79.160 1.00 21.83 96 GLN B C 1
ATOM 3295 O O . GLN B 1 116 ? -5.493 63.503 79.073 1.00 21.92 96 GLN B O 1
ATOM 3301 N N . ASP B 1 117 ? -3.732 62.859 80.322 1.00 23.37 97 ASP B N 1
ATOM 3302 C CA . ASP B 1 117 ? -4.411 62.955 81.625 1.00 19.34 97 ASP B CA 1
ATOM 3303 C C . ASP B 1 117 ? -4.821 64.344 81.973 1.00 17.36 97 ASP B C 1
ATOM 3304 O O . ASP B 1 117 ? -4.057 65.270 81.774 1.00 21.91 97 ASP B O 1
ATOM 3309 N N . ILE B 1 118 ? -6.026 64.516 82.516 1.00 21.60 98 ILE B N 1
ATOM 3310 C CA . ILE B 1 118 ? -6.325 65.762 83.198 1.00 19.20 98 ILE B CA 1
ATOM 3311 C C . ILE B 1 118 ? -6.667 65.412 84.644 1.00 15.97 98 ILE B C 1
ATOM 3312 O O . ILE B 1 118 ? -7.008 64.257 84.973 1.00 15.95 98 ILE B O 1
ATOM 3317 N N . ASN B 1 119 ? -6.551 66.393 85.515 1.00 16.60 99 ASN B N 1
ATOM 3318 C CA . ASN B 1 119 ? -6.820 66.140 86.927 1.00 17.32 99 ASN B CA 1
ATOM 3319 C C . ASN B 1 119 ? -8.300 66.205 87.256 1.00 20.25 99 ASN B C 1
ATOM 3320 O O . ASN B 1 119 ? -8.734 67.077 88.056 1.00 22.07 99 ASN B O 1
ATOM 3325 N N . ASP B 1 120 ? -9.071 65.269 86.682 1.00 17.42 100 ASP B N 1
ATOM 3326 C CA . ASP B 1 120 ? -10.517 65.212 86.886 1.00 17.03 100 ASP B CA 1
ATOM 3327 C C . ASP B 1 120 ? -10.933 64.290 88.033 1.00 19.85 100 ASP B C 1
ATOM 3328 O O . ASP B 1 120 ? -12.136 64.072 88.238 1.00 22.87 100 ASP B O 1
ATOM 3333 N N . ASN B 1 121 ? -9.980 63.790 88.820 1.00 17.57 101 ASN B N 1
ATOM 3334 C CA . ASN B 1 121 ? -10.352 63.006 90.020 1.00 17.89 101 ASN B CA 1
ATOM 3335 C C . ASN B 1 121 ? -9.708 63.475 91.331 1.00 17.94 101 ASN B C 1
ATOM 3336 O O . ASN B 1 121 ? -8.483 63.784 91.382 1.00 17.01 101 ASN B O 1
ATOM 3341 N N . ASN B 1 122 ? -10.537 63.537 92.372 1.00 21.75 102 ASN B N 1
ATOM 3342 C CA . ASN B 1 122 ? -10.082 63.616 93.771 1.00 23.47 102 ASN B CA 1
ATOM 3343 C C . ASN B 1 122 ? -9.421 62.324 94.180 1.00 19.22 102 ASN B C 1
ATOM 3344 O O . ASN B 1 122 ? -9.784 61.270 93.674 1.00 20.92 102 ASN B O 1
ATOM 3349 N N . PRO B 1 123 ? -8.505 62.377 95.161 1.00 21.85 103 PRO B N 1
ATOM 3350 C CA . PRO B 1 123 ? -8.194 61.107 95.818 1.00 22.81 103 PRO B CA 1
ATOM 3351 C C . PRO B 1 123 ? -9.464 60.593 96.478 1.00 20.82 103 PRO B C 1
ATOM 3352 O O . PRO B 1 123 ? -10.360 61.408 96.671 1.00 24.72 103 PRO B O 1
ATOM 3356 N N . SER B 1 124 ? -9.590 59.294 96.745 1.00 21.93 104 SER B N 1
ATOM 3357 C CA A SER B 1 124 ? -10.681 58.817 97.574 0.50 26.02 104 SER B CA 1
ATOM 3358 C CA B SER B 1 124 ? -10.707 58.744 97.504 0.50 26.22 104 SER B CA 1
ATOM 3359 C C . SER B 1 124 ? -10.184 57.768 98.558 1.00 26.30 104 SER B C 1
ATOM 3360 O O . SER B 1 124 ? -9.211 57.062 98.309 1.00 28.00 104 SER B O 1
ATOM 3365 N N . PHE B 1 125 ? -10.858 57.698 99.692 1.00 27.36 105 PHE B N 1
ATOM 3366 C CA . PHE B 1 125 ? -10.595 56.670 100.703 1.00 28.15 105 PHE B CA 1
ATOM 3367 C C . PHE B 1 125 ? -11.597 55.552 100.561 1.00 29.71 105 PHE B C 1
ATOM 3368 O O . PHE B 1 125 ? -12.740 55.794 100.219 1.00 34.46 105 PHE B O 1
ATOM 3376 N N . PRO B 1 126 ? -11.194 54.313 100.843 1.00 31.48 106 PRO B N 1
ATOM 3377 C CA . PRO B 1 126 ? -12.154 53.227 100.692 1.00 34.68 106 PRO B CA 1
ATOM 3378 C C . PRO B 1 126 ? -13.245 53.162 101.777 1.00 34.29 106 PRO B C 1
ATOM 3379 O O . PRO B 1 126 ? -14.178 52.404 101.604 1.00 36.32 106 PRO B O 1
ATOM 3383 N N . THR B 1 127 ? -13.143 53.921 102.863 1.00 32.10 107 THR B N 1
ATOM 3384 C CA . THR B 1 127 ? -14.228 53.941 103.848 1.00 35.32 107 THR B CA 1
ATOM 3385 C C . THR B 1 127 ? -14.489 55.384 104.229 1.00 28.18 107 THR B C 1
ATOM 3386 O O . THR B 1 127 ? -13.676 56.250 103.956 1.00 28.58 107 THR B O 1
ATOM 3390 N N . GLY B 1 128 ? -15.646 55.645 104.813 1.00 31.28 108 GLY B N 1
ATOM 3391 C CA . GLY B 1 128 ? -15.997 56.996 105.204 1.00 35.92 108 GLY B CA 1
ATOM 3392 C C . GLY B 1 128 ? -15.453 57.383 106.565 1.00 39.25 108 GLY B C 1
ATOM 3393 O O . GLY B 1 128 ? -15.612 58.526 106.987 1.00 43.45 108 GLY B O 1
ATOM 3394 N N . GLU B 1 129 ? -14.835 56.441 107.275 1.00 32.56 109 GLU B N 1
ATOM 3395 C CA . GLU B 1 129 ? -14.295 56.755 108.587 1.00 32.06 109 GLU B CA 1
ATOM 3396 C C . GLU B 1 129 ? -13.380 55.660 109.080 1.00 32.18 109 GLU B C 1
ATOM 3397 O O . GLU B 1 129 ? -13.447 54.506 108.654 1.00 33.17 109 GLU B O 1
ATOM 3403 N N . MET B 1 130 ? -12.558 56.031 110.033 1.00 30.26 110 MET B N 1
ATOM 3404 C CA . MET B 1 130 ? -11.675 55.079 110.652 1.00 33.44 110 MET B CA 1
ATOM 3405 C C . MET B 1 130 ? -11.690 55.209 112.180 1.00 31.23 110 MET B C 1
ATOM 3406 O O . MET B 1 130 ? -11.669 56.319 112.691 1.00 31.69 110 MET B O 1
ATOM 3411 N N . LYS B 1 131 ? -11.711 54.091 112.901 1.00 31.77 111 LYS B N 1
ATOM 3412 C CA . LYS B 1 131 ? -11.597 54.115 114.363 1.00 38.39 111 LYS B CA 1
ATOM 3413 C C . LYS B 1 131 ? -10.325 53.415 114.838 1.00 36.76 111 LYS B C 1
ATOM 3414 O O . LYS B 1 131 ? -9.930 52.398 114.286 1.00 37.79 111 LYS B O 1
ATOM 3420 N N . LEU B 1 132 ? -9.673 53.975 115.851 1.00 30.34 112 LEU B N 1
ATOM 3421 C CA . LEU B 1 132 ? -8.573 53.305 116.518 1.00 28.62 112 LEU B CA 1
ATOM 3422 C C . LEU B 1 132 ? -8.844 53.293 118.020 1.00 31.96 112 LEU B C 1
ATOM 3423 O O . LEU B 1 132 ? -9.298 54.296 118.563 1.00 33.39 112 LEU B O 1
ATOM 3428 N N . GLU B 1 133 ? -8.576 52.180 118.689 1.00 31.35 113 GLU B N 1
ATOM 3429 C CA . GLU B 1 133 ? -8.625 52.169 120.151 1.00 30.20 113 GLU B CA 1
ATOM 3430 C C . GLU B 1 133 ? -7.194 52.121 120.640 1.00 34.22 113 GLU B C 1
ATOM 3431 O O . GLU B 1 133 ? -6.451 51.210 120.297 1.00 38.60 113 GLU B O 1
ATOM 3437 N N . ILE B 1 134 ? -6.794 53.116 121.416 1.00 32.36 114 ILE B N 1
ATOM 3438 C CA . ILE B 1 134 ? -5.404 53.226 121.814 1.00 28.65 114 ILE B CA 1
ATOM 3439 C C . ILE B 1 134 ? -5.280 53.413 123.341 1.00 28.94 114 ILE B C 1
ATOM 3440 O O . ILE B 1 134 ? -5.820 54.364 123.896 1.00 31.40 114 ILE B O 1
ATOM 3445 N N . SER B 1 135 ? -4.578 52.506 124.016 1.00 29.54 115 SER B N 1
ATOM 3446 C CA . SER B 1 135 ? -4.355 52.633 125.469 1.00 28.60 115 SER B CA 1
ATOM 3447 C C . SER B 1 135 ? -3.565 53.868 125.805 1.00 27.51 115 SER B C 1
ATOM 3448 O O . SER B 1 135 ? -2.620 54.209 125.098 1.00 27.42 115 SER B O 1
ATOM 3451 N N . GLU B 1 136 ? -3.912 54.531 126.909 1.00 30.21 116 GLU B N 1
ATOM 3452 C CA . GLU B 1 136 ? -3.163 55.705 127.328 1.00 28.25 116 GLU B CA 1
ATOM 3453 C C . GLU B 1 136 ? -1.790 55.285 127.809 1.00 33.92 116 GLU B C 1
ATOM 3454 O O . GLU B 1 136 ? -0.932 56.131 128.042 1.00 35.92 116 GLU B O 1
ATOM 3460 N N . ALA B 1 137 ? -1.585 53.982 12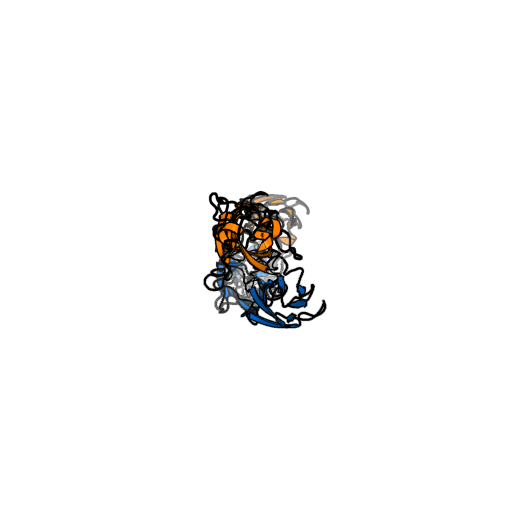7.962 1.00 34.46 117 ALA B N 1
ATOM 3461 C CA . ALA B 1 137 ? -0.312 53.464 128.449 1.00 34.83 117 ALA B CA 1
ATOM 3462 C C . ALA B 1 137 ? 0.691 53.213 127.323 1.00 35.94 117 ALA B C 1
ATOM 3463 O O . ALA B 1 137 ? 1.802 52.758 127.588 1.00 38.21 117 ALA B O 1
ATOM 3465 N N . LEU B 1 138 ? 0.320 53.486 126.076 1.00 31.81 118 LEU B N 1
ATOM 3466 C CA . LEU B 1 138 ? 1.240 53.240 124.954 1.00 33.46 118 LEU B CA 1
ATOM 3467 C C . LEU B 1 138 ? 2.315 54.315 124.899 1.00 33.35 118 LEU B C 1
ATOM 3468 O O . LEU B 1 138 ? 2.063 55.477 125.206 1.00 33.39 118 LEU B O 1
ATOM 3473 N N . ALA B 1 139 ? 3.519 53.925 124.519 1.00 33.85 119 ALA B N 1
ATOM 3474 C CA . ALA B 1 139 ? 4.619 54.865 124.570 1.00 36.35 119 ALA B CA 1
ATOM 3475 C C . ALA B 1 139 ? 4.641 55.744 123.340 1.00 33.31 119 ALA B C 1
ATOM 3476 O O . ALA B 1 139 ? 4.365 55.291 122.232 1.00 34.84 119 ALA B O 1
ATOM 3478 N N . PRO B 1 140 ? 4.963 57.025 123.537 1.00 34.14 120 PRO B N 1
ATOM 3479 C CA . PRO B 1 140 ? 5.283 57.887 122.408 1.00 29.13 120 PRO B CA 1
ATOM 3480 C C . PRO B 1 140 ? 6.285 57.202 121.499 1.00 34.54 120 PRO B C 1
ATOM 3481 O O . PRO B 1 140 ? 7.273 56.645 122.001 1.00 35.13 120 PRO B O 1
ATOM 3485 N N . GLY B 1 141 ? 6.033 57.248 120.197 1.00 33.72 121 GLY B N 1
ATOM 3486 C CA . GLY B 1 141 ? 6.936 56.653 119.231 1.00 34.38 121 GLY B CA 1
ATOM 3487 C C . GLY B 1 141 ? 6.203 55.543 118.522 1.00 37.01 121 GLY B C 1
ATOM 3488 O O . GLY B 1 141 ? 6.580 55.101 117.431 1.00 35.74 121 GLY B O 1
ATOM 3489 N N . THR B 1 142 ? 5.128 55.102 119.157 1.00 32.02 122 THR B N 1
ATOM 3490 C CA . THR B 1 142 ? 4.263 54.090 118.579 1.00 30.96 122 THR B CA 1
ATOM 3491 C C . THR B 1 142 ? 3.590 54.642 117.321 1.00 28.47 122 THR B C 1
ATOM 3492 O O . THR B 1 142 ? 3.200 55.823 117.254 1.00 27.65 122 THR B O 1
ATOM 3496 N N . ARG B 1 143 ? 3.481 53.807 116.300 1.00 27.72 123 ARG B N 1
ATOM 3497 C CA . ARG B 1 143 ? 2.901 54.269 115.037 1.00 26.04 123 ARG B CA 1
ATOM 3498 C C . ARG B 1 143 ? 1.643 53.479 114.697 1.00 26.96 123 ARG B C 1
ATOM 3499 O O . ARG B 1 143 ? 1.505 52.314 115.068 1.00 32.00 123 ARG B O 1
ATOM 3507 N N . PHE B 1 144 ? 0.710 54.135 114.023 1.00 25.85 124 PHE B N 1
ATOM 3508 C CA . PHE B 1 144 ? -0.577 53.561 113.694 1.00 26.82 124 PHE B CA 1
ATOM 3509 C C . PHE B 1 144 ? -0.828 53.810 112.231 1.00 28.44 124 PHE B C 1
ATOM 3510 O O . PHE B 1 144 ? -0.948 54.949 111.827 1.00 29.61 124 PHE B O 1
ATOM 3518 N N . PRO B 1 145 ? -0.878 52.755 111.426 1.00 32.13 125 PRO B N 1
ATOM 3519 C CA . PRO B 1 145 ? -1.157 52.965 110.000 1.00 29.54 125 PRO B CA 1
ATOM 3520 C C . PRO B 1 145 ? -2.607 53.397 109.786 1.00 27.65 125 PRO B C 1
ATOM 3521 O O . PRO B 1 145 ? -3.518 52.928 110.470 1.00 28.02 125 PRO B O 1
ATOM 3525 N N . LEU B 1 146 ? -2.801 54.314 108.854 1.00 26.08 126 LEU B N 1
ATOM 3526 C CA . LEU B 1 146 ? -4.118 54.823 108.514 1.00 26.43 126 LEU B CA 1
ATOM 3527 C C . LEU B 1 146 ? -4.549 54.293 107.138 1.00 31.71 126 LEU B C 1
ATOM 3528 O O . LEU B 1 146 ? -3.694 53.869 106.354 1.00 27.21 126 LEU B O 1
ATOM 3533 N N . GLU B 1 147 ? -5.854 54.309 106.851 1.00 28.47 127 GLU B N 1
ATOM 3534 C CA . GLU B 1 147 ? -6.359 53.883 105.542 1.00 29.82 127 GLU B CA 1
ATOM 3535 C C . GLU B 1 147 ? -5.676 54.682 104.440 1.00 26.36 127 GLU B C 1
ATOM 3536 O O . GLU B 1 147 ? -5.461 55.883 104.603 1.00 26.56 127 GLU B O 1
ATOM 3542 N N . SER B 1 148 ? -5.338 54.020 103.337 1.00 26.25 128 SER B N 1
ATOM 3543 C CA . SER B 1 148 ? -4.739 54.687 102.180 1.00 27.16 128 SER B CA 1
ATOM 3544 C C . SER B 1 148 ? -5.796 55.321 101.291 1.00 27.89 128 SER B C 1
ATOM 3545 O O . SER B 1 148 ? -6.880 54.772 101.128 1.00 30.22 128 SER B O 1
ATOM 3548 N N . ALA B 1 149 ? -5.468 56.449 100.688 1.00 26.15 129 ALA B N 1
ATOM 3549 C CA . ALA B 1 149 ? -6.305 56.997 99.637 1.00 25.72 129 ALA B CA 1
ATOM 3550 C C . ALA B 1 149 ? -5.749 56.560 98.299 1.00 29.61 129 ALA B C 1
ATOM 3551 O O . ALA B 1 149 ? -4.559 56.253 98.190 1.00 28.71 129 ALA B O 1
ATOM 3553 N N . HIS B 1 150 ? -6.609 56.548 97.290 1.00 27.67 130 HIS B N 1
ATOM 3554 C CA . HIS B 1 150 ? -6.187 56.292 95.920 1.00 31.62 130 HIS B CA 1
ATOM 3555 C C . HIS B 1 150 ? -6.658 57.446 95.031 1.00 25.85 130 HIS B C 1
ATOM 3556 O O . HIS B 1 150 ? -7.729 57.984 95.246 1.00 29.48 130 HIS B O 1
ATOM 3563 N N . ASP B 1 151 ? -5.853 57.822 94.050 1.00 23.33 131 ASP B N 1
ATOM 3564 C CA . ASP B 1 151 ? -6.232 58.831 93.055 1.00 21.30 131 ASP B CA 1
ATOM 3565 C C . ASP B 1 151 ? -5.962 58.199 91.696 1.00 25.47 131 ASP B C 1
ATOM 3566 O O . ASP B 1 151 ? -4.826 57.817 91.418 1.00 24.12 131 ASP B O 1
ATOM 3571 N N . PRO B 1 152 ? -7.000 58.044 90.862 1.00 21.88 132 PRO B N 1
ATOM 3572 C CA . PRO B 1 152 ? -6.826 57.291 89.614 1.00 20.73 132 PRO B CA 1
ATOM 3573 C C . PRO B 1 152 ? -6.175 58.075 88.467 1.00 19.53 132 PRO B C 1
ATOM 3574 O O . PRO B 1 152 ? -5.931 57.464 87.435 1.00 22.89 132 PRO B O 1
ATOM 3578 N N . ASP B 1 153 ? -5.918 59.370 88.625 1.00 17.59 133 ASP B N 1
ATOM 3579 C CA . ASP B 1 153 ? -5.190 60.145 87.635 1.00 21.94 133 ASP B CA 1
ATOM 3580 C C . ASP B 1 153 ? -3.717 59.712 87.698 1.00 24.02 133 ASP B C 1
ATOM 3581 O O . ASP B 1 153 ? -3.353 58.860 88.513 1.00 22.57 133 ASP B O 1
ATOM 3586 N N . VAL B 1 154 ? -2.870 60.278 86.845 1.00 19.14 134 VAL B N 1
ATOM 3587 C CA . VAL B 1 154 ? -1.478 59.854 86.817 1.00 18.33 134 VAL B CA 1
ATOM 3588 C C . VAL B 1 154 ? -0.547 61.028 86.944 1.00 20.25 134 VAL B C 1
ATOM 3589 O O . VAL B 1 154 ? -0.964 62.186 86.914 1.00 21.64 134 VAL B O 1
ATOM 3593 N N . GLY B 1 155 ? 0.733 60.720 87.113 1.00 28.72 135 GLY B N 1
ATOM 3594 C CA . GLY B 1 155 ? 1.734 61.747 87.312 1.00 31.01 135 GLY B CA 1
ATOM 3595 C C . GLY B 1 155 ? 1.423 62.638 88.499 1.00 29.54 135 GLY B C 1
ATOM 3596 O O . GLY B 1 155 ? 1.050 62.175 89.603 1.00 28.88 135 GLY B O 1
ATOM 3597 N N . SER B 1 156 ? 1.532 63.941 88.266 1.00 27.42 136 SER B N 1
ATOM 3598 C CA . SER B 1 156 ? 1.335 64.888 89.344 1.00 24.76 136 SER B CA 1
ATOM 3599 C C . SER B 1 156 ? -0.110 64.949 89.733 1.00 25.47 136 SER B C 1
ATOM 3600 O O . SER B 1 156 ? -0.422 65.437 90.811 1.00 22.57 136 SER B O 1
ATOM 3603 N N . ASN B 1 157 ? -0.993 64.422 88.889 1.00 21.21 137 ASN B N 1
ATOM 3604 C CA . ASN B 1 157 ? -2.416 64.427 89.201 1.00 17.06 137 ASN B CA 1
ATOM 3605 C C . ASN B 1 157 ? -2.847 63.305 90.152 1.00 18.88 137 ASN B C 1
ATOM 3606 O O . ASN B 1 157 ? -3.988 63.300 90.644 1.00 16.80 137 ASN B O 1
ATOM 3611 N N . SER B 1 158 ? -1.938 62.378 90.422 1.00 20.40 138 SER B N 1
ATOM 3612 C CA . SER B 1 158 ? -2.237 61.313 91.364 1.00 20.07 138 SER B CA 1
ATOM 3613 C C . SER B 1 158 ? -1.854 61.733 92.784 1.00 18.51 138 SER B C 1
ATOM 3614 O O . SER B 1 158 ? -1.415 62.865 93.016 1.00 18.41 138 SER B O 1
ATOM 3617 N N . LEU B 1 159 ? -2.026 60.809 93.715 1.00 20.67 139 LEU B N 1
ATOM 3618 C CA . LEU B 1 159 ? -1.805 61.090 95.146 1.00 22.24 139 LEU B CA 1
ATOM 3619 C C . LEU B 1 159 ? -0.376 61.550 95.391 1.00 23.44 139 LEU B C 1
ATOM 3620 O O . LEU B 1 159 ? 0.570 60.881 94.961 1.00 24.47 139 LEU B O 1
ATOM 3625 N N . GLN B 1 160 ? -0.215 62.701 96.045 1.00 20.46 140 GLN B N 1
ATOM 3626 C CA . GLN B 1 160 ? 1.112 63.210 96.366 1.00 22.84 140 GLN B CA 1
ATOM 3627 C C . GLN B 1 160 ? 1.425 63.224 97.874 1.00 25.50 140 GLN B C 1
ATOM 3628 O O . GLN B 1 160 ? 2.567 62.967 98.284 1.00 23.52 140 GLN B O 1
ATOM 3634 N N . THR B 1 161 ? 0.446 63.568 98.699 1.00 21.02 141 THR B N 1
ATOM 3635 C CA . THR B 1 161 ? 0.769 63.666 100.110 1.00 24.28 141 THR B CA 1
ATOM 3636 C C . THR B 1 161 ? -0.467 63.600 100.977 1.00 24.72 141 THR B C 1
ATOM 3637 O O . THR B 1 161 ? -1.584 63.490 100.458 1.00 22.72 141 THR B O 1
ATOM 3641 N N . TYR B 1 162 ? -0.243 63.605 102.295 1.00 25.03 142 TYR B N 1
ATOM 3642 C CA . TYR B 1 162 ? -1.311 63.586 103.286 1.00 21.45 142 TYR B CA 1
ATOM 3643 C C . TYR B 1 162 ? -1.043 64.669 104.298 1.00 22.90 142 TYR B C 1
ATOM 3644 O O . TYR B 1 162 ? 0.122 65.004 104.547 1.00 22.86 142 TYR B O 1
ATOM 3653 N N . GLU B 1 163 ? -2.104 65.224 104.875 1.00 19.75 143 GLU B N 1
ATOM 3654 C CA . GLU B 1 163 ? -1.965 66.175 105.954 1.00 21.31 143 GLU B CA 1
ATOM 3655 C C . GLU B 1 163 ? -2.882 65.737 107.072 1.00 22.97 143 GLU B C 1
ATOM 3656 O O . GLU B 1 163 ? -3.895 65.065 106.833 1.00 20.11 143 GLU B O 1
ATOM 3662 N N . LEU B 1 164 ? -2.518 66.123 108.289 1.00 26.52 144 LEU B N 1
ATOM 3663 C CA . LEU B 1 164 ? -3.271 65.750 109.470 1.00 25.94 144 LEU B CA 1
ATOM 3664 C C . LEU B 1 164 ? -3.719 67.005 110.200 1.00 23.22 144 LEU B C 1
ATOM 3665 O O . LEU B 1 164 ? -2.973 67.973 110.314 1.00 27.07 144 LEU B O 1
ATOM 3670 N N . SER B 1 165 ? -4.961 67.001 110.668 1.00 23.51 145 SER B N 1
ATOM 3671 C CA . SER B 1 165 ? -5.466 68.111 111.446 1.00 27.01 145 SER B CA 1
ATOM 3672 C C . SER B 1 165 ? -4.587 68.416 112.670 1.00 26.54 145 SER B C 1
ATOM 3673 O O . SER B 1 165 ? -3.988 67.528 113.283 1.00 25.45 145 SER B O 1
ATOM 3676 N N . HIS B 1 166 ? -4.550 69.685 113.030 1.00 28.73 146 HIS B N 1
ATOM 3677 C CA . HIS B 1 166 ? -3.795 70.154 114.160 1.00 27.76 146 HIS B CA 1
ATOM 3678 C C . HIS B 1 166 ? -4.303 69.484 115.439 1.00 29.57 146 HIS B C 1
ATOM 3679 O O . HIS B 1 166 ? -5.492 69.516 115.738 1.00 29.01 146 HIS B O 1
ATOM 3686 N N . ASN B 1 167 ? -3.403 68.864 116.184 1.00 28.07 147 ASN B N 1
ATOM 3687 C CA . ASN B 1 167 ? -3.791 68.144 117.392 1.00 25.94 147 ASN B CA 1
ATOM 3688 C C . ASN B 1 167 ? -2.603 68.081 118.331 1.00 28.19 147 ASN B C 1
ATOM 3689 O O . ASN B 1 167 ? -1.482 68.361 117.930 1.00 27.21 147 ASN B O 1
ATOM 3694 N N . GLU B 1 168 ? -2.814 67.697 119.577 1.00 27.19 148 GLU B N 1
ATOM 3695 C CA . GLU B 1 168 ? -1.704 67.798 120.517 1.00 28.55 148 GLU B CA 1
ATOM 3696 C C . GLU B 1 168 ? -0.986 66.479 120.797 1.00 31.75 148 GLU B C 1
ATOM 3697 O O . GLU B 1 168 ? -0.034 66.474 121.575 1.00 37.08 148 GLU B O 1
ATOM 3703 N N . TYR B 1 169 ? -1.391 65.378 120.165 1.00 28.33 149 TYR B N 1
ATOM 3704 C CA . TYR B 1 169 ? -0.817 64.070 120.500 1.00 28.69 149 TYR B CA 1
ATOM 3705 C C . TYR B 1 169 ? -0.031 63.373 119.394 1.00 32.54 149 TYR B C 1
ATOM 3706 O O . TYR B 1 169 ? 0.910 62.608 119.680 1.00 33.87 149 TYR B O 1
ATOM 3715 N N . PHE B 1 170 ? -0.450 63.594 118.151 1.00 27.81 150 PHE B N 1
ATOM 3716 C CA . PHE B 1 170 ? 0.025 62.813 117.007 1.00 26.03 150 PHE B CA 1
ATOM 3717 C C . PHE B 1 170 ? 0.691 63.664 115.925 1.00 28.66 150 PHE B C 1
ATOM 3718 O O . PHE B 1 170 ? 0.151 64.698 115.500 1.00 28.65 150 PHE B O 1
ATOM 3726 N N . ALA B 1 171 ? 1.856 63.231 115.457 1.00 30.90 151 ALA B N 1
ATOM 3727 C CA . ALA B 1 171 ? 2.389 63.762 114.199 1.00 28.93 151 ALA B CA 1
ATOM 3728 C C . ALA B 1 171 ? 2.019 62.800 113.074 1.00 28.57 151 ALA B C 1
ATOM 3729 O O . ALA B 1 171 ? 1.568 61.680 113.336 1.00 25.94 151 ALA B O 1
ATOM 3731 N N . LEU B 1 172 ? 2.182 63.247 111.831 1.00 30.56 152 LEU B N 1
ATOM 3732 C CA . LEU B 1 172 ? 1.893 62.416 110.659 1.00 26.36 152 LEU B CA 1
ATOM 3733 C C . LEU B 1 172 ? 3.170 62.081 109.920 1.00 28.51 152 LEU B C 1
ATOM 3734 O O . LEU B 1 172 ? 4.011 62.954 109.721 1.00 34.33 152 LEU B O 1
ATOM 3739 N N . ARG B 1 173 ? 3.334 60.827 109.513 1.00 28.77 153 ARG B N 1
ATOM 3740 C CA . ARG B 1 173 ? 4.375 60.501 108.524 1.00 31.27 153 ARG B CA 1
ATOM 3741 C C . ARG B 1 173 ? 3.764 59.985 107.252 1.00 33.03 153 ARG B C 1
ATOM 3742 O O . ARG B 1 173 ? 2.772 59.276 107.296 1.00 35.21 153 ARG B O 1
ATOM 3750 N N . VAL B 1 174 ? 4.344 60.338 106.116 1.00 32.16 154 VAL B N 1
ATOM 3751 C CA . VAL B 1 174 ? 3.867 59.791 104.860 1.00 30.41 154 VAL B CA 1
ATOM 3752 C C . VAL B 1 174 ? 4.957 58.880 104.333 1.00 35.11 154 VAL B C 1
ATOM 3753 O O . VAL B 1 174 ? 6.113 59.292 104.204 1.00 40.10 154 VAL B O 1
ATOM 3757 N N . GLN B 1 175 ? 4.611 57.625 104.087 1.00 34.95 155 GLN B N 1
ATOM 3758 C CA . GLN B 1 175 ? 5.590 56.652 103.630 1.00 38.59 155 GLN B CA 1
ATOM 3759 C C . GLN B 1 175 ? 5.318 56.321 102.173 1.00 42.52 155 GLN B C 1
ATOM 3760 O O . GLN B 1 175 ? 4.174 56.346 101.725 1.00 41.35 155 GLN B O 1
ATOM 3766 N N . THR B 1 176 ? 6.368 56.061 101.413 1.00 43.79 156 THR B N 1
ATOM 3767 C CA . THR B 1 176 ? 6.157 55.644 100.044 1.00 41.43 156 THR B CA 1
ATOM 3768 C C . THR B 1 176 ? 6.583 54.186 99.932 1.00 42.59 156 THR B C 1
ATOM 3769 O O . THR B 1 176 ? 7.708 53.835 100.294 1.00 44.28 156 THR B O 1
ATOM 3773 N N . ARG B 1 177 ? 5.663 53.332 99.483 1.00 39.41 157 ARG B N 1
ATOM 3774 C CA . ARG B 1 177 ? 5.962 51.913 99.315 1.00 41.91 157 ARG B CA 1
ATOM 3775 C C . ARG B 1 177 ? 6.825 51.696 98.082 1.00 45.54 157 ARG B C 1
ATOM 3776 O O . ARG B 1 177 ? 7.006 52.615 97.282 1.00 45.37 157 ARG B O 1
ATOM 3784 N N . GLU B 1 178 ? 7.346 50.483 97.915 1.00 53.14 158 GLU B N 1
ATOM 3785 C CA . GLU B 1 178 ? 8.230 50.188 96.779 1.00 57.99 158 GLU B CA 1
ATOM 3786 C C . GLU B 1 178 ? 7.540 50.429 95.428 1.00 55.87 158 GLU B C 1
ATOM 3787 O O . GLU B 1 178 ? 8.201 50.731 94.430 1.00 56.38 158 GLU B O 1
ATOM 3793 N N . ASP B 1 179 ? 6.215 50.332 95.391 1.00 48.87 159 ASP B N 1
ATOM 3794 C CA . ASP B 1 179 ? 5.505 50.525 94.133 1.00 47.53 159 ASP B CA 1
ATOM 3795 C C . ASP B 1 179 ? 5.070 51.970 93.923 1.00 43.65 159 ASP B C 1
ATOM 3796 O O . ASP B 1 179 ? 4.387 52.282 92.959 1.00 38.95 159 ASP B O 1
ATOM 3801 N N . GLY B 1 180 ? 5.446 52.842 94.850 1.00 43.92 160 GLY B N 1
ATOM 3802 C CA . GLY B 1 180 ? 5.151 54.255 94.707 1.00 41.11 160 GLY B CA 1
ATOM 3803 C C . GLY B 1 180 ? 3.822 54.668 95.296 1.00 37.77 160 GLY B C 1
ATOM 3804 O O . GLY B 1 180 ? 3.438 55.826 95.196 1.00 35.85 160 GLY B O 1
ATOM 3805 N N . THR B 1 181 ? 3.093 53.739 95.902 1.00 32.55 161 THR B N 1
ATOM 3806 C CA . THR B 1 181 ? 1.862 54.154 96.539 1.00 31.06 161 THR B CA 1
ATOM 3807 C C . THR B 1 181 ? 2.218 54.730 97.887 1.00 31.58 161 THR B C 1
ATOM 3808 O O . THR B 1 181 ? 3.285 54.453 98.426 1.00 31.22 161 THR B O 1
ATOM 3812 N N . LYS B 1 182 ? 1.327 55.532 98.432 1.00 32.11 162 LYS B N 1
ATOM 3813 C CA . LYS B 1 182 ? 1.643 56.206 99.657 1.00 31.26 162 LYS B CA 1
ATOM 3814 C C . LYS B 1 182 ? 0.565 55.966 100.666 1.00 36.82 162 LYS B C 1
ATOM 3815 O O . LYS B 1 182 ? -0.638 55.961 100.327 1.00 35.17 162 LYS B O 1
ATOM 3821 N N . TYR B 1 183 ? 1.007 55.800 101.911 1.00 36.99 163 TYR B N 1
ATOM 3822 C CA . TYR B 1 183 ? 0.118 55.826 103.059 1.00 36.82 163 TYR B CA 1
ATOM 3823 C C . TYR B 1 183 ? 0.660 56.729 104.143 1.00 34.77 163 TYR B C 1
ATOM 3824 O O . TYR B 1 183 ? 1.860 57.041 104.191 1.00 34.00 163 TYR B O 1
ATOM 3833 N N . ALA B 1 184 ? -0.240 57.132 105.025 1.00 30.33 164 ALA B N 1
ATOM 3834 C CA . ALA B 1 184 ? 0.134 57.896 106.188 1.00 27.20 164 ALA B CA 1
ATOM 3835 C C . ALA B 1 184 ? 0.101 57.004 107.449 1.00 31.23 164 ALA B C 1
ATOM 3836 O O . ALA B 1 184 ? -0.600 55.987 107.485 1.00 30.14 164 ALA B O 1
ATOM 3838 N N . GLU B 1 185 ? 0.870 57.372 108.465 1.00 27.84 165 GLU B N 1
ATOM 3839 C CA . GLU B 1 185 ? 0.720 56.748 109.778 1.00 26.22 165 GLU B CA 1
ATOM 3840 C C . GLU B 1 185 ? 0.737 57.823 110.827 1.00 25.01 165 GLU B C 1
ATOM 3841 O O . GLU B 1 185 ? 1.462 58.806 110.698 1.00 29.87 165 GLU B O 1
ATOM 3847 N N . LEU B 1 186 ? -0.090 57.677 111.852 1.00 26.60 166 LEU B N 1
ATOM 3848 C CA . LEU B 1 186 ? 0.051 58.535 113.017 1.00 27.67 166 LEU B CA 1
ATOM 3849 C C . LEU B 1 186 ? 1.289 58.136 113.771 1.00 27.46 166 LEU B C 1
ATOM 3850 O O . LEU B 1 186 ? 1.619 56.957 113.848 1.00 31.07 166 LEU B O 1
ATOM 3855 N N . VAL B 1 187 ? 1.971 59.115 114.344 1.00 27.94 167 VAL B N 1
ATOM 3856 C CA . VAL B 1 187 ? 3.046 58.822 115.266 1.00 23.19 167 VAL B CA 1
ATOM 3857 C C . VAL B 1 187 ? 2.678 59.444 116.588 1.00 28.22 167 VAL B C 1
ATOM 3858 O O . VAL B 1 187 ? 2.451 60.659 116.662 1.00 28.54 167 VAL B O 1
ATOM 3862 N N . LEU B 1 188 ? 2.637 58.630 117.637 1.00 27.06 168 LEU B N 1
ATOM 3863 C CA . LEU B 1 188 ? 2.253 59.144 118.954 1.00 25.10 168 LEU B CA 1
ATOM 3864 C C . LEU B 1 188 ? 3.414 59.949 119.517 1.00 27.33 168 LEU B C 1
ATOM 3865 O O . LEU B 1 188 ? 4.474 59.398 119.809 1.00 30.27 168 LEU B O 1
ATOM 3870 N N . GLU B 1 189 ? 3.219 61.263 119.634 1.00 30.40 169 GLU B N 1
ATOM 3871 C CA . GLU B 1 189 ? 4.285 62.188 120.020 1.00 31.95 169 GLU B CA 1
ATOM 3872 C C . GLU B 1 189 ? 4.220 62.574 121.494 1.00 35.20 169 GLU B C 1
ATOM 3873 O O . GLU B 1 189 ? 5.246 62.798 122.121 1.00 34.55 169 GLU B O 1
ATOM 3879 N N . ARG B 1 190 ? 3.002 62.670 122.026 1.00 31.54 170 ARG B N 1
ATOM 3880 C CA . ARG B 1 190 ? 2.773 62.912 123.443 1.00 33.97 170 ARG B CA 1
ATOM 3881 C C . ARG B 1 190 ? 1.786 61.863 123.932 1.00 31.77 170 ARG B C 1
ATOM 3882 O O . ARG B 1 190 ? 0.817 61.558 123.250 1.00 35.45 170 ARG B O 1
ATOM 3890 N N . ALA B 1 191 ? 2.052 61.290 125.091 1.00 31.06 171 ALA B N 1
ATOM 3891 C CA . ALA B 1 191 ? 1.186 60.270 125.685 1.00 33.03 171 ALA B CA 1
ATOM 3892 C C . ALA B 1 191 ? -0.268 60.705 125.749 1.00 30.73 171 ALA B C 1
ATOM 3893 O O . ALA B 1 191 ? -0.556 61.878 126.022 1.00 31.28 171 ALA B O 1
ATOM 3895 N N . LEU B 1 192 ? -1.175 59.769 125.471 1.00 30.23 172 LEU B N 1
ATOM 3896 C CA . LEU B 1 192 ? -2.598 60.000 125.684 1.00 30.21 172 LEU B CA 1
ATOM 3897 C C . LEU B 1 192 ? -2.879 59.941 127.178 1.00 31.51 172 LEU B C 1
ATOM 3898 O O . LEU B 1 192 ? -2.088 59.382 127.941 1.00 29.52 172 LEU B O 1
ATOM 3903 N N . ASP B 1 193 ? -4.019 60.491 127.587 1.00 28.64 173 ASP B N 1
ATOM 3904 C CA . ASP B 1 193 ? -4.394 60.517 128.988 1.00 29.67 173 ASP B CA 1
ATOM 3905 C C . ASP B 1 193 ? -5.900 60.415 129.085 1.00 27.49 173 ASP B C 1
ATOM 3906 O O . ASP B 1 193 ? -6.593 61.383 128.832 1.00 28.36 173 ASP B O 1
ATOM 3911 N N . TRP B 1 194 ? -6.405 59.231 129.460 1.00 28.60 174 TRP B N 1
ATOM 3912 C CA . TRP B 1 194 ? -7.843 58.979 129.499 1.00 33.73 174 TRP B CA 1
ATOM 3913 C C . TRP B 1 194 ? -8.555 59.916 130.453 1.00 35.52 174 TRP B C 1
ATOM 3914 O O . TRP B 1 194 ? -9.695 60.340 130.175 1.00 35.66 174 TRP B O 1
ATOM 3925 N N . GLU B 1 195 ? -7.881 60.225 131.558 1.00 33.46 175 GLU B N 1
ATOM 3926 C CA . GLU B 1 195 ? -8.475 61.048 132.595 1.00 37.10 175 GLU B CA 1
ATOM 3927 C C . GLU B 1 195 ? -8.727 62.456 132.096 1.00 40.07 175 GLU B C 1
ATOM 3928 O O . GLU B 1 195 ? -9.635 63.115 132.574 1.00 44.31 175 GLU B O 1
ATOM 3934 N N . ARG B 1 196 ? -7.930 62.913 131.135 1.00 35.22 176 ARG B N 1
ATOM 3935 C CA . ARG B 1 196 ? -8.020 64.287 130.678 1.00 36.16 176 ARG B CA 1
ATOM 3936 C C . ARG B 1 196 ? -8.828 64.388 129.370 1.00 34.32 176 ARG B C 1
ATOM 3937 O O . ARG B 1 196 ? -9.736 65.197 129.253 1.00 35.06 176 ARG B O 1
ATOM 3945 N N . GLU B 1 197 ? -8.515 63.543 128.396 1.00 33.03 177 GLU B N 1
ATOM 3946 C CA . GLU B 1 197 ? -9.254 63.521 127.154 1.00 32.79 177 GLU B CA 1
ATOM 3947 C C . GLU B 1 197 ? -9.458 62.069 126.711 1.00 33.44 177 GLU B C 1
ATOM 3948 O O . GLU B 1 197 ? -8.533 61.451 126.191 1.00 34.39 177 GLU B O 1
ATOM 3954 N N . PRO B 1 198 ? -10.663 61.518 126.928 1.00 31.52 178 PRO B N 1
ATOM 3955 C CA . PRO B 1 198 ? -10.884 60.096 126.658 1.00 33.21 178 PRO B CA 1
ATOM 3956 C C . PRO B 1 198 ? -11.144 59.773 125.194 1.00 31.69 178 PRO B C 1
ATOM 3957 O O . PRO B 1 198 ? -11.240 58.598 124.826 1.00 33.18 178 PRO B O 1
ATOM 3961 N N . SER B 1 199 ? -11.186 60.773 124.354 1.00 30.72 179 SER B N 1
ATOM 3962 C CA . SER B 1 199 ? -11.336 60.528 122.934 1.00 31.39 179 SER B CA 1
ATOM 3963 C C . SER B 1 199 ? -10.724 61.679 122.188 1.00 30.79 179 SER B C 1
ATOM 3964 O O . SER B 1 199 ? -10.671 62.766 122.677 1.00 32.73 179 SER B O 1
ATOM 3967 N N . VAL B 1 200 ? -10.259 61.392 121.001 1.00 23.43 180 VAL B N 1
ATOM 3968 C CA . VAL B 1 200 ? -9.655 62.385 120.185 1.00 22.50 180 VAL B CA 1
ATOM 3969 C C . VAL B 1 200 ? -10.172 62.248 118.770 1.00 28.02 180 VAL B C 1
ATOM 3970 O O . VAL B 1 200 ? -10.286 61.184 118.265 1.00 28.27 180 VAL B O 1
ATOM 3974 N N . GLN B 1 201 ? -10.473 63.362 118.156 1.00 23.49 181 GLN B N 1
ATOM 3975 C CA . GLN B 1 201 ? -10.976 63.354 116.806 1.00 27.68 181 GLN B CA 1
ATOM 3976 C C . GLN B 1 201 ? -9.980 64.006 115.867 1.00 27.95 181 GLN B C 1
ATOM 3977 O O . GLN B 1 201 ? -9.536 65.071 116.119 1.00 30.93 181 GLN B O 1
ATOM 3983 N N . LEU B 1 202 ? -9.634 63.329 114.798 1.00 22.67 182 LEU B N 1
ATOM 3984 C CA . LEU B 1 202 ? -8.704 63.859 113.831 1.00 20.15 182 LEU B CA 1
ATOM 3985 C C . LEU B 1 202 ? -9.254 63.773 112.418 1.00 22.65 182 LEU B C 1
ATOM 3986 O O . LEU B 1 202 ? -10.168 63.069 112.176 1.00 21.83 182 LEU B O 1
ATOM 3991 N N . VAL B 1 203 ? -8.640 64.506 111.508 1.00 21.47 183 VAL B N 1
ATOM 3992 C CA . VAL B 1 203 ? -8.985 64.431 110.114 1.00 23.53 183 VAL B CA 1
ATOM 3993 C C . VAL B 1 203 ? -7.709 64.248 109.294 1.00 24.18 183 VAL B C 1
ATOM 3994 O O . VAL B 1 203 ? -6.819 65.030 109.387 1.00 24.51 183 VAL B O 1
ATOM 3998 N N . LEU B 1 204 ? -7.659 63.175 108.529 1.00 22.23 184 LEU B N 1
ATOM 3999 C CA . LEU B 1 204 ? -6.600 62.914 107.569 1.00 20.51 184 LEU B CA 1
ATOM 4000 C C . LEU B 1 204 ? -7.058 63.401 106.192 1.00 22.36 184 LEU B C 1
ATOM 4001 O O . LEU B 1 204 ? -8.131 63.011 105.710 1.00 24.45 184 LEU B O 1
ATOM 4006 N N . THR B 1 205 ? -6.247 64.251 105.585 1.00 20.82 185 THR B N 1
ATOM 4007 C CA . THR B 1 205 ? -6.519 64.775 104.245 1.00 24.38 185 THR B CA 1
ATOM 4008 C C . THR B 1 205 ? -5.550 64.178 103.231 1.00 24.02 185 THR B C 1
ATOM 4009 O O . THR B 1 205 ? -4.345 64.240 103.428 1.00 22.59 185 THR B O 1
ATOM 4013 N N . ALA B 1 206 ? -6.072 63.562 102.174 1.00 21.95 186 ALA B N 1
ATOM 4014 C CA . ALA B 1 206 ? -5.21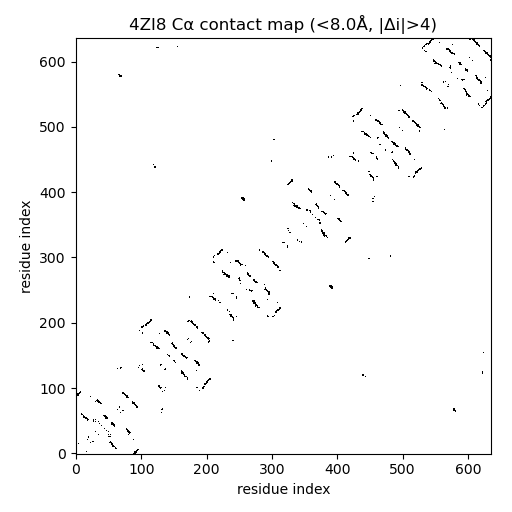3 63.119 101.078 1.00 18.47 186 ALA B CA 1
ATOM 4015 C C . ALA B 1 206 ? -5.257 64.153 99.957 1.00 21.41 186 ALA B C 1
ATOM 4016 O O . ALA B 1 206 ? -6.341 64.645 99.636 1.00 19.03 186 ALA B O 1
ATOM 4018 N N . LEU B 1 207 ? -4.092 64.507 99.408 1.00 18.59 187 LEU B N 1
ATOM 4019 C CA . LEU B 1 207 ? -4.000 65.525 98.348 1.00 21.45 187 LEU B CA 1
ATOM 4020 C C . LEU B 1 207 ? -3.252 65.017 97.117 1.00 21.73 187 LEU B C 1
ATOM 4021 O O . LEU B 1 207 ? -2.229 64.334 97.230 1.00 19.23 187 LEU B O 1
ATOM 4026 N N . ASP B 1 208 ? -3.738 65.384 95.941 1.00 21.65 188 ASP B N 1
ATOM 4027 C CA . ASP B 1 208 ? -2.985 65.075 94.746 1.00 20.71 188 ASP B CA 1
ATOM 4028 C C . ASP B 1 208 ? -2.079 66.276 94.470 1.00 20.69 188 ASP B C 1
ATOM 4029 O O . ASP B 1 208 ? -2.013 67.198 95.280 1.00 20.35 188 ASP B O 1
ATOM 4034 N N . GLY B 1 209 ? -1.356 66.280 93.354 1.00 22.42 189 GLY B N 1
ATOM 4035 C CA . GLY B 1 209 ? -0.476 67.394 93.072 1.00 20.79 189 GLY B CA 1
ATOM 4036 C C . GLY B 1 209 ? -0.992 68.250 91.926 1.00 28.07 189 GLY B C 1
ATOM 4037 O O . GLY B 1 209 ? -0.218 68.867 91.191 1.00 25.28 189 GLY B O 1
ATOM 4038 N N . GLY B 1 210 ? -2.305 68.308 91.768 1.00 26.65 190 GLY B N 1
ATOM 4039 C CA . GLY B 1 210 ? -2.856 69.216 90.782 1.00 30.63 190 GLY B CA 1
ATOM 4040 C C . GLY B 1 210 ? -2.712 70.660 91.210 1.00 33.05 190 GLY B C 1
ATOM 4041 O O . GLY B 1 210 ? -2.258 70.953 92.316 1.00 32.14 190 GLY B O 1
ATOM 4042 N N . THR B 1 211 ? -3.100 71.573 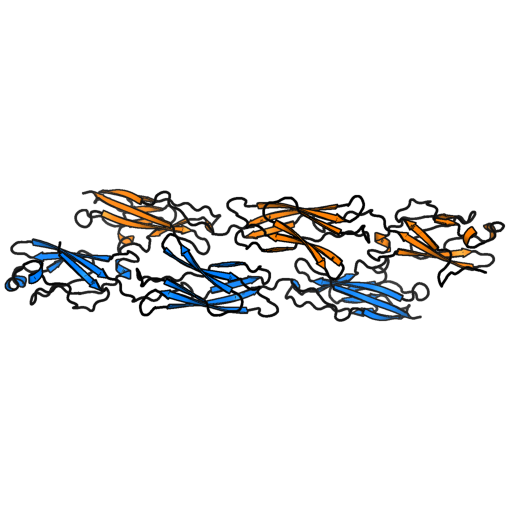90.325 1.00 34.17 191 THR B N 1
ATOM 4043 C CA . THR B 1 211 ? -3.155 72.984 90.670 1.00 38.21 191 THR B CA 1
ATOM 4044 C C . THR B 1 211 ? -4.546 73.500 90.379 1.00 34.92 191 THR B C 1
ATOM 4045 O O . THR B 1 211 ? -4.860 73.779 89.237 1.00 36.61 191 THR B O 1
ATOM 4049 N N . PRO B 1 212 ? -5.397 73.620 91.402 1.00 33.55 192 PRO B N 1
ATOM 4050 C CA . PRO B 1 212 ? -5.135 73.361 92.815 1.00 32.55 192 PRO B CA 1
ATOM 4051 C C . PRO B 1 212 ? -5.101 71.883 93.126 1.00 30.93 192 PRO B C 1
ATOM 4052 O O . PRO B 1 212 ? -5.517 71.055 92.308 1.00 28.44 192 PRO B O 1
ATOM 4056 N N . ALA B 1 213 ? -4.605 71.560 94.310 1.00 26.78 193 ALA B N 1
ATOM 4057 C CA . ALA B 1 213 ? -4.575 70.191 94.755 1.00 23.18 193 ALA B CA 1
ATOM 4058 C C . ALA B 1 213 ? -6.010 69.762 95.030 1.00 25.82 193 ALA B C 1
ATOM 4059 O O . ALA B 1 213 ? -6.761 70.504 95.671 1.00 29.55 193 ALA B O 1
ATOM 4061 N N . ARG B 1 214 ? -6.394 68.579 94.577 1.00 18.80 194 ARG B N 1
ATOM 4062 C CA . ARG B 1 214 ? -7.689 68.042 94.926 1.00 18.19 194 ARG B CA 1
ATOM 4063 C C . ARG B 1 214 ? -7.486 67.168 96.135 1.00 20.27 194 ARG B C 1
ATOM 4064 O O . ARG B 1 214 ? -6.399 66.667 96.351 1.00 22.00 194 ARG B O 1
ATOM 4072 N N . SER B 1 215 ? -8.530 66.964 96.906 1.00 21.73 195 SER B N 1
ATOM 4073 C CA . SER B 1 215 ? -8.347 66.276 98.174 1.00 23.35 195 SER B CA 1
ATOM 4074 C C . SER B 1 215 ? -9.526 65.404 98.565 1.00 24.08 195 SER B C 1
ATOM 4075 O O . SER B 1 215 ? -10.614 65.503 98.009 1.00 22.21 195 SER B O 1
ATOM 4078 N N . ALA B 1 216 ? -9.283 64.517 99.529 1.00 22.19 196 ALA B N 1
ATOM 4079 C CA . ALA B 1 216 ? -10.319 63.752 100.195 1.00 22.76 196 ALA B CA 1
ATOM 4080 C C . ALA B 1 216 ? -9.991 63.802 101.690 1.00 22.24 196 ALA B C 1
ATOM 4081 O O . ALA B 1 216 ? -8.833 63.996 102.060 1.00 20.09 196 ALA B O 1
ATOM 4083 N N . THR B 1 217 ? -11.001 63.589 102.523 1.00 23.03 197 THR B N 1
ATOM 4084 C CA . THR B 1 217 ? -10.800 63.541 103.964 1.00 24.75 197 THR B CA 1
ATOM 4085 C C . THR B 1 217 ? -11.257 62.228 104.568 1.00 25.57 197 THR B C 1
ATOM 4086 O O . THR B 1 217 ? -12.206 61.575 104.085 1.00 25.66 197 THR B O 1
ATOM 4090 N N . LEU B 1 218 ? -10.614 61.862 105.675 1.00 23.00 198 LEU B N 1
ATOM 4091 C CA . LEU B 1 218 ? -11.002 60.689 106.403 1.00 22.36 198 LEU B CA 1
ATOM 4092 C C . LEU B 1 218 ? -11.098 61.048 107.897 1.00 21.13 198 LEU B C 1
ATOM 4093 O O . LEU B 1 218 ? -10.090 61.340 108.512 1.00 21.13 198 LEU B O 1
ATOM 4098 N N . PRO B 1 219 ? -12.313 61.073 108.455 1.00 23.85 199 PRO B N 1
ATOM 4099 C CA . PRO B 1 219 ? -12.445 61.221 109.917 1.00 27.05 199 PRO B CA 1
ATOM 4100 C C . PRO B 1 219 ? -11.780 60.076 110.644 1.00 23.12 199 PRO B C 1
ATOM 4101 O O . PRO B 1 219 ? -12.065 58.910 110.338 1.00 25.14 199 PRO B O 1
ATOM 4105 N N . ILE B 1 220 ? -10.931 60.404 111.603 1.00 21.69 200 ILE B N 1
ATOM 4106 C CA . ILE B 1 220 ? -10.320 59.410 112.466 1.00 22.85 200 ILE B CA 1
ATOM 4107 C C . ILE B 1 220 ? -10.806 59.617 113.884 1.00 26.04 200 ILE B C 1
ATOM 4108 O O . ILE B 1 220 ? -10.535 60.652 114.503 1.00 29.66 200 ILE B O 1
ATOM 4113 N N . ARG B 1 221 ? -11.544 58.657 114.405 1.00 27.06 201 ARG B N 1
ATOM 4114 C CA . ARG B 1 221 ? -11.978 58.796 115.770 1.00 32.30 201 ARG B CA 1
ATOM 4115 C C . ARG B 1 221 ? -11.174 57.852 116.674 1.00 32.56 201 ARG B C 1
ATOM 4116 O O . ARG B 1 221 ? -11.220 56.630 116.547 1.00 35.97 201 ARG B O 1
ATOM 4124 N N . ILE B 1 222 ? -10.405 58.442 117.573 1.00 27.20 202 ILE B N 1
ATOM 4125 C CA . ILE B 1 222 ? -9.620 57.643 118.508 1.00 26.35 202 ILE B CA 1
ATOM 4126 C C . ILE B 1 222 ? -10.294 57.538 119.885 1.00 27.63 202 ILE B C 1
ATOM 4127 O O . ILE B 1 222 ? -10.596 58.548 120.512 1.00 32.09 202 ILE B O 1
ATOM 4132 N N . THR B 1 223 ? -10.579 56.317 120.320 1.00 27.61 203 THR B N 1
ATOM 4133 C CA . THR B 1 223 ? -11.019 56.069 121.678 1.00 32.44 203 THR B CA 1
ATOM 4134 C C . THR B 1 223 ? -9.787 55.818 122.536 1.00 30.96 203 THR B C 1
ATOM 4135 O O . THR B 1 223 ? -9.038 54.865 122.298 1.00 31.33 203 THR B O 1
ATOM 4139 N N . VAL B 1 224 ? -9.536 56.681 123.509 1.00 29.05 204 VAL B N 1
ATOM 4140 C CA . VAL B 1 224 ? -8.435 56.399 124.425 1.00 28.89 204 VAL B CA 1
ATOM 4141 C C . VAL B 1 224 ? -8.850 55.268 125.348 1.00 27.75 204 VAL B C 1
ATOM 4142 O O . VAL B 1 224 ? -9.918 55.309 125.952 1.00 32.55 204 VAL B O 1
ATOM 4146 N N . LEU B 1 225 ? -8.046 54.217 125.436 1.00 27.79 205 LEU B N 1
ATOM 4147 C CA . LEU B 1 225 ? -8.353 53.181 126.434 1.00 31.01 205 LEU B CA 1
ATOM 4148 C C . LEU B 1 225 ? -7.737 53.495 127.798 1.00 32.03 205 LEU B C 1
ATOM 4149 O O . LEU B 1 225 ? -6.546 53.781 127.900 1.00 33.13 205 LEU B O 1
ATOM 4154 N N . ASP B 1 226 ? -8.558 53.443 128.842 1.00 31.96 206 ASP B N 1
ATOM 4155 C CA . ASP B 1 226 ? -8.101 53.682 130.199 1.00 35.97 206 ASP B CA 1
ATOM 4156 C C . ASP B 1 226 ? -7.053 52.661 130.635 1.00 37.79 206 ASP B C 1
ATOM 4157 O O . ASP B 1 226 ? -7.155 51.465 130.319 1.00 40.69 206 ASP B O 1
ATOM 4162 N N . ALA B 1 227 ? -6.047 53.137 131.353 1.00 36.04 207 ALA B N 1
ATOM 4163 C CA . ALA B 1 227 ? -5.130 52.257 132.052 1.00 33.80 207 ALA B CA 1
ATOM 4164 C C . ALA B 1 227 ? -5.206 52.595 133.532 1.00 35.82 207 ALA B C 1
ATOM 4165 O O . ALA B 1 227 ? -5.637 53.699 133.899 1.00 31.58 207 ALA B O 1
ATOM 4167 N N . ASN B 1 228 ? -4.799 51.649 134.373 1.00 34.37 208 ASN B N 1
ATOM 4168 C CA . ASN B 1 228 ? -4.815 51.840 135.815 1.00 32.73 208 ASN B CA 1
ATOM 4169 C C . ASN B 1 228 ? -3.612 52.660 136.233 1.00 31.69 208 ASN B C 1
ATOM 4170 O O . ASN B 1 228 ? -2.669 52.137 136.819 1.00 33.61 208 ASN B O 1
ATOM 4175 N N . ASP B 1 229 ? -3.620 53.945 135.910 1.00 32.09 209 ASP B N 1
ATOM 4176 C CA . ASP B 1 229 ? -2.483 54.771 136.271 1.00 31.42 209 ASP B CA 1
ATOM 4177 C C . ASP B 1 229 ? -2.828 55.720 137.388 1.00 32.31 209 ASP B C 1
ATOM 4178 O O . ASP B 1 229 ? -2.163 56.739 137.558 1.00 35.61 209 ASP B O 1
ATOM 4183 N N . ASN B 1 230 ? -3.852 55.384 138.170 1.00 32.63 210 ASN B N 1
ATOM 4184 C CA . ASN B 1 230 ? -4.124 56.136 139.389 1.00 33.02 210 ASN B CA 1
ATOM 4185 C C . ASN B 1 230 ? -4.397 55.252 140.593 1.00 29.77 210 ASN B C 1
ATOM 4186 O O . ASN B 1 230 ? -5.172 54.305 140.506 1.00 28.32 210 ASN B O 1
ATOM 4191 N N . ALA B 1 231 ? -3.756 55.564 141.716 1.00 29.45 211 ALA B N 1
ATOM 4192 C CA . ALA B 1 231 ? -4.005 54.845 142.968 1.00 28.56 211 ALA B CA 1
ATOM 4193 C C . ALA B 1 231 ? -5.178 55.477 143.656 1.00 27.68 211 ALA B C 1
ATOM 4194 O O . ALA B 1 231 ? -5.409 56.679 143.491 1.00 29.12 211 ALA B O 1
ATOM 4196 N N . PRO B 1 232 ? -5.920 54.682 144.428 1.00 30.92 212 PRO B N 1
ATOM 4197 C CA . PRO B 1 232 ? -6.949 55.220 145.321 1.00 31.41 212 PRO B CA 1
ATOM 4198 C C . PRO B 1 232 ? -6.334 56.242 146.258 1.00 32.35 212 PRO B C 1
ATOM 4199 O O . PRO B 1 232 ? -5.137 56.186 146.519 1.00 30.46 212 PRO B O 1
ATOM 4203 N N . ALA B 1 233 ? -7.140 57.179 146.737 1.00 35.65 213 ALA B N 1
ATOM 4204 C CA . ALA B 1 233 ? -6.675 58.161 147.708 1.00 37.20 213 ALA B CA 1
ATOM 4205 C C . ALA B 1 233 ? -7.749 58.369 148.753 1.00 33.69 213 ALA B C 1
ATOM 4206 O O . ALA B 1 233 ? -8.866 58.749 148.406 1.00 29.57 213 ALA B O 1
ATOM 4208 N N . PHE B 1 234 ? -7.417 58.138 150.019 1.00 30.29 214 PHE B N 1
ATOM 4209 C CA . PHE B 1 234 ? -8.378 58.376 151.092 1.00 31.72 214 PHE B CA 1
ATOM 4210 C C . PHE B 1 234 ? -8.694 59.852 151.260 1.00 34.16 214 PHE B C 1
ATOM 4211 O O . PHE B 1 234 ? -7.834 60.698 151.059 1.00 37.25 214 PHE B O 1
ATOM 4219 N N . ASN B 1 235 ? -9.948 60.150 151.585 1.00 35.98 215 ASN B N 1
ATOM 4220 C CA . ASN B 1 235 ? -10.368 61.507 151.894 1.00 39.52 215 ASN B CA 1
ATOM 4221 C C . ASN B 1 235 ? -9.586 62.074 153.055 1.00 38.42 215 ASN B C 1
ATOM 4222 O O . ASN B 1 235 ? -9.248 63.254 153.075 1.00 42.06 215 ASN B O 1
ATOM 4227 N N . GLN B 1 236 ? -9.303 61.218 154.025 1.00 38.40 216 GLN B N 1
ATOM 4228 C CA . GLN B 1 236 ? -8.466 61.601 155.141 1.00 40.43 216 GLN B CA 1
ATOM 4229 C C . GLN B 1 236 ? -7.638 60.412 155.565 1.00 35.39 216 GLN B C 1
ATOM 4230 O O . GLN B 1 236 ? -8.023 59.258 155.355 1.00 34.47 216 GLN B O 1
ATOM 4236 N N . SER B 1 237 ? -6.472 60.705 156.121 1.00 34.65 217 SER B N 1
ATOM 4237 C CA . SER B 1 237 ? -5.510 59.679 156.458 1.00 35.01 217 SER B CA 1
ATOM 4238 C C . SER B 1 237 ? -5.820 59.091 157.819 1.00 34.00 217 SER B C 1
ATOM 4239 O O . SER B 1 237 ? -5.475 57.948 158.095 1.00 32.78 217 SER B O 1
ATOM 4242 N N . LEU B 1 238 ? -6.481 59.881 158.654 1.00 32.52 218 LEU B N 1
ATOM 4243 C CA . LEU B 1 238 ? -6.730 59.487 160.025 1.00 33.59 218 LEU B CA 1
ATOM 4244 C C . LEU B 1 238 ? -8.200 59.674 160.367 1.00 35.48 218 LEU B C 1
ATOM 4245 O O . LEU B 1 238 ? -8.760 60.765 160.173 1.00 34.49 218 LEU B O 1
ATOM 4250 N N . TYR B 1 239 ? -8.814 58.599 160.865 1.00 31.18 219 TYR B N 1
ATOM 4251 C CA . TYR B 1 239 ? -10.179 58.642 161.404 1.00 33.77 219 TYR B CA 1
ATOM 4252 C C . TYR B 1 239 ? -10.162 58.367 162.918 1.00 34.86 219 TYR B C 1
ATOM 4253 O O . TYR B 1 239 ? -9.432 57.490 163.376 1.00 37.28 219 TYR B O 1
ATOM 4262 N N . ARG B 1 240 ? -10.951 59.109 163.690 1.00 34.54 220 ARG B N 1
ATOM 4263 C CA . ARG B 1 240 ? -11.027 58.913 165.140 1.00 37.02 220 ARG B CA 1
ATOM 4264 C C . ARG B 1 240 ? -12.434 58.530 165.523 1.00 36.63 220 ARG B C 1
ATOM 4265 O O . ARG B 1 240 ? -13.398 59.066 164.975 1.00 36.78 220 ARG B O 1
ATOM 4273 N N . ALA B 1 241 ? -12.553 57.608 166.465 1.00 34.55 221 ALA B N 1
ATOM 4274 C CA . ALA B 1 241 ? -13.861 57.231 166.973 1.00 34.65 221 ALA B CA 1
ATOM 4275 C C . ALA B 1 241 ? -13.802 56.933 168.454 1.00 34.68 221 ALA B C 1
ATOM 4276 O O . ALA B 1 241 ? -12.812 56.389 168.962 1.00 35.85 221 ALA B O 1
ATOM 4278 N N . ARG B 1 242 ? -14.883 57.278 169.147 1.00 34.52 222 ARG B N 1
ATOM 4279 C CA . ARG B 1 242 ? -15.049 56.880 170.532 1.00 33.37 222 ARG B CA 1
ATOM 4280 C C . ARG B 1 242 ? -16.261 55.969 170.648 1.00 33.72 222 ARG B C 1
ATOM 4281 O O . ARG B 1 242 ? -17.377 56.331 170.237 1.00 38.52 222 ARG B O 1
ATOM 4289 N N . VAL B 1 243 ? -16.036 54.793 171.212 1.00 30.84 223 VAL B N 1
ATOM 4290 C CA . VAL B 1 243 ? -17.049 53.769 171.286 1.00 30.88 223 VAL B CA 1
ATOM 4291 C C . VAL B 1 243 ? -17.188 53.328 172.746 1.00 32.49 223 VAL B C 1
ATOM 4292 O O . VAL B 1 243 ? -16.168 53.054 173.406 1.00 30.46 223 VAL B O 1
ATOM 4296 N N . ARG B 1 244 ? -18.423 53.283 173.253 1.00 33.24 224 ARG B N 1
ATOM 4297 C CA . ARG B 1 244 ? -18.688 52.780 174.608 1.00 34.87 224 ARG B CA 1
ATOM 4298 C C . ARG B 1 244 ? -18.274 51.325 174.701 1.00 34.56 224 ARG B C 1
ATOM 4299 O O . ARG B 1 244 ? -18.493 50.556 173.748 1.00 28.43 224 ARG B O 1
ATOM 4307 N N . GLU B 1 245 ? -17.704 50.911 175.835 1.00 32.85 225 GLU B N 1
ATOM 4308 C CA . GLU B 1 245 ? -17.177 49.537 175.897 1.00 33.01 225 GLU B CA 1
ATOM 4309 C C . GLU B 1 245 ? -18.295 48.495 175.816 1.00 28.79 225 GLU B C 1
ATOM 4310 O O . GLU B 1 245 ? -18.047 47.343 175.455 1.00 29.81 225 GLU B O 1
ATOM 4316 N N . ASP B 1 246 ? -19.528 48.887 176.114 1.00 30.52 226 ASP B N 1
ATOM 4317 C CA . ASP B 1 246 ? -20.611 47.918 176.027 1.00 32.85 226 ASP B CA 1
ATOM 4318 C C . ASP B 1 246 ? -21.299 47.952 174.649 1.00 33.91 226 ASP B C 1
ATOM 4319 O O . ASP B 1 246 ? -22.361 47.360 174.467 1.00 34.36 226 ASP B O 1
ATOM 4324 N N . ALA B 1 247 ? -20.681 48.624 173.679 1.00 35.13 227 ALA B N 1
ATOM 4325 C CA . ALA B 1 247 ? -21.210 48.650 172.312 1.00 35.84 227 ALA B CA 1
ATOM 4326 C C . ALA B 1 247 ? -21.351 47.229 171.779 1.00 33.62 227 ALA B C 1
ATOM 4327 O O . ALA B 1 247 ? -20.399 46.448 171.824 1.00 31.85 227 ALA B O 1
ATOM 4329 N N . PRO B 1 248 ? -22.550 46.887 171.295 1.00 33.33 228 PRO B N 1
ATOM 4330 C CA . PRO B 1 248 ? -22.864 45.543 170.817 1.00 34.34 228 PRO B CA 1
ATOM 4331 C C . PRO B 1 248 ? -22.355 45.345 169.404 1.00 37.33 228 PRO B C 1
ATOM 4332 O O . PRO B 1 248 ? -21.979 46.329 168.746 1.00 33.79 228 PRO B O 1
ATOM 4336 N N . PRO B 1 249 ? -22.325 44.089 168.936 1.00 37.49 229 PRO B N 1
ATOM 4337 C CA . PRO B 1 249 ? -21.930 43.833 167.557 1.00 38.56 229 PRO B CA 1
ATOM 4338 C C . PRO B 1 249 ? -22.827 44.582 166.602 1.00 37.13 229 PRO B C 1
ATOM 4339 O O . PRO B 1 249 ? -24.022 44.711 166.870 1.00 39.32 229 PRO B O 1
ATOM 4343 N N . GLY B 1 250 ? -22.251 45.093 165.522 1.00 31.89 230 GLY B N 1
ATOM 4344 C CA . GLY B 1 250 ? -23.020 45.821 164.541 1.00 32.70 230 GLY B CA 1
ATOM 4345 C C . GLY B 1 250 ? -22.904 47.318 164.724 1.00 36.44 230 GLY B C 1
ATOM 4346 O O . GLY B 1 250 ? -23.234 48.097 163.808 1.00 37.44 230 GLY B O 1
ATOM 4347 N N . THR B 1 251 ? -22.434 47.734 165.898 1.00 31.86 231 THR B N 1
ATOM 4348 C CA . THR B 1 251 ? -22.281 49.165 166.161 1.00 34.85 231 THR B CA 1
ATOM 4349 C C . THR B 1 251 ? -21.363 49.799 165.120 1.00 33.12 231 THR B C 1
ATOM 4350 O O . THR B 1 251 ? -20.257 49.325 164.907 1.00 30.80 231 THR B O 1
ATOM 4354 N N . ARG B 1 252 ? -21.837 50.853 164.459 1.00 34.37 232 ARG B N 1
ATOM 4355 C CA A ARG B 1 252 ? -21.035 51.571 163.473 0.50 33.62 232 ARG B CA 1
ATOM 4356 C CA B ARG B 1 252 ? -21.028 51.541 163.461 0.50 33.58 232 ARG B CA 1
ATOM 4357 C C . ARG B 1 252 ? -19.916 52.317 164.171 1.00 36.08 232 ARG B C 1
ATOM 4358 O O . ARG B 1 252 ? -20.166 53.079 165.111 1.00 37.55 232 ARG B O 1
ATOM 4373 N N . VAL B 1 253 ? -18.680 52.082 163.738 1.00 35.72 233 VAL B N 1
ATOM 4374 C CA . VAL B 1 253 ? -17.511 52.739 164.319 1.00 33.39 233 VAL B CA 1
ATOM 4375 C C . VAL B 1 253 ? -17.076 53.921 163.455 1.00 32.37 233 VAL B C 1
ATOM 4376 O O . VAL B 1 253 ? -16.880 55.028 163.934 1.00 34.58 233 VAL B O 1
ATOM 4380 N N . ALA B 1 254 ? -16.935 53.679 162.167 1.00 32.80 234 ALA B N 1
ATOM 4381 C CA . ALA B 1 254 ? -16.459 54.705 161.260 1.00 33.35 234 ALA B CA 1
ATOM 4382 C C . ALA B 1 254 ? -16.820 54.296 159.844 1.00 31.61 234 ALA B C 1
ATOM 4383 O O . ALA B 1 254 ? -17.076 53.116 159.597 1.00 31.49 234 ALA B O 1
ATOM 4385 N N . GLN B 1 255 ? -16.881 55.259 158.932 1.00 30.11 235 GLN B N 1
ATOM 4386 C CA . GLN B 1 255 ? -16.873 54.921 157.507 1.00 28.33 235 GLN B CA 1
ATOM 4387 C C . GLN B 1 255 ? -15.691 55.606 156.806 1.00 30.66 235 GLN B C 1
ATOM 4388 O O . GLN B 1 255 ? -15.585 56.836 156.793 1.00 31.59 235 GLN B O 1
ATOM 4394 N N . VAL B 1 256 ? -14.792 54.815 156.227 1.00 28.86 236 VAL B N 1
ATOM 4395 C CA . VAL B 1 256 ? -13.663 55.398 155.528 1.00 28.86 236 VAL B CA 1
ATOM 4396 C C . VAL B 1 256 ? -14.004 55.534 154.038 1.00 30.40 236 VAL B C 1
ATOM 4397 O O . VAL B 1 256 ? -14.864 54.815 153.512 1.00 26.93 236 VAL B O 1
ATOM 4401 N N . LEU B 1 257 ? -13.362 56.479 153.369 1.00 30.63 237 LEU B N 1
ATOM 4402 C CA . LEU B 1 257 ? -13.705 56.738 151.975 1.00 26.23 237 LEU B CA 1
ATOM 4403 C C . LEU B 1 257 ? -12.461 57.075 151.172 1.00 31.55 237 LEU B C 1
ATOM 4404 O O . LEU B 1 257 ? -11.751 58.039 151.485 1.00 33.41 237 LEU B O 1
ATOM 4409 N N . ALA B 1 258 ? -12.199 56.278 150.137 1.00 31.24 238 ALA B N 1
ATOM 4410 C CA . ALA B 1 258 ? -11.142 56.578 149.167 1.00 28.56 238 ALA B CA 1
ATOM 4411 C C . ALA B 1 258 ? -11.776 56.780 147.814 1.00 31.48 238 ALA B C 1
ATOM 4412 O O . ALA B 1 258 ? -12.866 56.268 147.578 1.00 31.48 238 ALA B O 1
ATOM 4414 N N . THR B 1 259 ? -11.107 57.517 146.932 1.00 30.42 239 THR B N 1
ATOM 4415 C CA . THR B 1 259 ? -11.583 57.686 145.558 1.00 34.90 239 THR B CA 1
ATOM 4416 C C . THR B 1 259 ? -10.460 57.356 144.580 1.00 35.51 239 THR B C 1
ATOM 4417 O O . THR B 1 259 ? -9.290 57.358 144.952 1.00 28.28 239 THR B O 1
ATOM 4421 N N . ASP B 1 260 ? -10.825 57.097 143.324 1.00 35.04 240 ASP B N 1
ATOM 4422 C CA . ASP B 1 260 ? -9.865 56.649 142.315 1.00 34.73 240 ASP B CA 1
ATOM 4423 C C . ASP B 1 260 ? -10.269 57.291 140.994 1.00 35.74 240 ASP B C 1
ATOM 4424 O O . ASP B 1 260 ? -11.429 57.281 140.614 1.00 35.44 240 ASP B O 1
ATOM 4429 N N . LEU B 1 261 ? -9.313 57.877 140.303 1.00 35.31 241 LEU B N 1
ATOM 4430 C CA . LEU B 1 261 ? -9.662 58.625 139.113 1.00 37.93 241 LEU B CA 1
ATOM 4431 C C . LEU B 1 261 ? -9.847 57.755 137.875 1.00 37.18 241 LEU B C 1
ATOM 4432 O O . LEU B 1 261 ? -10.311 58.244 136.833 1.00 43.73 241 LEU B O 1
ATOM 4437 N N . ASP B 1 262 ? -9.474 56.485 137.957 1.00 31.93 242 ASP B N 1
ATOM 4438 C CA . ASP B 1 262 ? -9.543 55.628 136.781 1.00 34.65 242 ASP B CA 1
ATOM 4439 C C . ASP B 1 262 ? -10.965 55.145 136.484 1.00 39.25 242 ASP B C 1
ATOM 4440 O O . ASP B 1 262 ? -11.894 55.341 137.273 1.00 38.47 242 ASP B O 1
ATOM 4445 N N . GLU B 1 263 ? -11.114 54.504 135.324 1.00 41.38 243 GLU B N 1
ATOM 4446 C CA . GLU B 1 263 ? -12.409 54.045 134.839 1.00 42.59 243 GLU B CA 1
ATOM 4447 C C . GLU B 1 263 ? -12.718 52.602 135.222 1.00 38.20 243 GLU B C 1
ATOM 4448 O O . GLU B 1 263 ? -11.823 51.765 135.267 1.00 35.23 243 GLU B O 1
ATOM 4454 N N . GLY B 1 264 ? -13.992 52.318 135.460 1.00 39.73 244 GLY B N 1
ATOM 4455 C CA . GLY B 1 264 ? -14.461 50.955 135.634 1.00 44.48 244 GLY B CA 1
ATOM 4456 C C . GLY B 1 264 ? -13.743 50.246 136.759 1.00 41.55 244 GLY B C 1
ATOM 4457 O O . GLY B 1 264 ? -13.625 50.788 137.852 1.00 40.64 244 GLY B O 1
ATOM 4458 N N . LEU B 1 265 ? -13.221 49.057 136.483 1.00 40.22 245 LEU B N 1
ATOM 4459 C CA . LEU B 1 265 ? -12.555 48.259 137.511 1.00 37.18 245 LEU B CA 1
ATOM 4460 C C . LEU B 1 265 ? -11.312 48.957 138.025 1.00 38.44 245 LEU B C 1
ATOM 4461 O O . LEU B 1 265 ? -10.976 48.859 139.223 1.00 35.62 245 LEU B O 1
ATOM 4466 N N . ASN B 1 266 ? -10.634 49.650 137.123 1.00 33.94 246 ASN B N 1
ATOM 4467 C CA . ASN B 1 266 ? -9.433 50.382 137.457 1.00 33.94 246 ASN B CA 1
ATOM 4468 C C . ASN B 1 266 ? -9.699 51.443 138.524 1.00 29.34 246 ASN B C 1
ATOM 4469 O O . ASN B 1 266 ? -8.785 51.929 139.175 1.00 28.60 246 ASN B O 1
ATOM 4474 N N . GLY B 1 267 ? -10.957 51.827 138.667 1.00 31.03 247 GLY B N 1
ATOM 4475 C CA . GLY B 1 267 ? -11.322 52.869 139.602 1.00 32.94 247 GLY B CA 1
ATOM 4476 C C . GLY B 1 267 ? -12.254 52.364 140.684 1.00 31.01 247 GLY B C 1
ATOM 4477 O O . GLY B 1 267 ? -12.708 53.135 141.523 1.00 33.84 247 GLY B O 1
ATOM 4478 N N . GLU B 1 268 ? -12.573 51.073 140.655 1.00 30.47 248 GLU B N 1
ATOM 4479 C CA . GLU B 1 268 ? -13.518 50.524 141.622 1.00 32.05 248 GLU B CA 1
ATOM 4480 C C . GLU B 1 268 ? -12.807 50.063 142.879 1.00 31.34 248 GLU B C 1
ATOM 4481 O O . GLU B 1 268 ? -11.926 49.211 142.828 1.00 31.01 248 GLU B O 1
ATOM 4487 N N . ILE B 1 269 ? -13.217 50.590 144.019 1.00 33.23 249 ILE B N 1
ATOM 4488 C CA . ILE B 1 269 ? -12.431 50.406 145.234 1.00 31.64 249 ILE B CA 1
ATOM 4489 C C . ILE B 1 269 ? -12.933 49.297 146.146 1.00 31.74 249 ILE B C 1
ATOM 4490 O O . ILE B 1 269 ? -14.163 49.133 146.358 1.00 31.17 249 ILE B O 1
ATOM 4495 N N . VAL B 1 270 ? -11.968 48.506 146.620 1.00 28.24 250 VAL B N 1
ATOM 4496 C CA . VAL B 1 270 ? -12.194 47.460 147.611 1.00 29.35 250 VAL B CA 1
ATOM 4497 C C . VAL B 1 270 ? -11.505 47.819 148.932 1.00 27.61 250 VAL B C 1
ATOM 4498 O O . VAL B 1 270 ? -10.307 48.115 148.941 1.00 27.57 250 VAL B O 1
ATOM 4502 N N . TYR B 1 271 ? -12.251 47.780 150.034 1.00 29.03 251 TYR B N 1
ATOM 4503 C CA . TYR B 1 271 ? -11.678 48.091 151.344 1.00 27.29 251 TYR B CA 1
ATOM 4504 C C . TYR B 1 271 ? -11.362 46.814 152.098 1.00 27.28 251 TYR B C 1
ATOM 4505 O O . TYR B 1 271 ? -12.159 45.896 152.103 1.00 27.39 251 TYR B O 1
ATOM 4514 N N . SER B 1 272 ? -10.207 46.756 152.756 1.00 26.15 252 SER B N 1
ATOM 4515 C CA . SER B 1 272 ? -9.843 45.571 153.519 1.00 24.13 252 SER B CA 1
ATOM 4516 C C . SER B 1 272 ? -8.971 45.994 154.681 1.00 23.01 252 SER B C 1
ATOM 4517 O O . SER B 1 272 ? -8.457 47.126 154.693 1.00 22.73 252 SER B O 1
ATOM 4520 N N . PHE B 1 273 ? -8.831 45.105 155.658 1.00 21.57 253 PHE B N 1
ATOM 4521 C CA . PHE B 1 273 ? -7.900 45.336 156.742 1.00 24.10 253 PHE B CA 1
ATOM 4522 C C . PHE B 1 273 ? -6.490 45.236 156.200 1.00 25.21 253 PHE B C 1
ATOM 4523 O O . PHE B 1 273 ? -6.145 44.260 155.528 1.00 28.75 253 PHE B O 1
ATOM 4531 N N . GLY B 1 274 ? -5.679 46.248 156.487 1.00 30.62 254 GLY B N 1
ATOM 4532 C CA . GLY B 1 274 ? -4.288 46.265 156.032 1.00 37.22 254 GLY B CA 1
ATOM 4533 C C . GLY B 1 274 ? -3.476 45.168 156.692 1.00 43.80 254 GLY B C 1
ATOM 4534 O O . GLY B 1 274 ? -3.856 44.679 157.759 1.00 42.11 254 GLY B O 1
ATOM 4535 N N . SER B 1 275 ? -2.363 44.781 156.062 1.00 40.98 255 SER B N 1
ATOM 4536 C CA . SER B 1 275 ? -1.394 43.852 156.645 1.00 35.90 255 SER B CA 1
ATOM 4537 C C . SER B 1 275 ? -0.804 44.511 157.859 1.00 35.42 255 SER B C 1
ATOM 4538 O O . SER B 1 275 ? -0.177 43.884 158.702 1.00 31.88 255 SER B O 1
ATOM 4541 N N . HIS B 1 276 ? -0.997 45.817 157.888 1.00 36.47 256 HIS B N 1
ATOM 4542 C CA . HIS B 1 276 ? -0.535 46.670 158.944 1.00 41.40 256 HIS B CA 1
ATOM 4543 C C . HIS B 1 276 ? -1.497 46.595 160.119 1.00 39.40 256 HIS B C 1
ATOM 4544 O O . HIS B 1 276 ? -2.100 47.589 160.478 1.00 42.76 256 HIS B O 1
ATOM 4551 N N . ASN B 1 277 ? -1.646 45.415 160.708 1.00 35.90 257 ASN B N 1
ATOM 4552 C CA . ASN B 1 277 ? -2.575 45.230 161.811 1.00 30.09 257 ASN B CA 1
ATOM 4553 C C . ASN B 1 277 ? -2.135 44.129 162.732 1.00 28.93 257 ASN B C 1
ATOM 4554 O O . ASN B 1 277 ? -1.445 43.203 162.318 1.00 30.65 257 ASN B O 1
ATOM 4559 N N . ARG B 1 278 ? -2.561 44.215 163.983 1.00 29.89 258 ARG B N 1
ATOM 4560 C CA . ARG B 1 278 ? -2.343 43.143 164.941 1.00 32.03 258 ARG B CA 1
ATOM 4561 C C . ARG B 1 278 ? -3.363 42.019 164.785 1.00 29.72 258 ARG B C 1
ATOM 4562 O O . ARG B 1 278 ? -4.515 42.246 164.416 1.00 34.18 258 ARG B O 1
ATOM 4570 N N . ALA B 1 279 ? -2.935 40.807 165.086 1.00 33.62 259 ALA B N 1
ATOM 4571 C CA . ALA B 1 279 ? -3.854 39.682 165.153 1.00 37.38 259 ALA B CA 1
ATOM 4572 C C . ALA B 1 279 ? -5.050 40.014 166.044 1.00 39.25 259 ALA B C 1
ATOM 4573 O O . ALA B 1 279 ? -4.896 40.546 167.145 1.00 37.04 259 ALA B O 1
ATOM 4575 N N . GLY B 1 280 ? -6.245 39.713 165.569 1.00 36.28 260 GLY B N 1
ATOM 4576 C CA . GLY B 1 280 ? -7.405 39.918 166.404 1.00 31.09 260 GLY B CA 1
ATOM 4577 C C . GLY B 1 280 ? -8.231 41.047 165.855 1.00 32.06 260 GLY B C 1
ATOM 4578 O O . GLY B 1 280 ? -9.392 41.224 166.259 1.00 32.54 260 GLY B O 1
ATOM 4579 N N . VAL B 1 281 ? -7.659 41.840 164.944 1.00 29.86 261 VAL B N 1
ATOM 4580 C CA . VAL B 1 281 ? -8.430 42.970 164.435 1.00 30.04 261 VAL B CA 1
ATOM 4581 C C . VAL B 1 281 ? -9.692 42.444 163.725 1.00 27.15 261 VAL B C 1
ATOM 4582 O O . VAL B 1 281 ? -10.766 43.040 163.847 1.00 28.01 261 VAL B O 1
ATOM 4586 N N . ARG B 1 282 ? -9.567 41.311 163.043 1.00 26.50 262 ARG B N 1
ATOM 4587 C CA . ARG B 1 282 ? -10.663 40.709 162.290 1.00 32.11 262 ARG B CA 1
ATOM 4588 C C . ARG B 1 282 ? -11.692 40.053 163.176 1.00 33.96 262 ARG B C 1
ATOM 4589 O O . ARG B 1 282 ? -12.817 39.784 162.743 1.00 33.34 262 ARG B O 1
ATOM 4597 N N . GLU B 1 283 ? -11.299 39.760 164.413 1.00 32.49 263 GLU B N 1
ATOM 4598 C CA . GLU B 1 283 ? -12.207 39.157 165.352 1.00 32.68 263 GLU B CA 1
ATOM 4599 C C . GLU B 1 283 ? -12.948 40.230 166.129 1.00 31.19 263 GLU B C 1
ATOM 4600 O O . GLU B 1 283 ? -14.068 40.026 166.570 1.00 37.17 263 GLU B O 1
ATOM 4606 N N . LEU B 1 284 ? -12.332 41.386 166.290 1.00 29.11 264 LEU B N 1
ATOM 4607 C CA . LEU B 1 284 ? -12.931 42.437 167.090 1.00 30.37 264 LEU B CA 1
ATOM 4608 C C . LEU B 1 284 ? -13.742 43.409 166.233 1.00 30.89 264 LEU B C 1
ATOM 4609 O O . LEU B 1 284 ? -14.758 43.946 166.685 1.00 29.79 264 LEU B O 1
ATOM 4614 N N . PHE B 1 285 ? -13.300 43.618 164.995 1.00 27.78 265 PHE B N 1
ATOM 4615 C CA . PHE B 1 285 ? -13.973 44.536 164.089 1.00 26.39 265 PHE B CA 1
ATOM 4616 C C . PHE B 1 285 ? -14.401 43.834 162.803 1.00 30.03 265 PHE B C 1
ATOM 4617 O O . PHE B 1 285 ? -13.911 42.752 162.478 1.00 28.69 265 PHE B O 1
ATOM 4625 N N . ALA B 1 286 ? -15.334 44.458 162.087 1.00 28.41 266 ALA B N 1
ATOM 4626 C CA . ALA B 1 286 ? -15.730 44.000 160.770 1.00 30.61 266 ALA B CA 1
ATOM 4627 C C . ALA B 1 286 ? -15.681 45.201 159.819 1.00 29.78 266 ALA B C 1
ATOM 4628 O O . ALA B 1 286 ? -15.861 46.348 160.239 1.00 29.45 266 ALA B O 1
ATOM 4630 N N . LEU B 1 287 ? -15.436 44.941 158.545 1.00 27.91 267 LEU B N 1
ATOM 4631 C CA . LEU B 1 287 ? -15.283 46.012 157.596 1.00 26.65 267 LEU B CA 1
ATOM 4632 C C . LEU B 1 287 ? -16.005 45.643 156.295 1.00 29.61 267 LEU B C 1
ATOM 4633 O O . LEU B 1 287 ? -15.725 44.603 155.696 1.00 29.60 267 LEU B O 1
ATOM 4638 N N . ASP B 1 288 ? -16.956 46.458 155.867 1.00 29.03 268 ASP B N 1
ATOM 4639 C CA . ASP B 1 288 ? -17.590 46.177 154.583 1.00 28.52 268 ASP B CA 1
ATOM 4640 C C . ASP B 1 288 ? -16.661 46.528 153.437 1.00 27.25 268 ASP B C 1
ATOM 4641 O O . ASP B 1 288 ? -16.245 47.683 153.298 1.00 25.01 268 ASP B O 1
ATOM 4646 N N . LEU B 1 289 ? -16.367 45.545 152.590 1.00 27.73 269 LEU B N 1
ATOM 4647 C CA . LEU B 1 289 ? -15.368 45.725 151.545 1.00 28.84 269 LEU B CA 1
ATOM 4648 C C . LEU B 1 289 ? -15.820 46.714 150.463 1.00 27.78 269 LEU B C 1
ATOM 4649 O O . LEU B 1 289 ? -14.989 47.251 149.750 1.00 29.83 269 LEU B O 1
ATOM 4654 N N . VAL B 1 290 ? -17.125 46.959 150.352 1.00 30.28 270 VAL B N 1
ATOM 4655 C CA . VAL B 1 290 ? -17.646 47.919 149.371 1.00 29.65 270 VAL B CA 1
ATOM 4656 C C . VAL B 1 290 ? -17.846 49.302 149.988 1.00 31.85 270 VAL B C 1
ATOM 4657 O O . VAL B 1 290 ? -17.434 50.316 149.402 1.00 30.46 270 VAL B O 1
ATOM 4661 N N . THR B 1 291 ? -18.451 49.354 151.171 1.00 31.57 271 THR B N 1
ATOM 4662 C CA . THR B 1 291 ? -18.859 50.638 151.707 1.00 32.81 271 THR B CA 1
ATOM 4663 C C . THR B 1 291 ? -17.828 51.282 152.599 1.00 29.92 271 THR B C 1
ATOM 4664 O O . THR B 1 291 ? -17.946 52.470 152.894 1.00 35.93 271 THR B O 1
ATOM 4668 N N . GLY B 1 292 ? -16.831 50.524 153.043 1.00 24.32 272 GLY B N 1
ATOM 4669 C CA . GLY B 1 292 ? -15.835 51.070 153.951 1.00 25.56 272 GLY B CA 1
ATOM 4670 C C . GLY B 1 292 ? -16.351 51.317 155.367 1.00 29.01 272 GLY B C 1
ATOM 4671 O O . GLY B 1 292 ? -15.709 51.979 156.189 1.00 28.14 272 GLY B O 1
ATOM 4672 N N . VAL B 1 293 ? -17.516 50.769 155.673 1.00 31.18 273 VAL B N 1
ATOM 4673 C CA . VAL B 1 293 ? -18.053 50.881 157.020 1.00 30.44 273 VAL B CA 1
ATOM 4674 C C . VAL B 1 293 ? -17.408 49.874 157.980 1.00 28.37 273 VAL B C 1
ATOM 4675 O O . VAL B 1 293 ? -17.431 48.661 157.760 1.00 26.99 273 VAL B O 1
ATOM 4679 N N . LEU B 1 294 ? -16.795 50.407 159.035 1.00 27.66 274 LEU B N 1
ATOM 4680 C CA . LEU B 1 294 ? -16.189 49.617 160.090 1.00 25.74 274 LEU B CA 1
ATOM 4681 C C . LEU B 1 294 ? -17.169 49.495 161.251 1.00 29.50 274 LEU B C 1
ATOM 4682 O O . LEU B 1 294 ? -17.715 50.515 161.716 1.00 27.82 274 LEU B O 1
ATOM 4687 N N . THR B 1 295 ? -17.418 48.262 161.694 1.00 26.71 275 THR B N 1
ATOM 4688 C CA . THR B 1 295 ? -18.368 48.000 162.775 1.00 28.50 275 THR B CA 1
ATOM 4689 C C . THR B 1 295 ? -17.704 47.197 163.906 1.00 30.52 275 THR B C 1
ATOM 4690 O O . THR B 1 295 ? -16.663 46.558 163.710 1.00 26.41 275 THR B O 1
ATOM 4694 N N . ILE B 1 296 ? -18.326 47.206 165.079 1.00 28.60 276 ILE B N 1
ATOM 4695 C CA . ILE B 1 296 ? -17.915 46.318 166.159 1.00 26.03 276 ILE B CA 1
ATOM 4696 C C . ILE B 1 296 ? -18.338 44.920 165.821 1.00 27.02 276 ILE B C 1
ATOM 4697 O O . ILE B 1 296 ? -19.468 44.687 165.380 1.00 31.87 276 ILE B O 1
ATOM 4702 N N . LYS B 1 297 ? -17.431 43.983 166.015 1.00 25.89 277 LYS B N 1
ATOM 4703 C CA . LYS B 1 297 ? -17.743 42.582 165.797 1.00 28.21 277 LYS B CA 1
ATOM 4704 C C . LYS B 1 297 ? -17.643 41.790 167.098 1.00 30.13 277 LYS B C 1
ATOM 4705 O O . LYS B 1 297 ? -18.524 40.995 167.416 1.00 31.51 277 LYS B O 1
ATOM 4711 N N . GLY B 1 298 ? -16.561 41.997 167.847 1.00 28.69 278 GLY B N 1
ATOM 4712 C CA . GLY B 1 298 ? -16.347 41.271 169.091 1.00 28.20 278 GLY B CA 1
ATOM 4713 C C . GLY B 1 298 ? -16.826 42.079 170.281 1.00 31.62 278 GLY B C 1
ATOM 4714 O O . GLY B 1 298 ? -17.789 42.835 170.177 1.00 34.04 278 GLY B O 1
ATOM 4715 N N . ARG B 1 299 ? -16.182 41.915 171.433 1.00 34.10 279 ARG B N 1
ATOM 4716 C CA . ARG B 1 299 ? -16.566 42.691 172.608 1.00 32.03 279 ARG B CA 1
ATOM 4717 C C . ARG B 1 299 ? -15.425 43.584 173.060 1.00 29.74 279 ARG B C 1
ATOM 4718 O O . ARG B 1 299 ? -14.352 43.106 173.388 1.00 32.29 279 ARG B O 1
ATOM 4726 N N . LEU B 1 300 ? -15.658 44.887 173.072 1.00 30.27 280 LEU B N 1
ATOM 4727 C CA . LEU B 1 300 ? -14.675 45.813 173.615 1.00 28.90 280 LEU B CA 1
ATOM 4728 C C . LEU B 1 300 ? -14.578 45.630 175.119 1.00 31.87 280 LEU B C 1
ATOM 4729 O O . LEU B 1 300 ? -15.503 45.138 175.753 1.00 34.04 280 LEU B O 1
ATOM 4734 N N . ASP B 1 301 ? -13.444 46.015 175.682 1.00 29.23 281 ASP B N 1
ATOM 4735 C CA . ASP B 1 301 ? -13.297 46.016 177.124 1.00 31.08 281 ASP B CA 1
ATOM 4736 C C . ASP B 1 301 ? -12.333 47.115 177.527 1.00 30.91 281 ASP B C 1
ATOM 4737 O O . ASP B 1 301 ? -11.152 47.086 177.152 1.00 30.86 281 ASP B O 1
ATOM 4742 N N . PHE B 1 302 ? -12.842 48.089 178.275 1.00 28.85 282 PHE B N 1
ATOM 4743 C CA . PHE B 1 302 ? -12.078 49.289 178.588 1.00 30.01 282 PHE B CA 1
ATOM 4744 C C . PHE B 1 302 ? -10.878 48.961 179.482 1.00 31.40 282 PHE B C 1
ATOM 4745 O O . PHE B 1 302 ? -9.813 49.549 179.342 1.00 32.30 282 PHE B O 1
ATOM 4753 N N . GLU B 1 303 ? -11.040 48.007 180.385 1.00 32.30 283 GLU B N 1
ATOM 4754 C CA . GLU B 1 303 ? -9.936 47.664 181.276 1.00 37.71 283 GLU B CA 1
ATOM 4755 C C . GLU B 1 303 ? -8.874 46.841 180.533 1.00 38.36 283 GLU B C 1
ATOM 4756 O O . GLU B 1 303 ? -7.697 46.909 180.859 1.00 39.02 283 GLU B O 1
ATOM 4762 N N . ASP B 1 304 ? -9.272 46.106 179.497 1.00 40.67 284 ASP B N 1
ATOM 4763 C CA . ASP B 1 304 ? -8.297 45.333 178.723 1.00 37.81 284 ASP B CA 1
ATOM 4764 C C . ASP B 1 304 ? -7.536 46.210 177.731 1.00 38.46 284 ASP B C 1
ATOM 4765 O O . ASP B 1 304 ? -6.296 46.159 177.654 1.00 39.99 284 ASP B O 1
ATOM 4770 N N . THR B 1 305 ? -8.270 47.011 176.968 1.00 29.70 285 THR B N 1
ATOM 4771 C CA . THR B 1 305 ? -7.639 47.844 175.953 1.00 32.90 285 THR B CA 1
ATOM 4772 C C . THR B 1 305 ? -8.412 49.131 175.736 1.00 31.72 285 THR B C 1
ATOM 4773 O O . THR B 1 305 ? -9.573 49.093 175.343 1.00 32.78 285 THR B O 1
ATOM 4777 N N . LYS B 1 306 ? -7.750 50.262 175.962 1.00 32.86 286 LYS B N 1
ATOM 4778 C CA . LYS B 1 306 ? -8.391 51.565 175.895 1.00 31.39 286 LYS B CA 1
ATOM 4779 C C . LYS B 1 306 ? -8.407 52.165 174.498 1.00 32.46 286 LYS B C 1
ATOM 4780 O O . LYS B 1 306 ? -9.229 53.031 174.202 1.00 30.27 286 LYS B O 1
ATOM 4786 N N . LEU B 1 307 ? -7.490 51.720 173.653 1.00 27.44 287 LEU B N 1
ATOM 4787 C CA . LEU B 1 307 ? -7.342 52.319 172.348 1.00 30.56 287 LEU B CA 1
ATOM 4788 C C . LEU B 1 307 ? -6.965 51.250 171.327 1.00 30.99 287 LEU B C 1
ATOM 4789 O O . LEU B 1 307 ? -6.016 50.501 171.544 1.00 31.56 287 LEU B O 1
ATOM 4794 N N . HIS B 1 308 ? -7.711 51.182 170.230 1.00 29.12 288 HIS B N 1
ATOM 4795 C CA . HIS B 1 308 ? -7.380 50.273 169.135 1.00 26.65 288 HIS B CA 1
ATOM 4796 C C . HIS B 1 308 ? -6.937 51.085 167.922 1.00 27.63 288 HIS B C 1
ATOM 4797 O O . HIS B 1 308 ? -7.576 52.088 167.591 1.00 30.46 288 HIS B O 1
ATOM 4804 N N . GLU B 1 309 ? -5.827 50.684 167.299 1.00 28.03 289 GLU B N 1
ATOM 4805 C CA . GLU B 1 309 ? -5.349 51.289 166.056 1.00 31.78 289 GLU B CA 1
ATOM 4806 C C . GLU B 1 309 ? -5.632 50.361 164.891 1.00 30.04 289 GLU B C 1
ATOM 4807 O O . GLU B 1 309 ? -5.062 49.288 164.819 1.00 35.59 289 GLU B O 1
ATOM 4813 N N . ILE B 1 310 ? -6.487 50.768 163.979 1.00 26.76 290 ILE B N 1
ATOM 4814 C CA . ILE B 1 310 ? -6.862 49.900 162.883 1.00 28.35 290 ILE B CA 1
ATOM 4815 C C . ILE B 1 310 ? -6.435 50.496 161.546 1.00 27.89 290 ILE B C 1
ATOM 4816 O O . ILE B 1 310 ? -6.807 51.616 161.216 1.00 34.37 290 ILE B O 1
ATOM 4821 N N . TYR B 1 311 ? -5.673 49.752 160.770 1.00 25.49 291 TYR B N 1
ATOM 4822 C CA . TYR B 1 311 ? -5.266 50.262 159.474 1.00 28.04 291 TYR B CA 1
ATOM 4823 C C . TYR B 1 311 ? -6.149 49.645 158.402 1.00 27.68 291 TYR B C 1
ATOM 4824 O O . TYR B 1 311 ? -6.430 48.438 158.413 1.00 30.36 291 TYR B O 1
ATOM 4833 N N . ILE B 1 312 ? -6.616 50.484 157.504 1.00 22.40 292 ILE B N 1
ATOM 4834 C CA . ILE B 1 312 ? -7.514 50.016 156.473 1.00 22.45 292 ILE B CA 1
ATOM 4835 C C . ILE B 1 312 ? -6.865 50.322 155.115 1.00 26.67 292 ILE B C 1
ATOM 4836 O O . ILE B 1 312 ? -6.200 51.342 154.944 1.00 25.06 292 ILE B O 1
ATOM 4841 N N . GLN B 1 313 ? -7.041 49.417 154.169 1.00 23.20 293 GLN B N 1
ATOM 4842 C CA . GLN B 1 313 ? -6.385 49.553 152.898 1.00 24.92 293 GLN B CA 1
ATOM 4843 C C . GLN B 1 313 ? -7.464 49.714 151.849 1.00 23.33 293 GLN B C 1
ATOM 4844 O O . GLN B 1 313 ? -8.521 49.086 151.959 1.00 27.37 293 GLN B O 1
ATOM 4850 N N . ALA B 1 314 ? -7.236 50.585 150.870 1.00 27.80 294 ALA B N 1
ATOM 4851 C CA . ALA B 1 314 ? -8.113 50.677 149.703 1.00 26.91 294 ALA B CA 1
ATOM 4852 C C . ALA B 1 314 ? -7.319 50.271 148.459 1.00 30.75 294 ALA B C 1
ATOM 4853 O O . ALA B 1 314 ? -6.242 50.825 148.238 1.00 28.77 294 ALA B O 1
ATOM 4855 N N . LYS B 1 315 ? -7.824 49.309 147.682 1.00 26.25 295 LYS B N 1
ATOM 4856 C CA . LYS B 1 315 ? -7.185 48.897 146.435 1.00 30.63 295 LYS B CA 1
ATOM 4857 C C . LYS B 1 315 ? -8.241 48.840 145.345 1.00 28.65 295 LYS B C 1
ATOM 4858 O O . LYS B 1 315 ? -9.397 48.490 145.616 1.00 27.71 295 LYS B O 1
ATOM 4864 N N . ASP B 1 316 ? -7.863 49.200 144.125 1.00 29.57 296 ASP B N 1
ATOM 4865 C CA . ASP B 1 316 ? -8.829 49.143 143.031 1.00 29.31 296 ASP B CA 1
ATOM 4866 C C . ASP B 1 316 ? -8.824 47.728 142.471 1.00 31.42 296 ASP B C 1
ATOM 4867 O O . ASP B 1 316 ? -8.075 46.877 142.962 1.00 28.09 296 ASP B O 1
ATOM 4872 N N . LYS B 1 317 ? -9.662 47.470 141.464 1.00 31.19 297 LYS B N 1
ATOM 4873 C CA . LYS B 1 317 ? -9.727 46.150 140.836 1.00 31.34 297 LYS B CA 1
ATOM 4874 C C . LYS B 1 317 ? -8.982 46.101 139.496 1.00 38.47 297 LYS B C 1
ATOM 4875 O O . LYS B 1 317 ? -9.257 45.244 138.659 1.00 38.63 297 LYS B O 1
ATOM 4881 N N . GLY B 1 318 ? -8.042 47.021 139.293 1.00 38.35 298 GLY B N 1
ATOM 4882 C CA . GLY B 1 318 ? -7.296 47.077 138.051 1.00 40.82 298 GLY B CA 1
ATOM 4883 C C . GLY B 1 318 ? -5.943 46.392 138.134 1.00 41.39 298 GLY B C 1
ATOM 4884 O O . GLY B 1 318 ? -5.585 45.850 139.183 1.00 41.58 298 GLY B O 1
ATOM 4885 N N . ALA B 1 319 ? -5.186 46.440 137.038 1.00 36.54 299 ALA B N 1
ATOM 4886 C CA . ALA B 1 319 ? -3.878 45.815 136.965 1.00 36.62 299 ALA B CA 1
ATOM 4887 C C . ALA B 1 319 ? -2.884 46.576 137.819 1.00 41.91 299 ALA B C 1
ATOM 4888 O O . ALA B 1 319 ? -2.946 47.806 137.893 1.00 38.39 299 ALA B O 1
ATOM 4890 N N . ASN B 1 320 ? -1.975 45.837 138.460 1.00 40.76 300 ASN B N 1
ATOM 4891 C CA . ASN B 1 320 ? -0.936 46.433 139.287 1.00 39.49 300 ASN B CA 1
ATOM 4892 C C . ASN B 1 320 ? -1.487 47.447 140.273 1.00 33.99 300 ASN B C 1
ATOM 4893 O O . ASN B 1 320 ? -1.038 48.598 140.296 1.00 34.51 300 ASN B O 1
ATOM 4898 N N . PRO B 1 321 ? -2.460 47.036 141.092 1.00 35.83 301 PRO B N 1
ATOM 4899 C CA . PRO B 1 321 ? -3.055 48.031 141.995 1.00 33.53 301 PRO B CA 1
ATOM 4900 C C . PRO B 1 321 ? -2.062 48.610 143.011 1.00 37.30 301 PRO B C 1
ATOM 4901 O O . PRO B 1 321 ? -1.196 47.907 143.542 1.00 35.94 301 PRO B O 1
ATOM 4905 N N . GLU B 1 322 ? -2.165 49.915 143.246 1.00 37.89 302 GLU B N 1
ATOM 4906 C CA . GLU B 1 322 ? -1.386 50.547 144.307 1.00 39.10 302 GLU B CA 1
ATOM 4907 C C . GLU B 1 322 ? -2.365 50.785 145.443 1.00 38.35 302 GLU B C 1
ATOM 4908 O O . GLU B 1 322 ? -3.427 51.352 145.234 1.00 35.73 302 GLU B O 1
ATOM 4914 N N . GLY B 1 323 ? -2.031 50.320 146.642 1.00 37.13 303 GLY B N 1
ATOM 4915 C CA . GLY B 1 323 ? -2.939 50.489 147.762 1.00 30.96 303 GLY B CA 1
ATOM 4916 C C . GLY B 1 323 ? -2.817 51.868 148.374 1.00 33.84 303 GLY B C 1
ATOM 4917 O O . GLY B 1 323 ? -1.732 52.485 148.397 1.00 35.34 303 GLY B O 1
ATOM 4918 N N . ALA B 1 324 ? -3.939 52.368 148.879 1.00 31.91 304 ALA B N 1
ATOM 4919 C CA . ALA B 1 324 ? -3.915 53.553 149.715 1.00 26.20 304 ALA B CA 1
ATOM 4920 C C . ALA B 1 324 ? -4.191 53.050 151.130 1.00 28.16 304 ALA B C 1
ATOM 4921 O O . ALA B 1 324 ? -4.751 51.961 151.292 1.00 25.89 304 ALA B O 1
ATOM 4923 N N . HIS B 1 325 ? -3.795 53.818 152.131 1.00 24.08 305 HIS B N 1
ATOM 4924 C CA . HIS B 1 325 ? -3.942 53.384 153.513 1.00 24.70 305 HIS B CA 1
ATOM 4925 C C . HIS B 1 325 ? -4.473 54.487 154.367 1.00 26.60 305 HIS B C 1
ATOM 4926 O O . HIS B 1 325 ? -4.156 55.658 154.138 1.00 28.20 305 HIS B O 1
ATOM 4933 N N . CYS B 1 326 ? -5.276 54.117 155.356 1.00 24.17 306 CYS B N 1
ATOM 4934 C CA . CYS B 1 326 ? -5.651 55.068 156.370 1.00 26.98 306 CYS B CA 1
ATOM 4935 C C . CYS B 1 326 ? -5.639 54.359 157.720 1.00 26.44 306 CYS B C 1
ATOM 4936 O O . CYS B 1 326 ? -5.472 53.127 157.810 1.00 23.50 306 CYS B O 1
ATOM 4939 N N . LYS B 1 327 ? -5.791 55.153 158.763 1.00 26.16 307 LYS B N 1
ATOM 4940 C CA . LYS B 1 327 ? -5.767 54.630 160.114 1.00 26.23 307 LYS B CA 1
ATOM 4941 C C . LYS B 1 327 ? -7.014 55.072 160.856 1.00 26.68 307 LYS B C 1
ATOM 4942 O O . LYS B 1 327 ? -7.410 56.230 160.770 1.00 27.83 307 LYS B O 1
ATOM 4948 N N . VAL B 1 328 ? -7.641 54.149 161.573 1.00 24.08 308 VAL B N 1
ATOM 4949 C CA . VAL B 1 328 ? -8.757 54.482 162.433 1.00 25.97 308 VAL B CA 1
ATOM 4950 C C . VAL B 1 328 ? -8.327 54.282 163.882 1.00 26.30 308 VAL B C 1
ATOM 4951 O O . VAL B 1 328 ? -7.888 53.202 164.248 1.00 25.97 308 VAL B O 1
ATOM 4955 N N . LEU B 1 329 ? -8.410 55.338 164.680 1.00 27.59 309 LEU B N 1
ATOM 4956 C CA . LEU B 1 329 ? -8.134 55.263 166.110 1.00 27.59 309 LEU B CA 1
ATOM 4957 C C . LEU B 1 329 ? -9.450 55.086 166.832 1.00 27.79 309 LEU B C 1
ATOM 4958 O O . LEU B 1 329 ? -10.273 55.991 166.838 1.00 27.72 309 LEU B O 1
ATOM 4963 N N . VAL B 1 330 ? -9.659 53.913 167.417 1.00 32.61 310 VAL B N 1
ATOM 4964 C CA . VAL B 1 330 ? -10.892 53.634 168.163 1.00 31.10 310 VAL B CA 1
ATOM 4965 C C . VAL B 1 330 ? -10.604 53.708 169.661 1.00 29.79 310 VAL B C 1
ATOM 4966 O O . VAL B 1 330 ? -9.918 52.844 170.220 1.00 30.24 310 VAL B O 1
ATOM 4970 N N . GLU B 1 331 ? -11.096 54.773 170.276 1.00 31.14 311 GLU B N 1
ATOM 4971 C CA . GLU B 1 331 ? -10.982 54.973 171.718 1.00 35.47 311 GLU B CA 1
ATOM 4972 C C . GLU B 1 331 ? -12.157 54.306 172.416 1.00 29.50 311 GLU B C 1
ATOM 4973 O O . GLU B 1 331 ? -13.310 54.589 172.112 1.00 30.82 311 GLU B O 1
ATOM 4979 N N . VAL B 1 332 ? -11.855 53.392 173.322 1.00 26.83 312 VAL B N 1
ATOM 4980 C CA . VAL B 1 332 ? -12.876 52.712 174.104 1.00 28.57 312 VAL B CA 1
ATOM 4981 C C . VAL B 1 332 ? -13.254 53.544 175.325 1.00 31.87 312 VAL B C 1
ATOM 4982 O O . VAL B 1 332 ? -12.378 53.934 176.105 1.00 35.05 312 VAL B O 1
ATOM 4986 N N . VAL B 1 333 ? -14.551 53.795 175.495 1.00 27.42 313 VAL B N 1
ATOM 4987 C CA . VAL B 1 333 ? -15.049 54.654 176.548 1.00 31.76 313 VAL B CA 1
ATOM 4988 C C . VAL B 1 333 ? -15.620 53.828 177.708 1.00 34.23 313 VAL B C 1
ATOM 4989 O O . VAL B 1 333 ? -16.448 52.934 177.519 1.00 29.59 313 VAL B O 1
ATOM 4993 N N . ASP B 1 334 ? -15.146 54.117 178.910 1.00 35.56 314 ASP B N 1
ATOM 4994 C CA . ASP B 1 334 ? -15.536 53.351 180.075 1.00 35.17 314 ASP B CA 1
ATOM 4995 C C . ASP B 1 334 ? -17.019 53.567 180.305 1.00 39.30 314 ASP B C 1
ATOM 4996 O O . ASP B 1 334 ? -17.503 54.706 180.244 1.00 40.76 314 ASP B O 1
#

Nearest PDB structures (foldseek):
  4zi8-assembly1_A  TM=1.003E+00  e=2.962E-65  Mus musculus
  4zpq-assembly3_C  TM=9.060E-01  e=2.920E-41  Mus musculus
  5dzw-assembly1_A-2  TM=9.494E-01  e=2.644E-40  Mus musculus
  4zpm-assembly1_A  TM=8.471E-01  e=3.224E-42  Mus musculus
  7jgz-assembly1_A-2  TM=8.902E-01  e=4.065E-40  Mus musculus

Secondary structure (DSSP, 8-state):
-EEEEEETTPPTT-EEEEHHHHH---GGGHHHHT-EEE-TTS---EEE-TTT-EEEE-S---HHHHHTT-S--EEEEEEEETTTTEEEEEEEEEE-------B-SSS-EEEEEETTPPTT-EEE----B--S-GGGSEEEEEE---SSEEEEEEE-TTS-EEEEEEE-S---TTT-SEEEEEEEEEES-SS--EEEEEEEEEEEP-S----EES-SEEEEEEETTPPTT-EEEE--EE-SS-GGGG--EEEE-SS--TTHHHHEEE-TTT-EEEE-S---TTT-SEEEEEEEEE-SSSSPPPEEEEEEEEEE-/---SEETTEES-EEEEETTPPTT-EEEEHHHHHT--GGGGGGG--EE---SS---EEE-TTT-EEEE-S---HHHHHTT-S--EEEEEEEETTTTEEEEEEEEEE-------B-SSS-EEEEEETTSPBTBEEE-PPPB--S-GGGSEEEEEE---SSEEEEEEE-TTS-EEEEEEE-S---TTT-SEEEEEEEEEESSSSPPEEEEEEEEEEEP------EES-SEEEEEEETTPPTT-EEEE--EE--S-GGGG-EEEEE-SSS-TTHHHHEEE-TTT-EEEE-S---TTT-SEEEEEEEEEESSSSPPPEEEEEEEEEE-

B-factor: mean 36.15, std 12.73, range [15.68, 110.52]

Solvent-accessible surface area: 32881 Å² total; per-residue (Å²): 164,43,94,33,97,13,85,0,44,64,130,160,44,67,76,17,10,28,4,52,110,55,30,65,12,96,78,71,26,1,64,65,32,135,3,98,25,49,26,68,120,71,116,169,14,5,67,13,54,112,151,68,0,45,3,42,1,28,53,143,0,20,4,26,82,16,0,18,31,21,112,72,2,31,8,101,13,61,5,14,0,47,106,93,136,66,100,40,49,2,53,0,16,2,79,27,44,31,47,41,73,2,64,24,100,65,66,64,26,140,33,131,3,30,12,62,33,16,67,31,4,106,31,55,4,58,38,8,102,6,38,1,20,61,88,27,32,19,98,39,7,103,34,44,183,32,96,4,11,34,36,144,52,58,89,29,176,57,36,62,46,36,0,23,0,16,1,109,120,51,5,50,55,58,126,48,65,57,6,97,3,61,0,30,0,35,2,16,10,139,120,56,90,50,22,84,0,48,0,90,0,60,3,71,21,19,32,87,38,41,5,58,28,94,89,89,65,24,174,11,164,8,159,34,92,12,86,102,52,40,148,19,15,90,1,89,4,79,21,130,10,91,55,115,28,18,75,26,40,10,44,38,3,56,56,5,122,56,43,17,116,123,28,2,37,29,68,98,100,61,0,22,0,28,2,99,24,175,1,27,46,117,112,57,102,86,31,71,0,52,0,36,0,74,7,93,15,76,41,41,50,9,12,75,5,55,0,16,0,68,1,34,123,135,179,91,35,137,130,159,75,53,13,52,2,73,28,99,12,77,0,43,63,148,176,41,72,86,17,20,43,0,0,93,56,15,64,13,90,113,66,57,2,69,54,31,146,2,99,18,51,81,53,122,83,120,131,22,4,40,14,49,122,108,58,0,64,0,49,1,18,57,144,0,20,5,24,83,21,4,16,30,17,113,73,1,54,17,100,23,75,0,11,0,50,99,89,125,40,102,12,57,2,32,0,27,2,68,30,44,35,46,41,72,2,68,25,98,62,64,97,25,138,29,120,2,27,12,60,37,12,70,37,5,119,22,56,4,58,35,8,98,4,39,1,21,56,79,30,28,21,70,53,8,100,34,42,190,37,68,6,11,37,41,111,55,53,80,25,176,56,43,63,46,38,0,11,0,7,1,95,128,54,6,50,58,54,144,59,63,43,6,124,5,62,0,28,0,31,4,30,12,136,118,48,82,48,20,82,0,65,2,106,2,63,2,73,24,20,33,84,41,38,6,58,28,102,89,85,60,23,179,14,161,9,151,34,102,12,83,98,54,41,157,15,12,80,0,88,4,76,22,132,13,83,55,111,30,17,76,27,43,9,40,22,3,65,53,11,103,66,38,17,136,121,31,3,37,29,66,101,106,62,0,32,0,30,2,96,23,171,2,25,48,118,110,55,110,90,32,94,1,48,0,38,0,75,8,99,13,74,45,41,49,6,14,76,4,60,0,30,0,73,2,35,114

Radius of gyration: 43.81 Å; Cα contacts (8 Å, |Δi|>4): 1636; chains: 2; bounding box: 45×47×155 Å

Foldseek 3Di:
DAEWEDAFFDDWPAFTDFCCVTVVDDLVCCVVQVKFKAQDVHDCQWTADSNGRTITGHDGGDCCVQPFAPQWGKDKIWIWTPPPTDIGIYIYTHHWDLPWAWAFPDQAAEAEAELPDDFFDKAWDGFTWTRTYDQSTWDFKDKDDDDFWDKDWDADPVGGITIMTTGHDGDDCLVPQKDKMKMKIWGRDVVIHIDIHIYIYGYDWALPWAWEWPDQEAEFEEEQADDWPAWTDATDTFTSTDDQSTQKFKDFDPPADPPCVQQWDADRRGRTITGRDGGDCVVDQKGKTKMWMWGRHPPTDIYIHIYIYGYDD/DPPQDDPRHGPQEFEDEFFDDWFAWTDQVCVVVVPDLPCQLQFQKWWDDDPDDCQWIADSNGRTITGHDGGDCCVQPFADPWGKDKTWMFTPPPTDIGIHIYTHAFDLPWAWAFPDQAAEDEAELPDDFFDKAWDTFTWTRTYDQSTWDDKDKDDDDFWDKDWDADPVGGITIMTTGHDGDDCLVPQKDKMKMWIWGRDVVTHIDIYIYIYGYDWALPWAWEKPDQEAEFEDEQADDWPAWTDATDTFTSTDDQSTQKFKDFDPPADPCCVQQWDAHRRGRTITGRHGGDCVVDQKGKTKMWIWGRHPPTDIYIHIYIYGYDD

InterPro domains:
  IPR002126 Cadherin-like [PF00028] (143-235)
  IPR002126 Cadherin-like [PF00028] (249-342)
  IPR002126 Cadherin-like [PF00028] (361-447)
  IPR002126 Cadherin-like [PF00028] (462-558)
  IPR002126 Cadherin-like [PF00028] (586-667)
  IPR002126 Cadherin-like [PR00205] (75-94)
  IPR002126 Cadherin-like [PR00205] (244-273)
  IPR002126 Cadherin-like [PR00205] (422-434)
  IPR002126 Cadherin-like [PR00205] (436-455)
  IPR002126 Cadherin-like [PR00205] (455-468)
  IPR002126 Cadherin-like [PR00205] (515-541)
  IPR002126 Cadherin-like [PR00205] (549-566)
  IPR002126 Cadherin-like [PS50268] (29-135)
  IPR002126 Cadherin-like [PS50268] (136-244)
  IPR002126 Cadherin-like [PS50268] (245-352)
  IPR002126 Cadherin-like [PS50268] (353-457)
  IPR002126 Cadherin-like [PS50268] (458-567)
  IPR002126 Cadherin-like [PS50268] (580-685)
  IPR002126 Cadherin-like [SM00112] (51-133)
  IPR002126 Cadherin-like [SM00112] (157-242)

Sequence (636 aa):
IIHYEILEERERGFPVGNVVTDLGLDLGSLSARRLRVVSGASRRFFEVNWETGEMMFVNDRLDREELCGTLPSCTVTLELVVENPLELFSAEVVVQDINDNNPSFPTGEMKLEISEALAPGTRFPLESAHDPDVGSNSLQTYELSHNEYFALRVQTREDGTKYAELVLERALDWEREPSVQLVLTALDGGTPARSATLPIRITVLDANDNAPAFNQSLYRARVREDAPPGTRVAQVLATDLDEGLNGEIVYSFGSHNRAGVREELFALDLVTGVLTIKGRLDFEDTKLHEIYIQAKDKGANPEGAHCKVLVEVVDHENLYFQGSTIIHYEILEERERGFPVGNVVTDLGLDLGSLSARRLRVVSGASRRFFEVVNWETGEMFVNDRLDREELCGTLPSSCTVTLELVVENPLELFSAEVVVQDINDNNPSSFPTGEMKLEISEALAPGTRFPLESAHDPDVGSNSLQTYELSHNEYFALRVQTREDGTKYAELVLERALDWEREPSVQLVLTALDGGTPARSATLPIRITVLDANDNAPAFNQSLYRARVREDAPPGTRRVAQVLATDLDEGLNGEIVYSFGSHNRAGVRELFALDLVTGVLTIKGRLDFEDTKLHEIYIQAKDKGANPEGAHCKVLVEVVD

GO terms:
  GO:0016020 membrane (C, IDA)
  GO:0005886 plasma membrane (C, TAS)
  GO:0005911 cell-cell junction (C, TAS)
  GO:0043524 negative regulation of neuron apoptotic process (P, IGI)
  GO:0016339 calcium-dependent cell-cell adhesion (P, TAS)
  GO:0050808 synapse organization (P, IGI)
  GO:0007156 homophilic cell-cell adhesion (P, TAS)